Protein AF-A0A8S2ESS8-F1 (afdb_monomer_lite)

Sequence (423 aa):
TGSGFASLLSERLSTEYSKKSKLEFAVFPSPKISTVIVEPYNTVLNTHMGLEYSDCVFIVDNEALWDICTRSLDIKKPSFVSINRLIAQVISNITAGSRFTDGYTADFIEFQTNLVPFPRIHFPLVSYAPIRSAEKTYHEQNDTMALTQELFHPHNQMVKVNPTNGKYMATAVIYRGPVNQPDVNTTIQKLKNDRRITFADWCPTGFKIGYTASPPIFVPGGDLAPVQRSAVGLSNSTALVEAWARIDYKFDLMYAKRSFVHWYVGEGMEEGSPALAHNTLIILASMQTSKIAVFKSKSSSFTEDMIQERTTRREHSIRFRWNPNIRRIILHFFTQALGDRCVCSIPGVSMQQADDLKEAGYNSIQSFLTMFIKYRCDSARFAAHLYRRYNIEYIQALTIGEIFREYFRTIGVIYGYCVRKCI

Secondary structure (DSSP, 8-state):
-TTHHHHHHHHHHHHH-TTS--EEEEEEP-TTT---TTHHHHHHHHHHHHHHH-SEEEEEEHHHHHHHHHHTS--SS--HHHHHHHHHHHHHHHTHHHH--SS----HHHHHHHH-SSTT----EEEEE---BGGGTTS----HHHHHHHHTSTTSBSS---GGGS-EEEEEEEEESS--HHHHHHHHHHHHT-TTSPBPTT----EEEEEE-SPPPPPTT-SBPP-S-EEEEEEEEGGGHHHHHHHHHHHHHHHTTTTTHHHHHHTT--TTHHHHHHHHHHHHHHHHHS-TTSSGGGSS---GGGGSSSSSS----------HHHHHHHHHHHHHHH-S-BGGGSTT--HHHHHHHHHTT--BHHHHHHHHHHTTT-HHHHHHHHHHHH---HHHHHHHHHHHHHHHHHHHHHHHHHHTT--

pLDDT: mean 76.29, std 20.08, range [26.0, 96.31]

Radius of gyration: 25.68 Å; chains: 1; bounding box: 77×48×58 Å

Organism: NCBI:txid1234261

Foldseek 3Di:
DLQPVVLVVLVVCCVVPVPDAAEEEAEQDDPVPDPDLCRLLSVLLSLLSCLPRHLAYEYFYPVLLQLLCCPALVDVGDDPVQSVLVVVLQVCQLCVQVVDPAWFAQDSVNLSVFAPPDSSLRYWWKFKPDFHFQVVQPDDDCFLLNQVVRRQDCSRTSDNFQLQVKAWAGKEKAKEADDDPVSNVVSQVVVLVDPSHHHAPVCNDDHHYHYHHHARDHDVVHGGHDDRMMMMMTTRILRCLVVLVVSLVSLCVCVVVCHPLCVVVVVPDDSCSSVVSSVSSVVSNCCSVVRPPPPPVPPDDDDPPPPPPPPPPDPPDDPPDDDVVVLVVVLVVCCVVPPFDAPVPQPPQDPVNSVLVVVVVCGGPSVLVNQCVVVVLDQQSQLVCCCVPSVPPSVSSSVVSVSVSVVCVVCCVVVVVPVVVPD

Structure (mmCIF, N/CA/C/O backbone):
data_AF-A0A8S2ESS8-F1
#
_entry.id   AF-A0A8S2ESS8-F1
#
loop_
_atom_site.group_PDB
_atom_site.id
_atom_site.type_symbol
_atom_site.label_atom_id
_atom_site.label_alt_id
_atom_site.label_comp_id
_atom_site.label_asym_id
_atom_site.label_entity_id
_atom_site.label_seq_id
_atom_site.pdbx_PDB_ins_code
_atom_site.Cartn_x
_atom_site.Cartn_y
_atom_site.Cartn_z
_atom_site.occupancy
_atom_site.B_iso_or_equiv
_atom_site.auth_seq_id
_atom_site.auth_comp_id
_atom_site.auth_asym_id
_atom_site.auth_atom_id
_atom_site.pdbx_PDB_model_num
ATOM 1 N N . THR A 1 1 ? -4.209 -1.572 -19.996 1.00 92.38 1 THR A N 1
ATOM 2 C CA . THR A 1 1 ? -5.031 -0.392 -19.642 1.00 92.38 1 THR A CA 1
ATOM 3 C C . THR A 1 1 ? -4.692 0.172 -18.278 1.00 92.38 1 THR A C 1
ATOM 5 O O . THR A 1 1 ? -4.186 1.281 -18.247 1.00 92.38 1 THR A O 1
ATOM 8 N N . GLY A 1 2 ? -4.900 -0.568 -17.177 1.00 92.44 2 GLY A N 1
ATOM 9 C CA . GLY A 1 2 ? -4.698 -0.046 -15.813 1.00 92.44 2 GLY A CA 1
ATOM 10 C C . GLY A 1 2 ? -3.292 0.478 -15.492 1.00 92.44 2 GLY A C 1
ATOM 11 O O . GLY A 1 2 ? -3.174 1.343 -14.645 1.00 92.44 2 GLY A O 1
ATOM 12 N N . SER A 1 3 ? -2.252 0.007 -16.189 1.00 92.75 3 SER A N 1
ATOM 13 C CA . SER A 1 3 ? -0.910 0.601 -16.157 1.00 92.75 3 SER A CA 1
ATOM 14 C C . SER A 1 3 ? -0.763 1.718 -17.201 1.00 92.75 3 SER A C 1
ATOM 16 O O . SER A 1 3 ? -0.797 2.895 -16.871 1.00 92.75 3 SER A O 1
ATOM 18 N N . GLY A 1 4 ? -0.661 1.359 -18.486 1.00 94.06 4 GLY A N 1
ATOM 19 C CA . GLY A 1 4 ? -0.273 2.298 -19.548 1.00 94.06 4 GLY A CA 1
ATOM 20 C C . GLY A 1 4 ? -1.220 3.488 -19.747 1.00 94.06 4 GLY A C 1
ATOM 21 O O . GLY A 1 4 ? -0.760 4.621 -19.833 1.00 94.06 4 GLY A O 1
ATOM 22 N N . PHE A 1 5 ? -2.539 3.263 -19.774 1.00 96.12 5 PHE A N 1
ATOM 23 C CA . PHE A 1 5 ? -3.495 4.366 -19.943 1.00 96.12 5 PHE A CA 1
ATOM 24 C C . PHE A 1 5 ? -3.589 5.229 -18.682 1.00 96.12 5 PHE A C 1
ATOM 26 O O . PHE A 1 5 ? -3.696 6.444 -18.794 1.00 96.12 5 PHE A O 1
ATOM 33 N N . ALA A 1 6 ? -3.513 4.623 -17.491 1.00 95.00 6 ALA A N 1
ATOM 34 C CA . ALA A 1 6 ? -3.502 5.376 -16.238 1.00 95.00 6 ALA A CA 1
ATOM 35 C C . ALA A 1 6 ? -2.257 6.268 -16.134 1.00 95.00 6 ALA A C 1
ATOM 37 O O . ALA A 1 6 ? -2.384 7.439 -15.800 1.00 95.00 6 ALA A O 1
ATOM 38 N N . SER A 1 7 ? -1.083 5.751 -16.510 1.00 94.25 7 SER A N 1
ATOM 39 C CA . SER A 1 7 ? 0.157 6.530 -16.582 1.00 94.25 7 SER A CA 1
ATOM 40 C C . SER A 1 7 ? 0.026 7.730 -17.530 1.00 94.25 7 SER A C 1
ATOM 42 O O . SER A 1 7 ? 0.329 8.854 -17.136 1.00 94.25 7 SER A O 1
ATOM 44 N N . LEU A 1 8 ? -0.499 7.515 -18.744 1.00 95.25 8 LEU A N 1
ATOM 45 C CA . LEU A 1 8 ? -0.749 8.589 -19.714 1.00 95.25 8 LEU A CA 1
ATOM 46 C C . LEU A 1 8 ? -1.760 9.619 -19.186 1.00 95.25 8 LEU A C 1
ATOM 48 O O . LEU A 1 8 ? -1.583 10.823 -19.359 1.00 95.25 8 LEU A O 1
ATOM 52 N N . LEU A 1 9 ? -2.830 9.160 -18.537 1.00 95.88 9 LEU A N 1
ATOM 53 C CA . LEU A 1 9 ? -3.830 10.041 -17.943 1.00 95.88 9 LEU A CA 1
ATOM 54 C C . LEU A 1 9 ? -3.217 10.900 -16.830 1.00 95.88 9 LEU A C 1
ATOM 56 O O . LEU A 1 9 ? -3.452 12.105 -16.801 1.00 95.88 9 LEU A O 1
ATOM 60 N N . SER A 1 10 ? -2.410 10.309 -15.948 1.00 93.81 10 SER A N 1
ATOM 61 C CA . SER A 1 10 ? -1.731 11.026 -14.863 1.00 93.81 10 SER A CA 1
ATOM 62 C C . SER A 1 10 ? -0.760 12.089 -15.381 1.00 93.81 10 SER A C 1
ATOM 64 O O . SER A 1 10 ? -0.707 13.185 -14.821 1.00 93.81 10 SER A O 1
ATOM 66 N N . GLU A 1 11 ? -0.048 11.817 -16.476 1.00 94.75 11 GLU A N 1
ATOM 67 C CA . GLU A 1 11 ? 0.812 12.795 -17.155 1.00 94.75 11 GLU A CA 1
ATOM 68 C C . GLU A 1 11 ? -0.005 13.996 -17.672 1.00 94.75 11 GLU A C 1
ATOM 70 O O . GLU A 1 11 ? 0.307 15.159 -17.386 1.00 94.75 11 GLU A O 1
ATOM 75 N N . ARG A 1 12 ? -1.115 13.732 -18.377 1.00 96.31 12 ARG A N 1
ATOM 76 C CA . ARG A 1 12 ? -1.999 14.786 -18.910 1.00 96.31 12 ARG A CA 1
ATOM 77 C C . ARG A 1 12 ? -2.659 15.603 -17.805 1.00 96.31 12 ARG A C 1
ATOM 79 O O . ARG A 1 12 ? -2.641 16.831 -17.862 1.00 96.31 12 ARG A O 1
ATOM 86 N N . LEU A 1 13 ? -3.152 14.943 -16.759 1.00 95.12 13 LEU A N 1
ATOM 87 C CA . LEU A 1 13 ? -3.718 15.613 -15.588 1.00 95.12 13 LEU A CA 1
ATOM 88 C C . LEU A 1 13 ? -2.675 16.453 -14.850 1.00 95.12 13 LEU A C 1
ATOM 90 O O . LEU A 1 13 ? -3.004 17.525 -14.353 1.00 95.12 13 LEU A O 1
ATOM 94 N N . SER A 1 14 ? -1.420 16.010 -14.794 1.00 93.69 14 SER A N 1
ATOM 95 C CA . SER A 1 14 ? -0.339 16.796 -14.188 1.00 93.69 14 SER A CA 1
ATOM 96 C C . SER A 1 14 ? -0.001 18.040 -15.008 1.00 93.69 14 SER A C 1
ATOM 98 O O . SER A 1 14 ? 0.309 19.082 -14.431 1.00 93.69 14 SER A O 1
ATOM 100 N N . THR A 1 15 ? -0.123 17.953 -16.334 1.00 94.38 15 THR A N 1
ATOM 101 C CA . THR A 1 15 ? 0.070 19.091 -17.241 1.00 94.38 15 THR A CA 1
ATOM 102 C C . THR A 1 15 ? -1.041 20.132 -17.081 1.00 94.38 15 THR A C 1
ATOM 104 O O . THR A 1 15 ? -0.759 21.316 -16.907 1.00 94.38 15 THR A O 1
ATOM 107 N N . GLU A 1 16 ? -2.307 19.707 -17.099 1.00 96.19 16 GLU A N 1
ATOM 108 C CA . GLU A 1 16 ? -3.460 20.621 -17.049 1.00 96.19 16 GLU A CA 1
ATOM 109 C C . GLU A 1 16 ? -3.795 21.099 -15.625 1.00 96.19 16 GLU A C 1
ATOM 111 O O . GLU A 1 16 ? -4.168 22.254 -15.415 1.00 96.19 16 GLU A O 1
ATOM 116 N N . TYR A 1 17 ? -3.631 20.230 -14.625 1.00 94.38 17 TYR A N 1
ATOM 117 C CA . TYR A 1 17 ? -4.065 20.440 -13.241 1.00 94.38 17 TYR A CA 1
ATOM 118 C C . TYR A 1 17 ? -2.918 20.260 -12.236 1.00 94.38 17 TYR A C 1
ATOM 120 O O . TYR A 1 17 ? -3.078 19.640 -11.183 1.00 94.38 17 TYR A O 1
ATOM 128 N N . SER A 1 18 ? -1.761 20.862 -12.516 1.00 89.00 18 SER A N 1
ATOM 129 C CA . SER A 1 18 ? -0.527 20.730 -11.717 1.00 89.00 18 SER A CA 1
ATOM 130 C C . SER A 1 18 ? -0.684 21.003 -10.213 1.00 89.00 18 SER A C 1
ATOM 132 O O . SER A 1 18 ? -0.016 20.375 -9.397 1.00 89.00 18 SER A O 1
ATOM 134 N N . LYS A 1 19 ? -1.593 21.907 -9.823 1.00 88.75 19 LYS A N 1
ATOM 135 C CA . LYS A 1 19 ? -1.843 22.281 -8.417 1.00 88.75 19 LYS A CA 1
ATOM 136 C C . LYS A 1 19 ? -2.803 21.348 -7.671 1.00 88.75 19 LYS A C 1
ATOM 138 O O . LYS A 1 19 ? -3.088 21.594 -6.501 1.00 88.75 19 LYS A O 1
ATOM 143 N N . LYS A 1 20 ? -3.383 20.348 -8.338 1.00 89.94 20 LYS A N 1
ATOM 144 C CA . LYS A 1 20 ? -4.343 19.421 -7.726 1.00 89.94 20 LYS A CA 1
ATOM 145 C C . LYS A 1 20 ? -3.630 18.159 -7.248 1.00 89.94 20 LYS A C 1
ATOM 147 O O . LYS A 1 20 ? -2.808 17.595 -7.972 1.00 89.94 20 LYS A O 1
ATOM 152 N N . SER A 1 21 ? -3.977 17.721 -6.040 1.00 88.44 21 SER A N 1
ATOM 153 C CA . SER A 1 21 ? -3.470 16.475 -5.467 1.00 88.44 21 SER A CA 1
ATOM 154 C C . SER A 1 21 ? -4.004 15.267 -6.236 1.00 88.44 21 SER A C 1
ATOM 156 O O . SER A 1 21 ? -5.200 15.187 -6.521 1.00 88.44 21 SER A O 1
ATOM 158 N N . LYS A 1 22 ? -3.116 14.326 -6.548 1.00 91.31 22 LYS A N 1
ATOM 159 C CA . LYS A 1 22 ? -3.394 13.098 -7.297 1.00 91.31 22 LYS A CA 1
ATOM 160 C C . LYS A 1 22 ? -3.130 11.899 -6.393 1.00 91.31 22 LYS A C 1
ATOM 162 O O . LYS A 1 22 ? -1.992 11.638 -6.005 1.00 91.31 22 LYS A O 1
ATOM 167 N N . LEU A 1 23 ? -4.201 11.199 -6.031 1.00 91.44 23 LEU A N 1
ATOM 168 C CA . LEU A 1 23 ? -4.153 10.009 -5.186 1.00 91.44 23 LEU A CA 1
ATOM 169 C C . LEU A 1 23 ? -4.455 8.772 -6.026 1.00 91.44 23 LEU A C 1
ATOM 171 O O . LEU A 1 23 ? -5.432 8.758 -6.774 1.00 91.44 23 LEU A O 1
ATOM 175 N N . GLU A 1 24 ? -3.655 7.727 -5.861 1.00 93.38 24 GLU A N 1
ATOM 176 C CA . GLU A 1 24 ? -3.803 6.472 -6.595 1.00 93.38 24 GLU A CA 1
ATOM 177 C C . GLU A 1 24 ? -4.064 5.315 -5.628 1.00 93.38 24 GLU A C 1
ATOM 179 O O . GLU A 1 24 ? -3.436 5.213 -4.576 1.00 93.38 24 GLU A O 1
ATOM 184 N N . PHE A 1 25 ? -4.979 4.419 -5.995 1.00 94.44 25 PHE A N 1
ATOM 185 C CA . PHE A 1 25 ? -5.168 3.131 -5.327 1.00 94.44 25 PHE A CA 1
ATOM 186 C C . PHE A 1 25 ? -4.675 2.036 -6.271 1.00 94.44 25 PHE A C 1
ATOM 188 O O . PHE A 1 25 ? -5.399 1.601 -7.168 1.00 94.44 25 PHE A O 1
ATOM 195 N N . ALA A 1 26 ? -3.420 1.630 -6.096 1.00 94.56 26 ALA A N 1
ATOM 196 C CA . ALA A 1 26 ? -2.733 0.721 -7.000 1.00 94.56 26 ALA A CA 1
ATOM 197 C C . ALA A 1 26 ? -2.879 -0.730 -6.529 1.00 94.56 26 ALA A C 1
ATOM 199 O O . ALA A 1 26 ? -2.393 -1.106 -5.459 1.00 94.56 26 ALA A O 1
ATOM 200 N N . VAL A 1 27 ? -3.520 -1.566 -7.348 1.00 94.06 27 VAL A N 1
ATOM 201 C CA . VAL A 1 27 ? -3.647 -3.002 -7.074 1.00 94.06 27 VAL A CA 1
ATOM 202 C C . VAL A 1 27 ? -2.402 -3.727 -7.570 1.00 94.06 27 VAL A C 1
ATOM 204 O O . VAL A 1 27 ? -2.099 -3.724 -8.763 1.00 94.06 27 VAL A O 1
ATOM 207 N N . PHE A 1 28 ? -1.675 -4.356 -6.653 1.00 92.12 28 PHE A N 1
ATOM 208 C CA . PHE A 1 28 ? -0.461 -5.094 -6.969 1.00 92.12 28 PHE A CA 1
ATOM 209 C C . PHE A 1 28 ? -0.764 -6.521 -7.421 1.00 92.12 28 PHE A C 1
ATOM 211 O O . PHE A 1 28 ? -1.665 -7.177 -6.879 1.00 92.12 28 PHE A O 1
ATOM 218 N N . PRO A 1 29 ? -0.006 -7.013 -8.415 1.00 90.81 29 PRO A N 1
ATOM 219 C CA . PRO A 1 29 ? -0.235 -8.325 -8.988 1.00 90.81 29 PRO A CA 1
ATOM 220 C C . PRO A 1 29 ? 0.122 -9.439 -8.007 1.00 90.81 29 PRO A C 1
ATOM 222 O O . PRO A 1 29 ? 1.132 -9.380 -7.301 1.00 90.81 29 PRO A O 1
ATOM 225 N N . SER A 1 30 ? -0.669 -10.512 -8.035 1.00 83.75 30 SER A N 1
ATOM 226 C CA . SER A 1 30 ? -0.390 -11.738 -7.292 1.00 83.75 30 SER A CA 1
ATOM 227 C C . SER A 1 30 ? -0.390 -12.936 -8.235 1.00 83.75 30 SER A C 1
ATOM 229 O O . SER A 1 30 ? -1.382 -13.144 -8.937 1.00 83.75 30 SER A O 1
ATOM 231 N N . PRO A 1 31 ? 0.651 -13.790 -8.199 1.00 73.38 31 PRO A N 1
ATOM 232 C CA . PRO A 1 31 ? 0.718 -14.981 -9.043 1.00 73.38 31 PRO A CA 1
ATOM 233 C C . PRO A 1 31 ? -0.343 -16.031 -8.682 1.00 73.38 31 PRO A C 1
ATOM 235 O O . PRO A 1 31 ? -0.580 -16.942 -9.463 1.00 73.38 31 PRO A O 1
ATOM 238 N N . LYS A 1 32 ? -0.971 -15.936 -7.500 1.00 72.19 32 LYS A N 1
ATOM 239 C CA . LYS A 1 32 ? -2.044 -16.856 -7.088 1.00 72.19 32 LYS A CA 1
ATOM 240 C C . LYS A 1 32 ? -3.385 -16.533 -7.744 1.00 72.19 32 LYS A C 1
ATOM 242 O O . LYS A 1 32 ? -4.221 -17.421 -7.868 1.00 72.19 32 LYS A O 1
ATOM 247 N N . ILE A 1 33 ? -3.604 -15.265 -8.094 1.00 77.88 33 ILE A N 1
ATOM 248 C CA . ILE A 1 33 ? -4.896 -14.764 -8.577 1.00 77.88 33 ILE A CA 1
ATOM 249 C C . ILE A 1 33 ? -4.835 -14.409 -10.059 1.00 77.88 33 ILE A C 1
ATOM 251 O O . ILE A 1 33 ? -5.805 -14.639 -10.778 1.00 77.88 33 ILE A O 1
ATOM 255 N N . SER A 1 34 ? -3.722 -13.833 -10.516 1.00 78.69 34 SER A N 1
ATOM 256 C CA . SER A 1 34 ? -3.609 -13.379 -11.894 1.00 78.69 34 SER A CA 1
ATOM 257 C C . SER A 1 34 ? -3.117 -14.470 -12.833 1.00 78.69 34 SER A C 1
ATOM 259 O O . SER A 1 34 ? -2.212 -15.239 -12.515 1.00 78.69 34 SER A O 1
ATOM 261 N N . THR A 1 35 ? -3.705 -14.491 -14.027 1.00 80.12 35 THR A N 1
ATOM 262 C CA . THR A 1 35 ? -3.303 -15.333 -15.156 1.00 80.12 35 THR A CA 1
ATOM 263 C C . THR A 1 35 ? -2.332 -14.623 -16.104 1.00 80.12 35 THR A C 1
ATOM 265 O O . THR A 1 35 ? -1.840 -15.239 -17.049 1.00 80.12 35 THR A O 1
ATOM 268 N N . VAL A 1 36 ? -2.048 -13.333 -15.883 1.00 88.38 36 VAL A N 1
ATOM 269 C CA . VAL A 1 36 ? -1.236 -12.517 -16.794 1.00 88.38 36 VAL A CA 1
ATOM 270 C C . VAL A 1 36 ? 0.242 -12.598 -16.413 1.00 88.38 36 VAL A C 1
ATOM 272 O O . VAL A 1 36 ? 0.654 -12.219 -15.322 1.00 88.38 36 VAL A O 1
ATOM 275 N N . ILE A 1 37 ? 1.071 -13.060 -17.350 1.00 90.25 37 ILE A N 1
ATOM 276 C CA . ILE A 1 37 ? 2.502 -13.315 -17.109 1.00 90.25 37 ILE A CA 1
ATOM 277 C C . ILE A 1 37 ? 3.321 -12.012 -17.111 1.00 90.25 37 ILE A C 1
ATOM 279 O O . ILE A 1 37 ? 4.285 -11.880 -16.362 1.00 90.25 37 ILE A O 1
ATOM 283 N N . VAL A 1 38 ? 2.920 -11.022 -17.916 1.00 93.88 38 VAL A N 1
ATOM 284 C CA . VAL A 1 38 ? 3.653 -9.755 -18.118 1.00 93.88 38 VAL A CA 1
ATOM 285 C C . VAL A 1 38 ? 3.351 -8.678 -17.066 1.00 93.88 38 VAL A C 1
ATOM 287 O O . VAL A 1 38 ? 3.757 -7.526 -17.209 1.00 93.88 38 VAL A O 1
ATOM 290 N N . GLU A 1 39 ? 2.647 -9.019 -15.986 1.00 94.19 39 GLU A N 1
ATOM 291 C CA . GLU A 1 39 ? 2.328 -8.064 -14.917 1.00 94.19 39 GLU A CA 1
ATOM 292 C C . GLU A 1 39 ? 3.548 -7.380 -14.292 1.00 94.19 39 GLU A C 1
ATOM 294 O O . GLU A 1 39 ? 3.471 -6.168 -14.103 1.00 94.19 39 GLU A O 1
ATOM 299 N N . PRO A 1 40 ? 4.685 -8.060 -14.031 1.00 94.06 40 PRO A N 1
ATOM 300 C CA . PRO A 1 40 ? 5.851 -7.382 -13.473 1.00 94.06 40 PRO A CA 1
ATOM 301 C C . PRO A 1 40 ? 6.373 -6.250 -14.371 1.00 94.06 40 PRO A C 1
ATOM 303 O O . PRO A 1 40 ? 6.717 -5.192 -13.851 1.00 94.06 40 PRO A O 1
ATOM 306 N N . TYR A 1 41 ? 6.356 -6.410 -15.704 1.00 94.94 41 TYR A N 1
ATOM 307 C CA . TYR A 1 41 ? 6.691 -5.317 -16.630 1.00 94.94 41 TYR A CA 1
ATOM 308 C C . TYR A 1 41 ? 5.744 -4.134 -16.455 1.00 94.94 41 TYR A C 1
ATOM 310 O O . TYR A 1 41 ? 6.182 -2.999 -16.280 1.00 94.94 41 TYR A O 1
ATOM 318 N N . ASN A 1 42 ? 4.441 -4.411 -16.448 1.00 94.94 42 ASN A N 1
ATOM 319 C CA . ASN A 1 42 ? 3.412 -3.386 -16.316 1.00 94.94 42 ASN A CA 1
ATOM 320 C C . ASN A 1 42 ? 3.498 -2.644 -14.976 1.00 94.94 42 ASN A C 1
ATOM 322 O O . ASN A 1 42 ? 3.304 -1.431 -14.946 1.00 94.94 42 ASN A O 1
ATOM 326 N N . THR A 1 43 ? 3.808 -3.347 -13.883 1.00 94.50 43 THR A N 1
ATOM 327 C CA . THR A 1 43 ? 3.994 -2.749 -12.557 1.00 94.50 43 THR A CA 1
ATOM 328 C C . THR A 1 43 ? 5.232 -1.861 -12.510 1.00 94.50 43 THR A C 1
ATOM 330 O O . THR A 1 43 ? 5.136 -0.743 -12.010 1.00 94.50 43 THR A O 1
ATOM 333 N N . VAL A 1 44 ? 6.371 -2.305 -13.053 1.00 94.44 44 VAL A N 1
ATOM 334 C CA . VAL A 1 44 ? 7.607 -1.500 -13.104 1.00 94.44 44 VAL A CA 1
ATOM 335 C C . VAL A 1 44 ? 7.398 -0.228 -13.929 1.00 94.44 44 VAL A C 1
ATOM 337 O O . VAL A 1 44 ? 7.712 0.863 -13.458 1.00 94.44 44 VAL A O 1
ATOM 340 N N . LEU A 1 45 ? 6.796 -0.350 -15.115 1.00 94.19 45 LEU A N 1
ATOM 341 C CA . LEU A 1 45 ? 6.499 0.786 -15.992 1.00 94.19 45 LEU A CA 1
ATOM 342 C C . LEU A 1 45 ? 5.518 1.776 -15.344 1.00 94.19 45 LEU A C 1
ATOM 344 O O . LEU A 1 45 ? 5.782 2.975 -15.341 1.00 94.19 45 LEU A O 1
ATOM 348 N N . ASN A 1 46 ? 4.427 1.290 -14.737 1.00 94.62 46 ASN A N 1
ATOM 349 C CA . ASN A 1 46 ? 3.469 2.167 -14.052 1.00 94.62 46 ASN A CA 1
ATOM 350 C C . ASN A 1 46 ? 4.096 2.856 -12.836 1.00 94.62 46 ASN A C 1
ATOM 352 O O . ASN A 1 46 ? 3.857 4.034 -12.607 1.00 94.62 46 ASN A O 1
ATOM 356 N N . THR A 1 47 ? 4.923 2.143 -12.065 1.00 93.19 47 THR A N 1
ATOM 357 C CA . THR A 1 47 ? 5.589 2.713 -10.882 1.00 93.19 47 THR A CA 1
ATOM 358 C C . THR A 1 47 ? 6.573 3.812 -11.277 1.00 93.19 47 THR A C 1
ATOM 360 O O . THR A 1 47 ? 6.665 4.821 -10.586 1.00 93.19 47 THR A O 1
ATOM 363 N N . HIS A 1 48 ? 7.283 3.652 -12.399 1.00 93.00 48 HIS A N 1
ATOM 364 C CA . HIS A 1 48 ? 8.173 4.687 -12.924 1.00 93.00 48 HIS A CA 1
ATOM 365 C C . HIS A 1 48 ? 7.427 5.994 -13.222 1.00 93.00 48 HIS A C 1
ATOM 367 O O . HIS A 1 48 ? 7.877 7.050 -12.792 1.00 93.00 48 HIS A O 1
ATOM 373 N N . MET A 1 49 ? 6.261 5.914 -13.870 1.00 91.56 49 MET A N 1
ATOM 374 C CA . MET A 1 49 ? 5.429 7.087 -14.169 1.00 91.56 49 MET A CA 1
ATOM 375 C C . MET A 1 49 ? 4.739 7.645 -12.916 1.00 91.56 49 MET A C 1
ATOM 377 O O . MET A 1 49 ? 4.715 8.856 -12.696 1.00 91.56 49 MET A O 1
ATOM 381 N N . GLY A 1 50 ? 4.223 6.771 -12.048 1.00 88.62 50 GLY A N 1
ATOM 382 C CA . GLY A 1 50 ? 3.584 7.160 -10.788 1.00 88.62 50 GLY A CA 1
ATOM 383 C C . GLY A 1 50 ? 4.528 7.915 -9.851 1.00 88.62 50 GLY A C 1
ATOM 384 O O . GLY A 1 50 ? 4.095 8.816 -9.143 1.00 88.62 50 GLY A O 1
ATOM 385 N N . LEU A 1 51 ? 5.835 7.632 -9.904 1.00 90.00 51 LEU A N 1
ATOM 386 C CA . LEU A 1 51 ? 6.836 8.357 -9.119 1.00 90.00 51 LEU A CA 1
ATOM 387 C C . LEU A 1 51 ? 6.922 9.856 -9.438 1.00 90.00 51 LEU A C 1
ATOM 389 O O . LEU A 1 51 ? 7.330 10.626 -8.567 1.00 90.00 51 LEU A O 1
ATOM 393 N N . GLU A 1 52 ? 6.591 10.250 -10.667 1.00 87.94 52 GLU A N 1
ATOM 394 C CA . GLU A 1 52 ? 6.637 11.642 -11.119 1.00 87.94 52 GLU A CA 1
ATOM 395 C C . GLU A 1 52 ? 5.273 12.328 -11.006 1.00 87.94 52 GLU A C 1
ATOM 397 O O . GLU A 1 52 ? 5.200 13.490 -10.606 1.00 87.94 52 GLU A O 1
ATOM 402 N N . TYR A 1 53 ? 4.194 11.606 -11.325 1.00 91.44 53 TYR A N 1
ATOM 403 C CA . TYR A 1 53 ? 2.868 12.199 -11.507 1.00 91.44 53 TYR A CA 1
ATOM 404 C C . TYR A 1 53 ? 1.867 11.915 -10.381 1.00 91.44 53 TYR A C 1
ATOM 406 O O . TYR A 1 53 ? 0.809 12.542 -10.367 1.00 91.44 53 TYR A O 1
ATOM 414 N N . SER A 1 54 ? 2.153 11.020 -9.433 1.00 91.50 54 SER A N 1
ATOM 415 C CA . SER A 1 54 ? 1.262 10.734 -8.297 1.00 91.50 54 SER A CA 1
ATOM 416 C C . SER A 1 54 ? 1.799 11.363 -7.004 1.00 91.50 54 SER A C 1
ATOM 418 O O . SER A 1 54 ? 2.988 11.288 -6.703 1.00 91.50 54 SER A O 1
ATOM 420 N N . ASP A 1 55 ? 0.919 11.983 -6.210 1.00 90.31 55 ASP A N 1
ATOM 421 C CA . ASP A 1 55 ? 1.298 12.615 -4.935 1.00 90.31 55 ASP A CA 1
ATOM 422 C C . ASP A 1 55 ? 1.315 11.610 -3.775 1.00 90.31 55 ASP A C 1
ATOM 424 O O . ASP A 1 55 ? 2.079 11.761 -2.819 1.00 90.31 55 ASP A O 1
ATOM 428 N N . CYS A 1 56 ? 0.447 10.596 -3.831 1.00 91.38 56 CYS A N 1
ATOM 429 C CA . CYS A 1 56 ? 0.378 9.506 -2.862 1.00 91.38 56 CYS A CA 1
ATOM 430 C C . CYS A 1 56 ? -0.284 8.277 -3.493 1.00 91.38 56 CYS A C 1
ATOM 432 O O . CYS A 1 56 ? -1.350 8.379 -4.105 1.00 91.38 56 CYS A O 1
ATOM 434 N N . VAL A 1 57 ? 0.341 7.112 -3.328 1.00 94.00 57 VAL A N 1
ATOM 435 C CA . VAL A 1 57 ? -0.082 5.855 -3.953 1.00 94.00 57 VAL A CA 1
ATOM 436 C C . VAL A 1 57 ? -0.322 4.811 -2.867 1.00 94.00 57 VAL A C 1
ATOM 438 O O . VAL A 1 57 ? 0.607 4.293 -2.246 1.00 94.00 57 VAL A O 1
ATOM 441 N N . PHE A 1 58 ? -1.586 4.477 -2.641 1.00 94.00 58 PHE A N 1
ATOM 442 C CA . PHE A 1 58 ? -2.006 3.428 -1.724 1.00 94.00 58 PHE A CA 1
ATOM 443 C C . PHE A 1 58 ? -1.915 2.077 -2.426 1.00 94.00 58 PHE A C 1
ATOM 445 O O . PHE A 1 58 ? -2.719 1.762 -3.305 1.00 94.00 58 PHE A O 1
ATOM 452 N N . ILE A 1 59 ? -0.929 1.273 -2.038 1.00 93.38 59 ILE A N 1
ATOM 453 C CA . ILE A 1 59 ? -0.732 -0.057 -2.614 1.00 93.38 59 ILE A CA 1
ATOM 454 C C . ILE A 1 59 ? -1.640 -1.062 -1.910 1.00 93.38 59 ILE A C 1
ATOM 456 O O . ILE A 1 59 ? -1.714 -1.104 -0.680 1.00 93.38 59 ILE A O 1
ATOM 460 N N . VAL A 1 60 ? -2.287 -1.910 -2.705 1.00 94.12 60 VAL A N 1
ATOM 461 C CA . VAL A 1 60 ? -3.121 -3.010 -2.231 1.00 94.12 60 VAL A CA 1
ATOM 462 C C . VAL A 1 60 ? -2.708 -4.288 -2.963 1.00 94.12 60 VAL A C 1
ATOM 464 O O . VAL A 1 60 ? -2.896 -4.414 -4.166 1.00 94.12 60 VAL A O 1
ATOM 467 N N . ASP A 1 61 ? -2.110 -5.240 -2.255 1.00 93.88 61 ASP A N 1
ATOM 468 C CA . ASP A 1 61 ? -1.609 -6.498 -2.811 1.00 93.88 61 ASP A CA 1
ATOM 469 C C . ASP A 1 61 ? -2.720 -7.549 -2.844 1.00 93.88 61 ASP A C 1
ATOM 471 O O . ASP A 1 61 ? -3.269 -7.940 -1.808 1.00 93.88 61 ASP A O 1
ATOM 475 N N . ASN A 1 62 ? -3.014 -8.053 -4.041 1.00 93.19 62 ASN A N 1
ATOM 476 C CA . ASN A 1 62 ? -3.982 -9.122 -4.244 1.00 93.19 62 ASN A CA 1
ATOM 477 C C . ASN A 1 62 ? -3.676 -10.365 -3.392 1.00 93.19 62 ASN A C 1
ATOM 479 O O . ASN A 1 62 ? -4.601 -11.016 -2.909 1.00 93.19 62 ASN A O 1
ATOM 483 N N . GLU A 1 63 ? -2.400 -10.691 -3.155 1.00 92.00 63 GLU A N 1
ATOM 484 C CA . GLU A 1 63 ? -2.047 -11.840 -2.319 1.00 92.00 63 GLU A CA 1
ATOM 485 C C . GLU A 1 63 ? -2.404 -11.605 -0.849 1.00 92.00 63 GLU A C 1
ATOM 487 O O . GLU A 1 63 ? -2.934 -12.497 -0.188 1.00 92.00 63 GLU A O 1
ATOM 492 N N . ALA A 1 64 ? -2.131 -10.403 -0.337 1.00 93.62 64 ALA A N 1
ATOM 493 C CA . ALA A 1 64 ? -2.454 -10.053 1.041 1.00 93.62 64 ALA A CA 1
ATOM 494 C C . ALA A 1 64 ? -3.971 -10.051 1.262 1.00 93.62 64 ALA A C 1
ATOM 496 O O . ALA A 1 64 ? -4.454 -10.621 2.238 1.00 93.62 64 ALA A O 1
ATOM 497 N N . LEU A 1 65 ? -4.724 -9.482 0.319 1.00 94.25 65 LEU A N 1
ATOM 498 C CA . LEU A 1 65 ? -6.185 -9.479 0.339 1.00 94.25 65 LEU A CA 1
ATOM 499 C C . LEU A 1 65 ? -6.769 -10.891 0.303 1.00 94.25 65 LEU A C 1
ATOM 501 O O . LEU A 1 65 ? -7.688 -11.194 1.060 1.00 94.25 65 LEU A O 1
ATOM 505 N N . TRP A 1 66 ? -6.218 -11.771 -0.537 1.00 93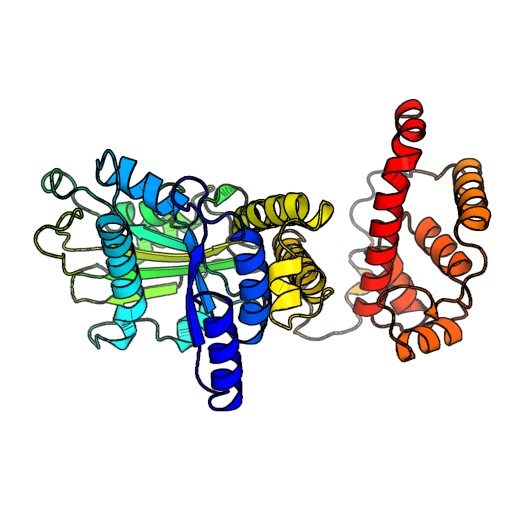.31 66 TRP A N 1
ATOM 506 C CA . TRP A 1 66 ? -6.627 -13.173 -0.589 1.00 93.31 66 TRP A CA 1
ATOM 507 C C . TRP A 1 66 ? -6.434 -13.873 0.755 1.00 93.31 66 TRP A C 1
ATOM 509 O O . TRP A 1 66 ? -7.345 -14.543 1.251 1.00 93.31 66 TRP A O 1
ATOM 519 N N . ASP A 1 67 ? -5.258 -13.701 1.360 1.00 93.25 67 ASP A N 1
ATOM 520 C CA . ASP A 1 67 ? -4.931 -14.295 2.654 1.00 93.25 67 ASP A CA 1
ATOM 521 C C . ASP A 1 67 ? -5.845 -13.740 3.763 1.00 93.25 67 ASP A C 1
ATOM 523 O O . ASP A 1 67 ? -6.298 -14.497 4.623 1.00 93.25 67 ASP A O 1
ATOM 527 N N . ILE A 1 68 ? -6.173 -12.443 3.725 1.00 93.81 68 ILE A N 1
ATOM 528 C CA . ILE A 1 68 ? -7.127 -11.802 4.641 1.00 93.81 68 ILE A CA 1
ATOM 529 C C . ILE A 1 68 ? -8.532 -12.392 4.483 1.00 93.81 68 ILE A C 1
ATOM 531 O O . ILE A 1 68 ? -9.142 -12.785 5.477 1.00 93.81 68 ILE A O 1
ATOM 535 N N . CYS A 1 69 ? -9.055 -12.482 3.259 1.00 93.19 69 CYS A N 1
ATOM 536 C CA . CYS A 1 69 ? -10.381 -13.047 3.008 1.00 93.19 69 CYS A CA 1
ATOM 537 C C . CYS A 1 69 ? -10.457 -14.518 3.439 1.00 93.19 69 CYS A C 1
ATOM 539 O O . CYS A 1 69 ? -11.444 -14.940 4.036 1.00 93.19 69 CYS A O 1
ATOM 541 N N . THR A 1 70 ? -9.398 -15.287 3.194 1.00 92.81 70 THR A N 1
ATOM 542 C CA . THR A 1 70 ? -9.363 -16.707 3.559 1.00 92.81 70 THR A CA 1
ATOM 543 C C . THR A 1 70 ? -9.294 -16.897 5.073 1.00 92.81 70 THR A C 1
ATOM 545 O O . THR A 1 70 ? -10.034 -17.701 5.629 1.00 92.81 70 THR A O 1
ATOM 548 N N . ARG A 1 71 ? -8.428 -16.145 5.763 1.00 91.75 71 ARG A N 1
ATOM 549 C CA . ARG A 1 71 ? -8.186 -16.312 7.203 1.00 91.75 71 ARG A CA 1
ATOM 550 C C . ARG A 1 71 ? -9.220 -15.602 8.074 1.00 91.75 71 ARG A C 1
ATOM 552 O O . ARG A 1 71 ? -9.728 -16.193 9.019 1.00 91.75 71 ARG A O 1
ATOM 559 N N . SER A 1 72 ? -9.477 -14.324 7.807 1.00 90.00 72 SER A N 1
ATOM 560 C CA . SER A 1 72 ? -10.261 -13.457 8.698 1.00 90.00 72 SER A CA 1
ATOM 561 C C . SER A 1 72 ? -11.757 -13.476 8.374 1.00 90.00 72 SER A C 1
ATOM 563 O O . SER A 1 72 ? -12.579 -13.335 9.280 1.00 90.00 72 SER A O 1
ATOM 565 N N . LEU A 1 73 ? -12.120 -13.666 7.098 1.00 89.75 73 LEU A N 1
ATOM 566 C CA . LEU A 1 73 ? -13.521 -13.764 6.659 1.00 89.75 73 LEU A CA 1
ATOM 567 C C . LEU A 1 73 ? -14.016 -15.211 6.517 1.00 89.75 73 LEU A C 1
ATOM 569 O O . LEU A 1 73 ? -15.210 -15.411 6.324 1.00 89.75 73 LEU A O 1
ATOM 573 N N . ASP A 1 74 ? -13.129 -16.201 6.678 1.00 90.38 74 ASP A N 1
ATOM 574 C CA . ASP A 1 74 ? -13.440 -17.639 6.588 1.00 90.38 74 ASP A CA 1
ATOM 575 C C . ASP A 1 74 ? -13.920 -18.088 5.190 1.00 90.38 74 ASP A C 1
ATOM 577 O O . ASP A 1 74 ? -14.662 -19.057 5.019 1.00 90.38 74 ASP A O 1
ATOM 581 N N . ILE A 1 75 ? -13.492 -17.374 4.144 1.00 90.25 75 ILE A N 1
ATOM 582 C CA . ILE A 1 75 ? -13.889 -17.663 2.764 1.00 90.25 75 ILE A CA 1
ATOM 583 C C . ILE A 1 75 ? -12.882 -18.633 2.146 1.00 90.25 75 ILE A C 1
ATOM 585 O O . ILE A 1 75 ? -11.785 -18.236 1.766 1.00 90.25 75 ILE A O 1
ATOM 589 N N . LYS A 1 76 ? -13.261 -19.904 1.966 1.00 88.75 76 LYS A N 1
ATOM 590 C CA . LYS A 1 76 ? -12.365 -20.945 1.407 1.00 88.75 76 LYS A CA 1
ATOM 591 C C . LYS A 1 76 ? -11.761 -20.589 0.043 1.00 88.75 76 LYS A C 1
ATOM 593 O O . LYS A 1 76 ? -10.630 -20.967 -0.247 1.00 88.75 76 LYS A O 1
ATOM 598 N N . LYS A 1 77 ? -12.528 -19.908 -0.813 1.00 90.00 77 LYS A N 1
ATOM 599 C CA . LYS A 1 77 ? -12.092 -19.463 -2.142 1.00 90.00 77 LYS A CA 1
ATOM 600 C C . LYS A 1 77 ? -12.610 -18.046 -2.406 1.00 90.00 77 LYS A C 1
ATOM 602 O O . LYS A 1 77 ? -13.717 -17.904 -2.929 1.00 90.00 77 LYS A O 1
ATOM 607 N N . PRO A 1 78 ? -11.853 -17.007 -2.015 1.00 91.38 78 PRO A N 1
ATOM 608 C CA . PRO A 1 78 ? -12.232 -15.623 -2.256 1.00 91.38 78 PRO A CA 1
ATOM 609 C C . PRO A 1 78 ? -12.492 -15.353 -3.742 1.00 91.38 78 PRO A C 1
ATOM 611 O O . PRO A 1 78 ? -11.762 -15.813 -4.617 1.00 91.38 78 PRO A O 1
ATOM 614 N N . SER A 1 79 ? -13.550 -14.603 -4.035 1.00 91.62 79 SER A N 1
ATOM 615 C CA . SER A 1 79 ? -13.816 -14.085 -5.379 1.00 91.62 79 SER A CA 1
ATOM 616 C C . SER A 1 79 ? -13.328 -12.639 -5.494 1.00 91.62 79 SER A C 1
ATOM 618 O O . SER A 1 79 ? -13.131 -11.963 -4.480 1.00 91.62 79 SER A O 1
ATOM 620 N N . PHE A 1 80 ? -13.210 -12.113 -6.719 1.00 91.25 80 PHE A N 1
ATOM 621 C CA . PHE A 1 80 ? -12.956 -10.680 -6.910 1.00 91.25 80 PHE A CA 1
ATOM 622 C C . PHE A 1 80 ? -14.041 -9.805 -6.274 1.00 91.25 80 PHE A C 1
ATOM 624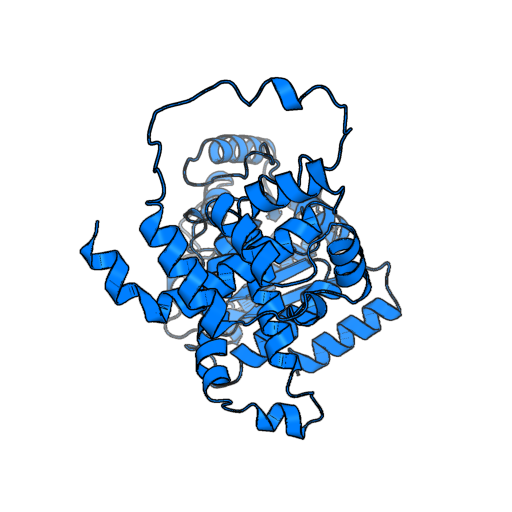 O O . PHE A 1 80 ? -13.740 -8.707 -5.828 1.00 91.25 80 PHE A O 1
ATOM 631 N N . VAL A 1 81 ? -15.283 -10.289 -6.159 1.00 92.81 81 VAL A N 1
ATOM 632 C CA . VAL A 1 81 ? -16.356 -9.557 -5.471 1.00 92.81 81 VAL A CA 1
ATOM 633 C C . VAL A 1 81 ? -16.037 -9.404 -3.983 1.00 92.81 81 VAL A C 1
ATOM 635 O O . VAL A 1 81 ? -16.130 -8.298 -3.456 1.00 92.81 81 VAL A O 1
ATOM 638 N N . SER A 1 82 ? -15.613 -10.480 -3.316 1.00 91.62 82 SER A N 1
ATOM 639 C CA . SER A 1 82 ? -15.232 -10.455 -1.896 1.00 91.62 82 SER A CA 1
ATOM 640 C C . SER A 1 82 ? -14.032 -9.541 -1.645 1.00 91.62 82 SER A C 1
ATOM 642 O O . SER A 1 82 ? -14.061 -8.703 -0.744 1.00 91.62 82 SER A O 1
ATOM 644 N N . ILE A 1 83 ? -13.005 -9.641 -2.494 1.00 93.00 83 ILE A N 1
ATOM 645 C CA . ILE A 1 83 ? -11.810 -8.793 -2.416 1.00 93.00 83 ILE A CA 1
ATOM 646 C C . ILE A 1 83 ? -12.178 -7.321 -2.635 1.00 93.00 83 ILE A C 1
ATOM 648 O O . ILE A 1 83 ? -11.833 -6.466 -1.823 1.00 93.00 83 ILE A O 1
ATOM 652 N N . ASN A 1 84 ? -12.943 -7.016 -3.684 1.00 94.69 84 ASN A N 1
ATOM 653 C CA . ASN A 1 84 ? -13.329 -5.645 -4.007 1.00 94.69 84 ASN A CA 1
ATOM 654 C C . ASN A 1 84 ? -14.241 -5.035 -2.940 1.00 94.69 84 ASN A C 1
ATOM 656 O O . ASN A 1 84 ? -14.148 -3.838 -2.688 1.00 94.69 84 ASN A O 1
ATOM 660 N N . ARG A 1 85 ? -15.085 -5.830 -2.271 1.00 93.75 85 ARG A N 1
ATOM 661 C CA . ARG A 1 85 ? -15.873 -5.364 -1.118 1.00 93.75 85 ARG A CA 1
ATOM 662 C C . ARG A 1 85 ? -14.975 -4.950 0.045 1.00 93.75 85 ARG A C 1
ATOM 664 O O . ARG A 1 85 ? -15.233 -3.913 0.650 1.00 93.75 85 ARG A O 1
ATOM 671 N N . LEU A 1 86 ? -13.912 -5.705 0.328 1.00 93.69 86 LEU A N 1
ATOM 672 C CA . LEU A 1 86 ? -12.926 -5.325 1.341 1.00 93.69 86 LEU A CA 1
ATOM 673 C C . LEU A 1 86 ? -12.189 -4.037 0.942 1.00 93.69 86 LEU A C 1
ATOM 675 O O . LEU A 1 86 ? -12.133 -3.102 1.737 1.00 93.69 86 LEU A O 1
ATOM 679 N N . ILE A 1 87 ? -11.700 -3.947 -0.300 1.00 95.19 87 ILE A N 1
ATOM 680 C CA . ILE A 1 87 ? -11.047 -2.735 -0.823 1.00 95.19 87 ILE A CA 1
ATOM 681 C C . ILE A 1 87 ? -11.991 -1.528 -0.731 1.00 95.19 87 ILE A C 1
ATOM 683 O O . ILE A 1 87 ? -11.591 -0.465 -0.260 1.00 95.19 87 ILE A O 1
ATOM 687 N N . ALA A 1 88 ? -13.258 -1.689 -1.118 1.00 94.94 88 ALA A N 1
ATOM 688 C CA . ALA A 1 88 ? -14.255 -0.625 -1.073 1.00 94.94 88 ALA A CA 1
ATOM 689 C C . ALA A 1 88 ? -14.480 -0.096 0.351 1.00 94.94 88 ALA A C 1
ATOM 691 O O . ALA A 1 88 ? -14.622 1.113 0.530 1.00 94.94 88 ALA A O 1
ATOM 692 N N . GLN A 1 89 ? -14.459 -0.962 1.370 1.00 93.06 89 GLN A N 1
ATOM 693 C CA . GLN A 1 89 ? -14.559 -0.535 2.771 1.00 93.06 89 GLN A CA 1
ATOM 694 C C . GLN A 1 89 ? -13.350 0.296 3.208 1.00 93.06 89 GLN A C 1
ATOM 696 O O . GLN A 1 89 ? -13.504 1.352 3.824 1.00 93.06 89 GLN A O 1
ATOM 701 N N . VAL A 1 90 ? -12.147 -0.125 2.817 1.00 94.06 90 VAL A N 1
ATOM 702 C CA . VAL A 1 90 ? -10.910 0.611 3.097 1.00 94.06 90 VAL A CA 1
ATOM 703 C C . VAL A 1 90 ? -10.917 1.983 2.422 1.00 94.06 90 VAL A C 1
ATOM 705 O O . VAL A 1 90 ? -10.715 2.996 3.090 1.00 94.06 90 VAL A O 1
ATOM 708 N N . ILE A 1 91 ? -11.223 2.039 1.122 1.00 94.38 91 ILE A N 1
ATOM 709 C CA . ILE A 1 91 ? -11.301 3.294 0.359 1.00 94.38 91 ILE A CA 1
ATOM 710 C C . ILE A 1 91 ? -12.404 4.194 0.920 1.00 94.38 91 ILE A C 1
ATOM 712 O O . ILE A 1 91 ? -12.199 5.400 1.073 1.00 94.38 91 ILE A O 1
ATOM 716 N N . SER A 1 92 ? -13.557 3.629 1.293 1.00 92.88 92 SER A N 1
ATOM 717 C CA . SER A 1 92 ? -14.627 4.383 1.944 1.00 92.88 92 SER A CA 1
ATOM 718 C C . SER A 1 92 ? -14.135 5.045 3.229 1.00 92.88 92 SER A C 1
ATOM 720 O O . SER A 1 92 ? -14.555 6.165 3.508 1.00 92.88 92 SER A O 1
ATOM 722 N N . ASN A 1 93 ? -13.300 4.382 4.028 1.00 91.19 93 ASN A N 1
ATOM 723 C CA . ASN A 1 93 ? -12.778 4.963 5.262 1.00 91.19 93 ASN A CA 1
ATOM 724 C C . ASN A 1 93 ? -11.691 6.011 5.006 1.00 91.19 93 ASN A C 1
ATOM 726 O O . ASN A 1 93 ? -11.722 7.060 5.638 1.00 91.19 93 ASN A O 1
ATOM 730 N N . ILE A 1 94 ? -10.786 5.780 4.051 1.00 91.06 94 ILE A N 1
ATOM 731 C CA . ILE A 1 94 ? -9.750 6.761 3.678 1.00 91.06 94 ILE A CA 1
ATOM 732 C C . ILE A 1 94 ? -10.389 8.052 3.148 1.00 91.06 94 ILE A C 1
ATOM 734 O O . ILE A 1 94 ? -9.986 9.147 3.520 1.00 91.06 94 ILE A O 1
ATOM 738 N N . THR A 1 95 ? -11.430 7.928 2.322 1.00 90.81 95 THR A N 1
ATOM 739 C CA . THR A 1 95 ? -12.149 9.065 1.717 1.00 90.81 95 THR A CA 1
ATOM 740 C C . THR A 1 95 ? -13.276 9.614 2.589 1.00 90.81 95 THR A C 1
ATOM 742 O O . THR A 1 95 ? -13.973 10.539 2.175 1.00 90.81 95 THR A O 1
ATOM 745 N N . ALA A 1 96 ? -13.506 9.050 3.781 1.00 89.25 96 ALA A N 1
ATOM 746 C CA . ALA A 1 96 ? -14.578 9.503 4.664 1.00 89.25 96 ALA A CA 1
ATOM 747 C C . ALA A 1 96 ? -14.412 10.983 5.024 1.00 89.25 96 ALA A C 1
ATOM 749 O O . ALA A 1 96 ? -15.404 11.705 5.081 1.00 89.25 96 ALA A O 1
ATOM 750 N N . GLY A 1 97 ? -13.163 11.436 5.167 1.00 85.06 97 GLY A N 1
ATOM 751 C CA . GLY A 1 97 ? -12.850 12.805 5.543 1.00 85.06 97 GLY A CA 1
ATOM 752 C C . GLY A 1 97 ? -13.338 13.883 4.594 1.00 85.06 97 GLY A C 1
ATOM 753 O O . GLY A 1 97 ? -13.749 14.939 5.053 1.00 85.06 97 GLY A O 1
ATOM 754 N N . SER A 1 98 ? -13.368 13.594 3.297 1.00 84.69 98 SER A N 1
ATOM 755 C CA . SER A 1 98 ? -13.850 14.537 2.286 1.00 84.69 98 SER A CA 1
ATOM 756 C C . SER A 1 98 ? -15.356 14.423 2.035 1.00 84.69 98 SER A C 1
ATOM 758 O O . SER A 1 98 ? -15.930 15.276 1.365 1.00 84.69 98 SER A O 1
ATOM 760 N N . ARG A 1 99 ? -16.005 13.354 2.519 1.00 88.75 99 ARG A N 1
ATOM 761 C CA . ARG A 1 99 ? -17.437 13.083 2.288 1.00 88.75 99 ARG A CA 1
ATOM 762 C C . ARG A 1 99 ? -18.315 13.473 3.465 1.00 88.75 99 ARG A C 1
ATOM 764 O O . ARG A 1 99 ? -19.482 13.791 3.255 1.00 88.75 99 ARG A O 1
ATOM 771 N N . PHE A 1 100 ? -17.778 13.411 4.679 1.00 86.12 100 PHE A N 1
ATOM 772 C CA . PHE A 1 100 ? -18.507 13.764 5.882 1.00 86.12 100 PHE A CA 1
ATOM 773 C C . PHE A 1 100 ? -17.839 14.929 6.605 1.00 86.12 100 PHE A C 1
ATOM 775 O O . PHE A 1 100 ? -16.621 14.978 6.742 1.00 86.12 100 PHE A O 1
ATOM 782 N N . THR A 1 101 ? -18.660 15.854 7.093 1.00 77.94 101 THR A N 1
ATOM 783 C CA . THR A 1 101 ? -18.229 17.028 7.863 1.00 77.94 101 THR A CA 1
ATOM 784 C C . THR A 1 101 ? -18.269 16.782 9.376 1.00 77.94 101 THR A C 1
ATOM 786 O O . THR A 1 101 ? -18.048 17.700 10.160 1.00 77.94 101 THR A O 1
ATOM 789 N N . ASP A 1 102 ? -18.605 15.562 9.805 1.00 71.12 102 ASP A N 1
ATOM 790 C CA . ASP A 1 102 ? -18.832 15.170 11.196 1.00 71.12 102 ASP A CA 1
ATOM 791 C C . ASP A 1 102 ? -17.554 14.618 11.853 1.00 71.12 102 ASP A C 1
ATOM 793 O O . ASP A 1 102 ? -17.441 13.445 12.215 1.00 71.12 102 ASP A O 1
ATOM 797 N N . GLY A 1 103 ? -16.559 15.484 12.032 1.00 66.88 103 GLY A N 1
ATOM 798 C CA . GLY A 1 103 ? -15.364 15.138 12.794 1.00 66.88 103 GLY A CA 1
ATOM 799 C C . GLY A 1 103 ? -14.133 15.949 12.423 1.00 66.88 103 GLY A C 1
ATOM 800 O O . GLY A 1 103 ? -14.204 16.939 11.702 1.00 66.88 103 GLY A O 1
ATOM 801 N N . TYR A 1 104 ? -12.993 15.512 12.951 1.00 68.94 104 TYR A N 1
ATOM 802 C CA . TYR A 1 104 ? -11.675 16.025 12.590 1.00 68.94 104 TYR A CA 1
ATOM 803 C C . TYR A 1 104 ? -11.019 14.995 11.677 1.00 68.94 104 TYR A C 1
ATOM 805 O O . TYR A 1 104 ? -10.400 14.036 12.143 1.00 68.94 104 TYR A O 1
ATOM 813 N N . THR A 1 105 ? -11.242 15.132 10.379 1.00 64.94 105 THR A N 1
ATOM 814 C CA . THR A 1 105 ? -10.765 14.196 9.366 1.00 64.94 105 THR A CA 1
ATOM 815 C C . THR A 1 105 ? -9.649 14.813 8.538 1.00 64.94 105 THR A C 1
ATOM 817 O O . THR A 1 105 ? -9.655 16.008 8.261 1.00 64.94 105 THR A O 1
ATOM 820 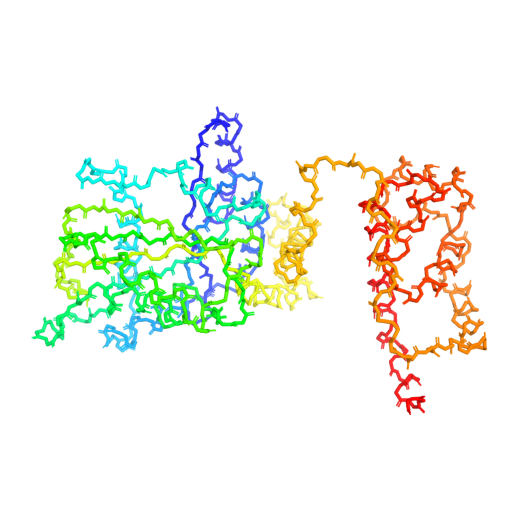N N . ALA A 1 106 ? -8.684 13.982 8.142 1.00 65.69 106 ALA A N 1
ATOM 821 C CA . ALA A 1 106 ? -7.603 14.422 7.276 1.00 65.69 106 ALA A CA 1
ATOM 822 C C . ALA A 1 106 ? -8.130 14.668 5.857 1.00 65.69 106 ALA A C 1
ATOM 824 O O . ALA A 1 106 ? -8.751 13.780 5.266 1.00 65.69 106 ALA A O 1
ATOM 825 N N . ASP A 1 107 ? -7.872 15.860 5.319 1.00 70.00 107 ASP A N 1
ATOM 826 C CA . ASP A 1 107 ? -8.107 16.167 3.908 1.00 70.00 107 ASP A CA 1
ATOM 827 C C . ASP A 1 107 ? -7.053 15.482 3.015 1.00 70.00 107 ASP A C 1
ATOM 829 O O . ASP A 1 107 ? -5.992 15.045 3.471 1.00 70.00 107 ASP A O 1
ATOM 833 N N . PHE A 1 108 ? -7.300 15.403 1.710 1.00 73.94 108 PHE A N 1
ATOM 834 C CA . PHE A 1 108 ? -6.374 14.790 0.758 1.00 73.94 108 PHE A CA 1
ATOM 835 C C . PHE A 1 108 ? -4.990 15.455 0.751 1.00 73.94 108 PHE A C 1
ATOM 837 O O . PHE A 1 108 ? -3.974 14.767 0.641 1.00 73.94 108 PHE A O 1
ATOM 844 N N . ILE A 1 109 ? -4.938 16.774 0.951 1.00 76.69 109 ILE A N 1
ATOM 845 C CA . ILE A 1 109 ? -3.686 17.533 1.101 1.00 76.69 109 ILE A CA 1
ATOM 846 C C . ILE A 1 109 ? -2.964 17.143 2.402 1.00 76.69 109 ILE A C 1
ATOM 848 O O . ILE A 1 109 ? -1.732 17.071 2.460 1.00 76.69 109 ILE A O 1
ATOM 852 N N . GLU A 1 110 ? -3.720 16.841 3.457 1.00 78.44 110 GLU A N 1
ATOM 853 C CA . GLU A 1 110 ? -3.152 16.395 4.723 1.00 78.44 110 GLU A CA 1
ATOM 854 C C . GLU A 1 110 ? -2.526 15.006 4.615 1.00 78.44 110 GLU A C 1
ATOM 856 O O . GLU A 1 110 ? -1.534 14.750 5.291 1.00 78.44 110 GLU A O 1
ATOM 861 N N . PHE A 1 111 ? -3.021 14.113 3.751 1.00 76.06 111 PHE A N 1
ATOM 862 C CA . PHE A 1 111 ? -2.339 12.835 3.521 1.00 76.06 111 PHE A CA 1
ATOM 863 C C . PHE A 1 111 ? -0.938 13.031 2.955 1.00 76.06 111 PHE A C 1
ATOM 865 O O . PHE A 1 111 ? -0.000 12.412 3.454 1.00 76.06 111 PHE A O 1
ATOM 872 N N . GLN A 1 112 ? -0.774 13.919 1.974 1.00 78.88 112 GLN A N 1
ATOM 873 C CA . GLN A 1 112 ? 0.537 14.212 1.400 1.00 78.88 112 GLN A CA 1
ATOM 874 C C . GLN A 1 112 ? 1.480 14.790 2.461 1.00 78.88 112 GLN A C 1
ATOM 876 O O . GLN A 1 112 ? 2.560 14.253 2.693 1.00 78.88 112 GLN A O 1
ATOM 881 N N . THR A 1 113 ? 1.053 15.835 3.171 1.00 81.56 113 THR A N 1
ATOM 882 C CA . THR A 1 113 ? 1.909 16.501 4.168 1.00 81.56 113 THR A CA 1
ATOM 883 C C . THR A 1 113 ? 2.223 15.620 5.380 1.00 81.56 113 THR A C 1
ATOM 885 O O . THR A 1 113 ? 3.313 15.721 5.944 1.00 81.56 113 THR A O 1
ATOM 888 N N . ASN A 1 114 ? 1.305 14.734 5.779 1.00 82.75 114 ASN A N 1
ATOM 889 C CA . ASN A 1 114 ? 1.479 13.900 6.965 1.00 82.75 114 ASN A CA 1
ATOM 890 C C . ASN A 1 114 ? 2.159 12.556 6.692 1.00 82.75 114 ASN A C 1
ATOM 892 O O . ASN A 1 114 ? 2.859 12.063 7.576 1.00 82.75 114 ASN A O 1
ATOM 896 N N . LEU A 1 115 ? 1.925 11.933 5.532 1.00 83.94 115 LEU A N 1
ATOM 897 C CA . LEU A 1 115 ? 2.385 10.569 5.240 1.00 83.94 115 LEU A CA 1
ATOM 898 C C . LEU A 1 115 ? 3.598 10.517 4.315 1.00 83.94 115 LEU A C 1
ATOM 900 O O . LEU A 1 115 ? 4.276 9.490 4.292 1.00 83.94 115 LEU A O 1
ATOM 904 N N . VAL A 1 116 ? 3.889 11.584 3.568 1.00 85.88 116 VAL A N 1
ATOM 905 C CA . VAL A 1 116 ? 4.950 11.606 2.554 1.00 85.88 116 VAL A CA 1
ATOM 906 C C . VAL A 1 116 ? 6.103 12.501 3.028 1.00 85.88 116 VAL A C 1
ATOM 908 O O . VAL A 1 116 ? 6.137 13.691 2.726 1.00 85.88 116 VAL A O 1
ATOM 911 N N . PRO A 1 117 ? 7.084 11.959 3.779 1.00 81.62 117 PRO A N 1
ATOM 912 C CA . PRO A 1 117 ? 8.229 12.740 4.252 1.00 81.62 117 PRO A CA 1
ATOM 913 C C . PRO A 1 117 ? 9.186 13.128 3.116 1.00 81.62 117 PRO A C 1
ATOM 915 O O . PRO A 1 117 ? 9.918 14.107 3.237 1.00 81.62 117 PRO A O 1
ATOM 918 N N . PHE A 1 118 ? 9.199 12.351 2.028 1.00 83.56 118 PHE A N 1
ATOM 919 C CA . PHE A 1 118 ? 10.015 12.587 0.841 1.00 83.56 118 PHE A CA 1
ATOM 920 C C . PHE A 1 118 ? 9.160 12.366 -0.407 1.00 83.56 118 PHE A C 1
ATOM 922 O O . PHE A 1 118 ? 8.521 11.316 -0.480 1.00 83.56 118 PHE A O 1
ATOM 929 N N . PRO A 1 119 ? 9.201 13.261 -1.413 1.00 83.38 119 PRO A N 1
ATOM 930 C CA . PRO A 1 119 ? 8.334 13.168 -2.589 1.00 83.38 119 PRO A CA 1
ATOM 931 C C . PRO A 1 119 ? 8.397 11.829 -3.326 1.00 83.38 119 PRO A C 1
ATOM 933 O O . PRO A 1 119 ? 7.374 11.348 -3.779 1.00 83.38 119 PRO A O 1
ATOM 936 N N . ARG A 1 120 ? 9.568 11.181 -3.401 1.00 85.12 120 ARG A N 1
ATOM 937 C CA . ARG A 1 120 ? 9.725 9.865 -4.055 1.00 85.12 120 ARG A CA 1
ATOM 938 C C . ARG A 1 120 ? 9.253 8.681 -3.204 1.00 85.12 120 ARG A C 1
ATOM 940 O O . ARG A 1 120 ? 9.141 7.578 -3.715 1.00 85.12 120 ARG A O 1
ATOM 947 N N . ILE A 1 121 ? 9.013 8.876 -1.907 1.00 88.19 121 ILE A N 1
ATOM 948 C CA . ILE A 1 121 ? 8.617 7.817 -0.970 1.00 88.19 121 ILE A CA 1
ATOM 949 C C . ILE A 1 121 ? 7.169 8.066 -0.541 1.00 88.19 121 ILE A C 1
ATOM 951 O O . ILE A 1 121 ? 6.886 8.310 0.630 1.00 88.19 121 ILE A O 1
ATOM 955 N N . HIS A 1 122 ? 6.252 8.030 -1.506 1.00 91.50 122 HIS A N 1
ATOM 956 C CA . HIS A 1 122 ? 4.839 8.373 -1.321 1.00 91.50 122 HIS A CA 1
ATOM 957 C C . HIS A 1 122 ? 3.902 7.156 -1.317 1.00 91.50 122 HIS A C 1
ATOM 959 O O . HIS A 1 122 ? 2.741 7.251 -1.705 1.00 91.50 122 HIS A O 1
ATOM 965 N N . PHE A 1 123 ? 4.404 6.006 -0.866 1.00 93.50 123 PHE A N 1
ATOM 966 C CA . PHE A 1 123 ? 3.691 4.729 -0.894 1.00 93.50 123 PHE A CA 1
ATOM 967 C C . PHE A 1 123 ? 3.352 4.251 0.529 1.00 93.50 123 PHE A C 1
ATOM 969 O O . PHE A 1 123 ? 4.065 3.407 1.083 1.00 93.50 123 PHE A O 1
ATOM 976 N N . PRO A 1 124 ? 2.325 4.812 1.190 1.00 93.00 124 PRO A N 1
ATOM 977 C CA . PRO A 1 124 ? 1.916 4.340 2.505 1.00 93.00 124 PRO A CA 1
ATOM 978 C C . PRO A 1 124 ? 1.324 2.926 2.427 1.00 93.00 124 PRO A C 1
ATOM 980 O O . PRO A 1 124 ? 0.496 2.616 1.571 1.00 93.00 124 PRO A O 1
ATOM 983 N N . LEU A 1 125 ? 1.713 2.078 3.378 1.00 93.50 125 LEU A N 1
ATOM 984 C CA . LEU A 1 125 ? 1.042 0.812 3.650 1.00 93.50 125 LEU A CA 1
ATOM 985 C C . LEU A 1 125 ? -0.343 1.089 4.226 1.00 93.50 125 LEU A C 1
ATOM 987 O O . LEU A 1 125 ? -0.499 1.956 5.090 1.00 93.50 125 LEU A O 1
ATOM 991 N N . VAL A 1 126 ? -1.325 0.318 3.777 1.00 95.62 126 VAL A N 1
ATOM 992 C CA . VAL A 1 126 ? -2.702 0.410 4.255 1.00 95.62 126 VAL A CA 1
ATOM 993 C C . VAL A 1 126 ? -3.018 -0.793 5.130 1.00 95.62 126 VAL A C 1
ATOM 995 O O . VAL A 1 126 ? -2.733 -1.931 4.758 1.00 95.62 126 VAL A O 1
ATOM 998 N N . SER A 1 127 ? -3.645 -0.554 6.276 1.00 95.81 127 SER A N 1
ATOM 999 C CA . SER A 1 127 ? -4.218 -1.590 7.130 1.00 95.81 127 SER A CA 1
ATOM 1000 C C . SER A 1 127 ? -5.627 -1.222 7.575 1.00 95.81 127 SER A C 1
ATOM 1002 O O . SER A 1 127 ? -5.998 -0.049 7.615 1.00 95.81 127 SER A O 1
ATOM 1004 N N . TYR A 1 128 ? -6.435 -2.232 7.887 1.00 95.44 128 TYR A N 1
ATOM 1005 C CA . TYR A 1 128 ? -7.831 -2.046 8.278 1.00 95.44 128 TYR A CA 1
ATOM 1006 C C . TYR A 1 128 ? -8.198 -2.956 9.440 1.00 95.44 128 TYR A C 1
ATOM 1008 O O . TYR A 1 128 ? -7.803 -4.121 9.472 1.00 95.44 128 TYR A O 1
ATOM 1016 N N . ALA A 1 129 ? -8.967 -2.419 10.381 1.00 94.25 129 ALA A N 1
ATOM 1017 C CA . ALA A 1 129 ? -9.496 -3.162 11.509 1.00 94.25 129 ALA A CA 1
ATOM 1018 C C . ALA A 1 129 ? -10.890 -2.636 11.896 1.00 94.25 129 ALA A C 1
ATOM 1020 O O . ALA A 1 129 ? -11.146 -1.437 11.793 1.00 94.25 129 ALA A O 1
ATOM 1021 N N . PRO A 1 130 ? -11.797 -3.495 12.371 1.00 92.56 130 PRO A N 1
ATOM 1022 C CA . PRO A 1 130 ? -11.650 -4.941 12.473 1.00 92.56 130 PRO A CA 1
ATOM 1023 C C . PRO A 1 130 ? -12.005 -5.615 11.135 1.00 92.56 130 PRO A C 1
ATOM 1025 O O . PRO A 1 130 ? -12.861 -5.143 10.387 1.00 92.56 130 PRO A O 1
ATOM 1028 N N . ILE A 1 131 ? -11.373 -6.752 10.840 1.00 90.94 131 ILE A N 1
ATOM 1029 C CA . ILE A 1 131 ? -11.777 -7.631 9.732 1.00 90.94 131 ILE A CA 1
ATOM 1030 C C . ILE A 1 131 ? -12.368 -8.885 10.360 1.00 90.94 131 ILE A C 1
ATOM 1032 O O . ILE A 1 131 ? -11.635 -9.708 10.910 1.00 90.94 131 ILE A O 1
ATOM 1036 N N . ARG A 1 132 ? -13.696 -8.997 10.327 1.00 88.75 132 ARG A N 1
ATOM 1037 C CA . ARG A 1 132 ? -14.445 -10.111 10.919 1.00 88.75 132 ARG A CA 1
ATOM 1038 C C . ARG A 1 132 ? -15.486 -10.621 9.930 1.00 88.75 132 ARG A C 1
ATOM 1040 O O . ARG A 1 132 ? -16.124 -9.820 9.247 1.00 88.75 132 ARG A O 1
ATOM 1047 N N . SER A 1 133 ? -15.638 -11.941 9.872 1.00 88.88 133 SER A N 1
ATOM 1048 C CA . SER A 1 133 ? -16.671 -12.610 9.076 1.00 88.88 133 SER A CA 1
ATOM 1049 C C . SER A 1 133 ? -18.070 -12.273 9.590 1.00 88.88 133 SER A C 1
ATOM 1051 O O . SER A 1 133 ? -18.281 -12.244 10.805 1.00 88.88 133 SER A O 1
ATOM 1053 N N . ALA A 1 134 ? -19.029 -12.088 8.681 1.00 84.75 134 ALA A N 1
ATOM 1054 C CA . ALA A 1 134 ? -20.441 -11.866 9.004 1.00 84.75 134 ALA A CA 1
ATOM 1055 C C . ALA A 1 134 ? -21.068 -12.981 9.868 1.00 84.75 134 ALA A C 1
ATOM 1057 O O . ALA A 1 134 ? -22.032 -12.740 10.595 1.00 84.75 134 ALA A O 1
ATOM 1058 N N . GLU A 1 135 ? -20.497 -14.186 9.863 1.00 80.19 135 GLU A N 1
ATOM 1059 C CA . GLU A 1 135 ? -20.963 -15.304 10.694 1.00 80.19 135 GLU A CA 1
ATOM 1060 C C . GLU A 1 135 ? -20.527 -15.182 12.169 1.00 80.19 135 GLU A C 1
ATOM 1062 O O . GLU A 1 135 ? -21.151 -15.766 13.052 1.00 80.19 135 GLU A O 1
ATOM 1067 N N . LYS A 1 136 ? -19.488 -14.386 12.473 1.00 74.88 136 LYS A N 1
ATOM 1068 C CA . LYS A 1 136 ? -18.860 -14.280 13.811 1.00 74.88 136 LYS A CA 1
ATOM 1069 C C . LYS A 1 136 ? -19.294 -13.026 14.593 1.00 74.88 136 LYS A C 1
ATOM 1071 O O . LYS A 1 136 ? -18.587 -12.566 15.484 1.00 74.88 136 LYS A O 1
ATOM 1076 N N . THR A 1 137 ? -20.464 -12.473 14.273 1.00 59.84 137 THR A N 1
ATOM 1077 C CA . THR A 1 137 ? -20.904 -11.107 14.634 1.00 59.84 137 THR A CA 1
ATOM 1078 C C . THR A 1 137 ? -21.101 -10.826 16.144 1.00 59.84 137 THR A C 1
ATOM 1080 O O . THR A 1 137 ? -21.211 -9.664 16.522 1.00 59.84 137 THR A O 1
ATOM 1083 N N . TYR A 1 138 ? -21.100 -11.824 17.041 1.00 55.50 138 TYR A N 1
ATOM 1084 C CA . TYR A 1 138 ? -21.673 -11.663 18.395 1.00 55.50 138 TYR A CA 1
ATOM 1085 C C . TYR A 1 138 ? -20.726 -11.697 19.610 1.00 55.50 138 TYR A C 1
ATOM 1087 O O . TYR A 1 138 ? -21.222 -11.571 20.729 1.00 55.50 138 TYR A O 1
ATOM 1095 N N . HIS A 1 139 ? -19.402 -11.837 19.462 1.00 55.97 139 HIS A N 1
ATOM 1096 C CA . HIS A 1 139 ? -18.562 -12.167 20.635 1.00 55.97 139 HIS A CA 1
ATOM 1097 C C . HIS A 1 139 ? -17.428 -11.206 21.010 1.00 55.97 139 HIS A C 1
ATOM 1099 O O . HIS A 1 139 ? -16.878 -11.362 22.096 1.00 55.97 139 HIS A O 1
ATOM 1105 N N . GLU A 1 140 ? -17.104 -10.182 20.217 1.00 58.19 140 GLU A N 1
ATOM 1106 C CA . GLU A 1 140 ? -15.971 -9.298 20.536 1.00 58.19 140 GLU A CA 1
ATOM 1107 C C . GLU A 1 140 ? -16.395 -7.828 20.608 1.00 58.19 140 GLU A C 1
ATOM 1109 O O . GLU A 1 140 ? -16.784 -7.213 19.613 1.00 58.19 140 GLU A O 1
ATOM 1114 N N . GLN A 1 141 ? -16.302 -7.244 21.807 1.00 60.53 141 GLN A N 1
ATOM 1115 C CA . GLN A 1 141 ? -16.311 -5.793 21.953 1.00 60.53 141 GLN A CA 1
ATOM 1116 C C . GLN A 1 141 ? -15.018 -5.252 21.333 1.00 60.53 141 GLN A C 1
ATOM 1118 O O . GLN A 1 141 ? -13.915 -5.541 21.792 1.00 60.53 141 GLN A O 1
ATOM 1123 N N . ASN A 1 142 ? -15.161 -4.486 20.252 1.00 72.25 142 ASN A N 1
ATOM 1124 C CA . ASN A 1 142 ? -14.039 -3.865 19.558 1.00 72.25 142 ASN A CA 1
ATOM 1125 C C . ASN A 1 142 ? -13.605 -2.597 20.299 1.00 72.25 142 ASN A C 1
ATOM 1127 O O . ASN A 1 142 ? -13.976 -1.477 19.928 1.00 72.25 142 ASN A O 1
ATOM 1131 N N . ASP A 1 143 ? -12.835 -2.784 21.367 1.00 86.81 143 ASP A N 1
ATOM 1132 C CA . ASP A 1 143 ? -12.228 -1.684 22.104 1.00 86.81 143 ASP A CA 1
ATOM 1133 C C . ASP A 1 143 ? -11.248 -0.908 21.224 1.00 86.81 143 ASP A C 1
ATOM 1135 O O . ASP A 1 143 ? -10.537 -1.470 20.387 1.00 86.81 143 ASP A O 1
ATOM 1139 N N . THR A 1 144 ? -11.151 0.401 21.464 1.00 90.25 144 THR A N 1
ATOM 1140 C CA . THR A 1 144 ? -10.227 1.297 20.755 1.00 90.25 144 THR A CA 1
ATOM 1141 C C . THR A 1 144 ? -8.794 0.758 20.775 1.00 90.25 144 THR A C 1
ATOM 1143 O O . THR A 1 144 ? -8.099 0.791 19.759 1.00 90.25 144 THR A O 1
ATOM 1146 N N . MET A 1 145 ? -8.358 0.199 21.908 1.00 91.19 145 MET A N 1
ATOM 1147 C CA . MET A 1 145 ? -7.023 -0.381 22.039 1.00 91.19 145 MET A CA 1
ATOM 1148 C C . MET A 1 145 ? -6.830 -1.618 21.157 1.00 91.19 145 MET A C 1
ATOM 1150 O O . MET A 1 145 ? -5.828 -1.691 20.444 1.00 91.19 145 MET A O 1
ATOM 1154 N N . ALA A 1 146 ? -7.790 -2.546 21.163 1.00 90.31 146 ALA A N 1
ATOM 1155 C CA . ALA A 1 146 ? -7.742 -3.758 20.349 1.00 90.31 146 ALA A CA 1
ATOM 1156 C C . ALA A 1 146 ? -7.745 -3.420 18.849 1.00 90.31 146 ALA A C 1
ATOM 1158 O O . ALA A 1 146 ? -6.865 -3.871 18.115 1.00 90.31 146 ALA A O 1
ATOM 1159 N N . LEU A 1 147 ? -8.646 -2.525 18.420 1.00 92.06 147 LEU A N 1
ATOM 1160 C CA . LEU A 1 147 ? -8.717 -2.036 17.039 1.00 92.06 147 LEU A CA 1
ATOM 1161 C C . LEU A 1 147 ? -7.382 -1.466 16.565 1.00 92.06 147 LEU A C 1
ATOM 1163 O O . LEU A 1 147 ? -6.906 -1.791 15.480 1.00 92.06 147 LEU A O 1
ATOM 1167 N N . THR A 1 148 ? -6.755 -0.629 17.389 1.00 92.88 148 THR A N 1
ATOM 1168 C CA . THR A 1 148 ? -5.509 0.037 16.999 1.00 92.88 148 THR A CA 1
ATOM 1169 C C . THR A 1 148 ? -4.335 -0.934 16.969 1.00 92.88 148 THR A C 1
ATOM 1171 O O . THR A 1 148 ? -3.491 -0.837 16.085 1.00 92.88 148 THR A O 1
ATOM 1174 N N . GLN A 1 149 ? -4.272 -1.895 17.893 1.00 91.38 149 GLN A N 1
ATOM 1175 C CA . GLN A 1 149 ? -3.247 -2.943 17.872 1.00 91.38 149 GLN A CA 1
ATOM 1176 C C . GLN A 1 149 ? -3.373 -3.841 16.638 1.00 91.38 149 GLN A C 1
ATOM 1178 O O . GLN A 1 149 ? -2.360 -4.196 16.030 1.00 91.38 149 GLN A O 1
ATOM 1183 N N . GLU A 1 150 ? -4.601 -4.156 16.224 1.00 92.25 150 GLU A N 1
ATOM 1184 C CA . GLU A 1 150 ? -4.874 -4.925 15.011 1.00 92.25 150 GLU A CA 1
ATOM 1185 C C . GLU A 1 150 ? -4.354 -4.245 13.739 1.00 92.25 150 GLU A C 1
ATOM 1187 O O . GLU A 1 150 ? -3.904 -4.943 12.830 1.00 92.25 150 GLU A O 1
ATOM 1192 N N . LEU A 1 151 ? -4.335 -2.909 13.675 1.00 93.31 151 LEU A N 1
ATOM 1193 C CA . LEU A 1 151 ? -3.794 -2.175 12.523 1.00 93.31 151 LEU A CA 1
ATOM 1194 C C . LEU A 1 151 ? -2.297 -2.396 12.301 1.00 93.31 151 LEU A C 1
ATOM 1196 O O . LEU A 1 151 ? -1.840 -2.308 11.162 1.00 93.31 151 LEU A O 1
ATOM 1200 N N . PHE A 1 152 ? -1.531 -2.669 13.359 1.00 91.06 152 PHE A N 1
ATOM 1201 C CA . PHE A 1 152 ? -0.086 -2.926 13.275 1.00 91.06 152 PHE A CA 1
ATOM 1202 C C . PHE A 1 152 ? 0.239 -4.417 13.172 1.00 91.06 152 PHE A C 1
ATOM 1204 O O . PHE A 1 152 ? 1.407 -4.784 13.029 1.00 91.06 152 PHE A O 1
ATOM 1211 N N . HIS A 1 153 ? -0.772 -5.289 13.201 1.00 90.25 153 HIS A N 1
ATOM 1212 C CA . HIS A 1 153 ? -0.561 -6.708 12.971 1.00 90.25 153 HIS A CA 1
ATOM 1213 C C . HIS A 1 153 ? -0.237 -6.952 11.486 1.00 90.25 153 HIS A C 1
ATOM 1215 O O . HIS A 1 153 ? -1.003 -6.513 10.623 1.00 90.25 153 HIS A O 1
ATOM 1221 N N . PRO A 1 154 ? 0.810 -7.732 11.144 1.00 90.00 154 PRO A N 1
ATOM 1222 C CA . PRO A 1 154 ? 1.140 -8.070 9.750 1.00 90.00 154 PRO A CA 1
ATOM 1223 C C . PRO A 1 154 ? -0.001 -8.755 8.978 1.00 90.00 154 PRO A C 1
ATOM 1225 O O . PRO A 1 154 ? 0.023 -8.851 7.760 1.00 90.00 154 PRO A O 1
ATOM 1228 N N . HIS A 1 155 ? -1.002 -9.270 9.692 1.00 90.81 155 HIS A N 1
ATOM 1229 C CA . HIS A 1 155 ? -2.136 -10.004 9.129 1.00 90.81 155 HIS A CA 1
ATOM 1230 C C . HIS A 1 155 ? -3.245 -9.108 8.591 1.00 90.81 155 HIS A C 1
ATOM 1232 O O . HIS A 1 155 ? -4.026 -9.580 7.772 1.00 90.81 155 HIS A O 1
ATOM 1238 N N . ASN A 1 156 ? -3.291 -7.853 9.032 1.00 92.81 156 ASN A N 1
ATOM 1239 C CA . ASN A 1 156 ? -4.281 -6.871 8.601 1.00 92.81 156 ASN A CA 1
ATOM 1240 C C . ASN A 1 156 ? -3.670 -5.827 7.655 1.00 92.81 156 ASN A C 1
ATOM 1242 O O . ASN A 1 156 ? -4.323 -4.842 7.312 1.00 92.81 156 ASN A O 1
ATOM 1246 N N . GLN A 1 157 ? -2.413 -6.030 7.247 1.00 94.19 157 GLN A N 1
ATOM 1247 C CA . GLN A 1 157 ? -1.755 -5.235 6.218 1.00 94.19 157 GLN A CA 1
ATOM 1248 C C . GLN A 1 157 ? -2.284 -5.647 4.848 1.00 94.19 157 GLN A C 1
ATOM 1250 O O . GLN A 1 157 ? -2.303 -6.827 4.506 1.00 94.19 157 GLN A O 1
ATOM 1255 N N . MET A 1 158 ? -2.664 -4.659 4.046 1.00 94.88 158 MET A N 1
ATOM 1256 C CA . MET A 1 158 ? -3.162 -4.857 2.686 1.00 94.88 158 MET A CA 1
ATOM 1257 C C . MET A 1 158 ? -2.039 -5.093 1.675 1.00 94.88 158 MET A C 1
ATOM 1259 O O . MET A 1 158 ? -2.310 -5.321 0.504 1.00 94.88 158 MET A O 1
ATOM 1263 N N . VAL A 1 159 ? -0.779 -5.048 2.111 1.00 94.50 159 VAL A N 1
ATOM 1264 C CA . VAL A 1 159 ? 0.395 -5.394 1.307 1.00 94.50 159 VAL A CA 1
ATOM 1265 C C . VAL A 1 159 ? 1.155 -6.498 2.018 1.00 94.50 159 VAL A C 1
ATOM 1267 O O . VAL A 1 159 ? 1.352 -6.433 3.233 1.00 94.50 159 VAL A O 1
ATOM 1270 N N . LYS A 1 160 ? 1.610 -7.511 1.274 1.00 91.69 160 LYS A N 1
ATOM 1271 C CA . LYS A 1 160 ? 2.339 -8.630 1.867 1.00 91.69 160 LYS A CA 1
ATOM 1272 C C . LYS A 1 160 ? 3.774 -8.225 2.179 1.00 91.69 160 LYS A C 1
ATOM 1274 O O . LYS A 1 160 ? 4.673 -8.385 1.359 1.00 91.69 160 LYS A O 1
ATOM 1279 N N . VAL A 1 161 ? 3.979 -7.664 3.356 1.00 90.56 161 VAL A N 1
ATOM 1280 C CA . VAL A 1 161 ? 5.289 -7.273 3.885 1.00 90.56 161 VAL A CA 1
ATOM 1281 C C . VAL A 1 161 ? 5.328 -7.594 5.365 1.00 90.56 161 VAL A C 1
ATOM 1283 O O . VAL A 1 161 ? 4.277 -7.653 6.006 1.00 90.56 161 VAL A O 1
ATOM 1286 N N . ASN A 1 162 ? 6.519 -7.788 5.921 1.00 88.31 162 ASN A N 1
ATOM 1287 C CA . ASN A 1 162 ? 6.675 -7.828 7.366 1.00 88.31 162 ASN A CA 1
ATOM 1288 C C . ASN A 1 162 ? 7.044 -6.433 7.904 1.00 88.31 162 ASN A C 1
ATOM 1290 O O . ASN A 1 162 ? 8.200 -6.020 7.782 1.00 88.31 162 ASN A O 1
ATOM 1294 N N . PRO A 1 163 ? 6.120 -5.703 8.560 1.00 85.88 163 PRO A N 1
ATOM 1295 C CA . PRO A 1 163 ? 6.407 -4.357 9.042 1.00 85.88 163 PRO A CA 1
ATOM 1296 C C . PRO A 1 163 ? 7.525 -4.300 10.091 1.00 85.88 163 PRO A C 1
ATOM 1298 O O . PRO A 1 163 ? 8.153 -3.254 10.230 1.00 85.88 163 PRO A O 1
ATOM 1301 N N . THR A 1 164 ? 7.823 -5.405 10.792 1.00 85.94 164 THR A N 1
ATOM 1302 C CA . THR A 1 164 ? 8.907 -5.454 11.793 1.00 85.94 164 THR A CA 1
ATOM 1303 C C . THR A 1 164 ? 10.302 -5.407 11.173 1.00 85.94 164 THR A C 1
ATOM 1305 O O . THR A 1 164 ? 11.266 -5.097 11.868 1.00 85.94 164 THR A O 1
ATOM 1308 N N . ASN A 1 165 ? 10.426 -5.728 9.881 1.00 86.62 165 ASN A N 1
ATOM 1309 C CA . ASN A 1 165 ? 11.692 -5.658 9.149 1.00 86.62 165 ASN A CA 1
ATOM 1310 C C . ASN A 1 165 ? 12.008 -4.232 8.668 1.00 86.62 165 ASN A C 1
ATOM 1312 O O . ASN A 1 165 ? 13.101 -3.973 8.164 1.00 86.62 165 ASN A O 1
ATOM 1316 N N . GLY A 1 166 ? 11.060 -3.303 8.816 1.00 86.38 166 GLY A N 1
ATOM 1317 C CA . GLY A 1 166 ? 11.213 -1.905 8.444 1.00 86.38 166 GLY A CA 1
ATOM 1318 C C . GLY A 1 166 ? 11.179 -0.957 9.637 1.00 86.38 166 GLY A C 1
ATOM 1319 O O . GLY A 1 166 ? 11.091 -1.360 10.794 1.00 86.38 166 GLY A O 1
ATOM 1320 N N . LYS A 1 167 ? 11.246 0.337 9.326 1.00 88.31 167 LYS A N 1
ATOM 1321 C CA . LYS A 1 167 ? 10.955 1.426 10.256 1.00 88.31 167 LYS A CA 1
ATOM 1322 C C . LYS A 1 167 ? 9.809 2.267 9.709 1.00 88.31 167 LYS A C 1
ATOM 1324 O O . LYS A 1 167 ? 9.780 2.587 8.519 1.00 88.31 167 LYS A O 1
ATOM 1329 N N . TYR A 1 168 ? 8.908 2.674 10.592 1.00 89.31 168 TYR A N 1
ATOM 1330 C CA . TYR A 1 168 ? 7.834 3.610 10.289 1.00 89.31 168 TYR A CA 1
ATOM 1331 C C . TYR A 1 168 ? 8.378 5.039 10.221 1.00 89.31 168 TYR A C 1
ATOM 1333 O O . TYR A 1 168 ? 9.023 5.529 11.148 1.00 89.31 168 TYR A O 1
ATOM 1341 N N . MET A 1 169 ? 8.123 5.717 9.110 1.00 88.19 169 MET A N 1
ATOM 1342 C CA . MET A 1 169 ? 8.486 7.118 8.901 1.00 88.19 169 MET A CA 1
ATOM 1343 C C . MET A 1 169 ? 7.341 8.059 9.259 1.00 88.19 169 MET A C 1
ATOM 1345 O O . MET A 1 169 ? 7.574 9.133 9.805 1.00 88.19 169 MET A O 1
ATOM 1349 N N . ALA A 1 170 ? 6.115 7.652 8.949 1.00 88.88 170 ALA A N 1
ATOM 1350 C CA . ALA A 1 170 ? 4.900 8.395 9.228 1.00 88.88 170 ALA A CA 1
ATOM 1351 C C . ALA A 1 170 ? 3.735 7.418 9.376 1.00 88.88 170 ALA A C 1
ATOM 1353 O O . ALA A 1 170 ? 3.666 6.428 8.648 1.00 88.88 170 ALA A O 1
ATOM 1354 N N . THR A 1 171 ? 2.820 7.706 10.297 1.00 90.94 171 THR A N 1
ATOM 1355 C CA . THR A 1 171 ? 1.656 6.861 10.561 1.00 90.94 171 THR A CA 1
ATOM 1356 C C . THR A 1 171 ? 0.450 7.734 10.872 1.00 90.94 171 THR A C 1
ATOM 1358 O O . THR A 1 171 ? 0.503 8.571 11.772 1.00 90.94 171 THR A O 1
ATOM 1361 N N . ALA A 1 172 ? -0.648 7.506 10.161 1.00 91.25 172 ALA A N 1
ATOM 1362 C CA . ALA A 1 172 ? -1.961 8.042 10.467 1.00 91.25 172 ALA A CA 1
ATOM 1363 C C . ALA A 1 172 ? -2.923 6.903 10.818 1.00 91.25 172 ALA A C 1
ATOM 1365 O O . ALA A 1 172 ? -2.880 5.834 10.211 1.00 91.25 172 ALA A O 1
ATOM 1366 N N . VAL A 1 173 ? -3.791 7.138 11.795 1.00 92.19 173 VAL A N 1
ATOM 1367 C CA . VAL A 1 173 ? -4.898 6.255 12.153 1.00 92.19 173 VAL A CA 1
ATOM 1368 C C . VAL A 1 173 ? -6.186 7.049 12.024 1.00 92.19 173 VAL A C 1
ATOM 1370 O O . VAL A 1 173 ? -6.353 8.077 12.675 1.00 92.19 173 VAL A O 1
ATOM 1373 N N . ILE A 1 174 ? -7.090 6.580 11.175 1.00 92.06 174 ILE A N 1
ATOM 1374 C CA . ILE A 1 174 ? -8.385 7.212 10.934 1.00 92.06 174 ILE A CA 1
ATOM 1375 C C . ILE A 1 174 ? -9.444 6.319 11.562 1.00 92.06 174 ILE A C 1
ATOM 1377 O O . ILE A 1 174 ? -9.684 5.217 11.071 1.00 92.06 174 ILE A O 1
ATOM 1381 N N . TYR A 1 175 ? -10.055 6.780 12.648 1.00 93.00 175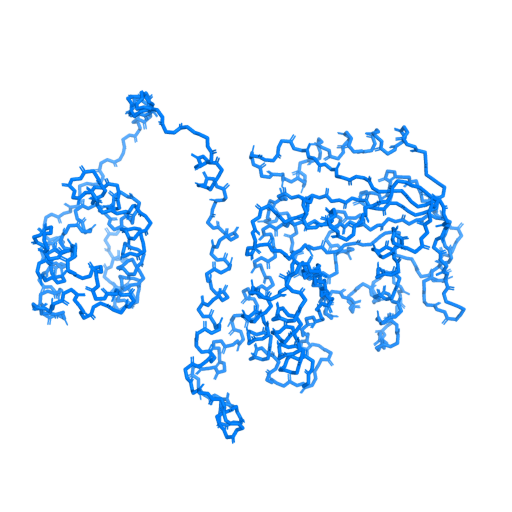 TYR A N 1
ATOM 1382 C CA . TYR A 1 175 ? -11.159 6.094 13.308 1.00 93.00 175 TYR A CA 1
ATOM 1383 C C . TYR A 1 175 ? -12.492 6.512 12.700 1.00 93.00 175 TYR A C 1
ATOM 1385 O O . TYR A 1 175 ? -12.699 7.676 12.357 1.00 93.00 175 TYR A O 1
ATOM 1393 N N . ARG A 1 176 ? -13.417 5.559 12.623 1.00 91.56 176 ARG A N 1
ATOM 1394 C CA . ARG A 1 176 ? -14.771 5.767 12.126 1.00 91.56 176 ARG A CA 1
ATOM 1395 C C . ARG A 1 176 ? -15.790 5.124 13.061 1.00 91.56 176 ARG A C 1
ATOM 1397 O O . ARG A 1 176 ? -15.632 3.954 13.409 1.00 91.56 176 ARG A O 1
ATOM 1404 N N . GLY A 1 177 ? -16.835 5.864 13.418 1.00 90.81 177 GLY A N 1
ATOM 1405 C CA . GLY A 1 177 ? -17.820 5.491 14.431 1.00 90.81 177 GLY A CA 1
ATOM 1406 C C . GLY A 1 177 ? -17.563 6.161 15.789 1.00 90.81 177 GLY A C 1
ATOM 1407 O O . GLY A 1 177 ? -16.634 6.958 15.931 1.00 90.81 177 GLY A O 1
ATOM 1408 N N . PRO A 1 178 ? -18.364 5.839 16.821 1.00 88.81 178 PRO A N 1
ATOM 1409 C CA . PRO A 1 178 ? -18.262 6.481 18.127 1.00 88.81 178 PRO A CA 1
ATOM 1410 C C . PRO A 1 178 ? -16.972 6.060 18.837 1.00 88.81 178 PRO A C 1
ATOM 1412 O O . PRO A 1 178 ? -16.887 4.943 19.329 1.00 88.81 178 PRO A O 1
ATOM 1415 N N . VAL A 1 179 ? -15.966 6.931 18.916 1.00 88.75 179 VAL A N 1
ATOM 1416 C CA . VAL A 1 179 ? -14.687 6.645 19.588 1.00 88.75 179 VAL A CA 1
ATOM 1417 C C . VAL A 1 179 ? -14.349 7.767 20.566 1.00 88.75 179 VAL A C 1
ATOM 1419 O O . VAL A 1 179 ? -14.387 8.943 20.215 1.00 88.75 179 VAL A O 1
ATOM 1422 N N . ASN A 1 180 ? -13.984 7.402 21.795 1.00 89.69 180 ASN A N 1
ATOM 1423 C CA . ASN A 1 180 ? -13.588 8.360 22.822 1.00 89.69 180 ASN A CA 1
ATOM 1424 C C . ASN A 1 180 ? -12.127 8.788 22.624 1.00 89.69 180 ASN A C 1
ATOM 1426 O O . ASN A 1 180 ? -11.211 7.963 22.652 1.00 89.69 180 ASN A O 1
ATOM 1430 N N . GLN A 1 181 ? -11.889 10.092 22.499 1.00 88.88 181 GLN A N 1
ATOM 1431 C CA . GLN A 1 181 ? -10.546 10.655 22.331 1.00 88.88 181 GLN A CA 1
ATOM 1432 C C . GLN A 1 181 ? -9.563 10.323 23.482 1.00 88.88 181 GLN A C 1
ATOM 1434 O O . GLN A 1 181 ? -8.402 10.021 23.188 1.00 88.88 181 GLN A O 1
ATOM 1439 N N . PRO A 1 182 ? -9.965 10.307 24.774 1.00 92.38 182 PRO A N 1
ATOM 1440 C CA . PRO A 1 182 ? -9.070 9.893 25.862 1.00 92.38 182 PRO A CA 1
ATOM 1441 C C . PRO A 1 182 ? -8.558 8.451 25.722 1.00 92.38 182 PRO A C 1
ATOM 1443 O O . PRO A 1 182 ? -7.379 8.179 25.981 1.00 92.38 182 PRO A O 1
ATOM 1446 N N . ASP A 1 183 ? -9.411 7.542 25.243 1.00 91.75 183 ASP A N 1
ATOM 1447 C CA . ASP A 1 183 ? -9.060 6.132 25.041 1.00 91.75 183 ASP A CA 1
ATOM 1448 C C . ASP A 1 183 ? -8.062 5.982 23.890 1.00 91.75 183 ASP A C 1
ATOM 1450 O O . ASP A 1 183 ? -7.102 5.210 23.983 1.00 91.75 183 ASP A O 1
ATOM 1454 N N . VAL A 1 184 ? -8.234 6.771 22.824 1.00 91.94 184 VAL A N 1
ATOM 1455 C CA . VAL A 1 184 ? -7.278 6.833 21.711 1.00 91.94 184 VAL A CA 1
ATOM 1456 C C . VAL A 1 184 ? -5.928 7.346 22.194 1.00 91.94 184 VAL A C 1
ATOM 1458 O O . VAL A 1 184 ? -4.913 6.703 21.942 1.00 91.94 184 VAL A O 1
ATOM 1461 N N . ASN A 1 185 ? -5.892 8.455 22.934 1.00 91.00 185 ASN A N 1
ATOM 1462 C CA . ASN A 1 185 ? -4.639 9.012 23.446 1.00 91.00 185 ASN A CA 1
ATOM 1463 C C . ASN A 1 185 ? -3.894 7.999 24.327 1.00 91.00 185 ASN A C 1
ATOM 1465 O O . ASN A 1 185 ? -2.696 7.780 24.142 1.00 91.00 185 ASN A O 1
ATOM 1469 N N . THR A 1 186 ? -4.612 7.316 25.221 1.00 92.81 186 THR A N 1
ATOM 1470 C CA . THR A 1 186 ? -4.059 6.238 26.056 1.00 92.81 186 THR A CA 1
ATOM 1471 C C . THR A 1 186 ? -3.509 5.090 25.208 1.00 92.81 186 THR A C 1
ATOM 1473 O O . THR A 1 186 ? -2.412 4.589 25.459 1.00 92.81 186 THR A O 1
ATOM 1476 N N . THR A 1 187 ? -4.242 4.692 24.169 1.00 92.06 187 THR A N 1
ATOM 1477 C CA . THR A 1 187 ? -3.844 3.625 23.243 1.00 92.06 187 THR A CA 1
ATOM 1478 C C . THR A 1 187 ? -2.580 3.989 22.467 1.00 92.06 187 THR A C 1
ATOM 1480 O O . THR A 1 187 ? -1.644 3.192 22.408 1.00 92.06 187 THR A O 1
ATOM 1483 N N . ILE A 1 188 ? -2.504 5.205 21.925 1.00 90.62 188 ILE A N 1
ATOM 1484 C CA . ILE A 1 188 ? -1.332 5.685 21.190 1.00 90.62 188 ILE A CA 1
ATOM 1485 C C . ILE A 1 188 ? -0.103 5.740 22.102 1.00 90.62 188 ILE A C 1
ATOM 1487 O O . ILE A 1 188 ? 0.969 5.308 21.688 1.00 90.62 188 ILE A O 1
ATOM 1491 N N . GLN A 1 189 ? -0.238 6.192 23.354 1.00 88.88 189 GLN A N 1
ATOM 1492 C CA . GLN A 1 189 ? 0.883 6.179 24.303 1.00 88.88 189 GLN A CA 1
ATOM 1493 C C . GLN A 1 189 ? 1.383 4.759 24.597 1.00 88.88 189 GLN A C 1
ATOM 1495 O O . GLN A 1 189 ? 2.590 4.532 24.664 1.00 88.88 189 GLN A O 1
ATOM 1500 N N . LYS A 1 190 ? 0.479 3.777 24.707 1.00 90.19 190 LYS A N 1
ATOM 1501 C CA . LYS A 1 190 ? 0.868 2.365 24.841 1.00 90.19 190 LYS A CA 1
ATOM 1502 C C . LYS A 1 190 ? 1.587 1.851 23.590 1.00 90.19 190 LYS A C 1
ATOM 1504 O O . LYS A 1 190 ? 2.604 1.179 23.723 1.00 90.19 190 LYS A O 1
ATOM 1509 N N . LEU A 1 191 ? 1.110 2.201 22.394 1.00 88.31 191 LEU A N 1
ATOM 1510 C CA . LEU A 1 191 ? 1.728 1.791 21.126 1.00 88.31 191 LEU A CA 1
ATOM 1511 C C . LEU A 1 191 ? 3.111 2.405 20.909 1.00 88.31 191 LEU A C 1
ATOM 1513 O O . LEU A 1 191 ? 3.987 1.733 20.376 1.00 88.31 191 LEU A O 1
ATOM 1517 N N . LYS A 1 192 ? 3.346 3.638 21.372 1.00 84.75 192 LYS A N 1
ATOM 1518 C CA . LYS A 1 192 ? 4.682 4.257 21.344 1.00 84.75 192 LYS A CA 1
ATOM 1519 C C . LYS A 1 192 ? 5.723 3.464 22.139 1.00 84.75 192 LYS A C 1
ATOM 1521 O O . LYS A 1 192 ? 6.902 3.519 21.808 1.00 84.75 192 LYS A O 1
ATOM 1526 N N . ASN A 1 193 ? 5.288 2.730 23.162 1.00 85.00 193 ASN A N 1
ATOM 1527 C CA . ASN A 1 193 ? 6.152 1.893 23.992 1.00 85.00 193 ASN A CA 1
ATOM 1528 C C . ASN A 1 193 ? 6.253 0.440 23.485 1.00 85.00 193 ASN A C 1
ATOM 1530 O O . ASN A 1 193 ? 7.014 -0.350 24.050 1.00 85.00 193 ASN A O 1
ATOM 1534 N N . ASP A 1 194 ? 5.506 0.062 22.439 1.00 86.44 194 ASP A N 1
ATOM 1535 C CA . ASP A 1 194 ? 5.552 -1.285 21.870 1.00 86.44 194 ASP A CA 1
ATOM 1536 C C . ASP A 1 194 ? 6.814 -1.461 21.015 1.00 86.44 194 ASP A C 1
ATOM 1538 O O . ASP A 1 194 ? 6.984 -0.837 19.968 1.00 86.44 194 ASP A O 1
ATOM 1542 N N . ARG A 1 195 ? 7.699 -2.370 21.439 1.00 83.69 195 ARG A N 1
ATOM 1543 C CA . ARG A 1 195 ? 8.972 -2.656 20.755 1.00 83.69 195 ARG A CA 1
ATOM 1544 C C . ARG A 1 195 ? 8.798 -3.226 19.345 1.00 83.69 195 ARG A C 1
ATOM 1546 O O . ARG A 1 195 ? 9.760 -3.228 18.583 1.00 83.69 195 ARG A O 1
ATOM 1553 N N . ARG A 1 196 ? 7.605 -3.720 18.997 1.00 83.31 196 ARG A N 1
ATOM 1554 C CA . ARG A 1 196 ? 7.289 -4.219 17.649 1.00 83.31 196 ARG A CA 1
ATOM 1555 C C . ARG A 1 196 ? 7.110 -3.089 16.634 1.00 83.31 196 ARG A C 1
ATOM 1557 O O . ARG A 1 196 ? 7.194 -3.347 15.436 1.00 83.31 196 ARG A O 1
ATOM 1564 N N . ILE A 1 197 ? 6.866 -1.860 17.095 1.00 87.00 197 ILE A N 1
ATOM 1565 C CA . ILE A 1 197 ? 6.650 -0.686 16.249 1.00 87.00 197 ILE A CA 1
ATOM 1566 C C . ILE A 1 197 ? 7.872 0.224 16.365 1.00 87.00 197 ILE A C 1
ATOM 1568 O O . ILE A 1 197 ? 8.020 1.011 17.296 1.00 87.00 197 ILE A O 1
ATOM 1572 N N . THR A 1 198 ? 8.774 0.113 15.399 1.00 86.31 198 THR A N 1
ATOM 1573 C CA . THR A 1 198 ? 10.014 0.890 15.355 1.00 86.31 198 THR A CA 1
ATOM 1574 C C . THR A 1 198 ? 9.852 2.090 14.428 1.00 86.31 198 THR A C 1
ATOM 1576 O O . THR A 1 198 ? 9.663 1.949 13.221 1.00 86.31 198 THR A O 1
ATOM 1579 N N . PHE A 1 199 ? 9.941 3.299 14.976 1.00 86.56 199 PHE A N 1
ATOM 1580 C CA . PHE A 1 199 ? 9.938 4.527 14.179 1.00 86.56 199 PHE A CA 1
ATOM 1581 C C . PHE A 1 199 ? 11.350 4.910 13.721 1.00 86.56 199 PHE A C 1
ATOM 1583 O O . PHE A 1 199 ? 12.358 4.480 14.287 1.00 86.56 199 PHE A O 1
ATOM 1590 N N . ALA A 1 200 ? 11.428 5.718 12.666 1.00 84.25 200 ALA A N 1
ATOM 1591 C CA . ALA A 1 200 ? 12.670 6.341 12.235 1.00 84.25 200 ALA A CA 1
ATOM 1592 C C . ALA A 1 200 ? 13.158 7.370 13.269 1.00 84.25 200 ALA A C 1
ATOM 1594 O O . ALA A 1 200 ? 12.371 8.151 13.792 1.00 84.25 200 ALA A O 1
ATOM 1595 N N . ASP A 1 201 ? 14.468 7.418 13.518 1.00 80.06 201 ASP A N 1
ATOM 1596 C CA . ASP A 1 201 ? 15.065 8.184 14.627 1.00 80.06 201 ASP A CA 1
ATOM 1597 C C . ASP A 1 201 ? 14.793 9.707 14.542 1.00 80.06 201 ASP A C 1
ATOM 1599 O O . ASP A 1 201 ? 14.750 10.405 15.550 1.00 80.06 201 ASP A O 1
ATOM 1603 N N . TRP A 1 202 ? 14.580 10.231 13.332 1.00 77.75 202 TRP A N 1
ATOM 1604 C CA . TRP A 1 202 ? 14.253 11.638 13.049 1.00 77.75 202 TRP A CA 1
ATOM 1605 C C . TRP A 1 202 ? 12.745 11.935 13.033 1.00 77.75 202 TRP A C 1
ATOM 1607 O O . TRP A 1 202 ? 12.344 13.089 12.829 1.00 77.75 202 TRP A O 1
ATOM 1617 N N . CYS A 1 203 ? 11.915 10.904 13.206 1.00 73.69 203 CYS A N 1
ATOM 1618 C CA . CYS A 1 203 ? 10.479 10.999 13.410 1.00 73.69 203 CYS A CA 1
ATOM 1619 C C . CYS A 1 203 ? 10.179 10.595 14.863 1.00 73.69 203 CYS A C 1
ATOM 1621 O O . CYS A 1 203 ? 9.892 9.428 15.133 1.00 73.69 203 CYS A O 1
ATOM 1623 N N . PRO A 1 204 ? 10.251 11.538 15.822 1.00 54.16 204 PRO A N 1
ATOM 1624 C CA . PRO A 1 204 ? 10.161 11.253 17.256 1.00 54.16 204 PRO A CA 1
ATOM 1625 C C . PRO A 1 204 ? 8.746 10.869 17.737 1.00 54.16 204 PRO A C 1
ATOM 1627 O O . PRO A 1 204 ? 8.424 11.080 18.897 1.00 54.16 204 PRO A O 1
ATOM 1630 N N . THR A 1 205 ? 7.917 10.250 16.888 1.00 63.81 205 THR A N 1
ATOM 1631 C CA . THR A 1 205 ? 6.502 9.859 17.055 1.00 63.81 205 THR A CA 1
ATOM 1632 C C . THR A 1 205 ? 5.479 10.965 16.782 1.00 63.81 205 THR A C 1
ATOM 1634 O O . THR A 1 205 ? 5.182 11.810 17.623 1.00 63.81 205 THR A O 1
ATOM 1637 N N . GLY A 1 206 ? 4.850 10.893 15.609 1.00 64.50 206 GLY A N 1
ATOM 1638 C CA . GLY A 1 206 ? 3.687 11.700 15.252 1.00 64.50 206 GLY A CA 1
ATOM 1639 C C . GLY A 1 206 ? 2.603 10.823 14.649 1.00 64.50 206 GLY A C 1
ATOM 1640 O O . GLY A 1 206 ? 2.378 10.891 13.447 1.00 64.50 206 GLY A O 1
ATOM 1641 N N . PHE A 1 207 ? 1.960 9.986 15.470 1.00 84.06 207 PHE A N 1
ATOM 1642 C CA . PHE A 1 207 ? 0.698 9.370 15.064 1.00 84.06 207 PHE A CA 1
ATOM 1643 C C . PHE A 1 207 ? -0.283 10.494 14.752 1.00 84.06 207 PHE A C 1
ATOM 1645 O O . PHE A 1 207 ? -0.611 11.297 15.627 1.00 84.06 207 PHE A O 1
ATOM 1652 N N . LYS A 1 208 ? -0.715 10.567 13.500 1.00 87.81 208 LYS A N 1
ATOM 1653 C CA . LYS A 1 208 ? -1.787 11.465 13.090 1.00 87.81 208 LYS A CA 1
ATOM 1654 C C . LYS A 1 208 ? -3.104 10.754 13.293 1.00 87.81 208 LYS A C 1
ATOM 1656 O O . LYS A 1 208 ? -3.207 9.565 13.011 1.00 87.81 208 LYS A O 1
ATOM 1661 N N . ILE A 1 209 ? -4.080 11.457 13.841 1.00 89.38 209 ILE A N 1
ATOM 1662 C CA . ILE A 1 209 ? -5.338 10.841 14.234 1.00 89.38 209 ILE A CA 1
ATOM 1663 C C . ILE A 1 209 ? -6.467 11.574 13.531 1.00 89.38 209 ILE A C 1
ATOM 1665 O O . ILE A 1 209 ? -6.590 12.786 13.683 1.00 89.38 209 ILE A O 1
ATOM 1669 N N . GLY A 1 210 ? -7.261 10.824 12.773 1.00 88.94 210 GLY A N 1
ATOM 1670 C CA . GLY A 1 210 ? -8.505 11.287 12.172 1.00 88.94 210 GLY A CA 1
ATOM 1671 C C . GLY A 1 210 ? -9.711 10.644 12.850 1.00 88.94 210 GLY A C 1
ATOM 1672 O O . GLY A 1 210 ? -9.628 9.504 13.314 1.00 88.94 210 GLY A O 1
ATOM 1673 N N . TYR A 1 211 ? -10.829 11.362 12.884 1.00 89.38 211 TYR A N 1
ATOM 1674 C CA . TYR A 1 211 ? -12.088 10.924 13.480 1.00 89.38 211 TYR A CA 1
ATOM 1675 C C . TYR A 1 211 ? -13.251 11.220 12.544 1.00 89.38 211 TYR A C 1
ATOM 1677 O O . TYR A 1 211 ? -13.440 12.366 12.151 1.00 89.38 211 TYR A O 1
ATOM 1685 N N . THR A 1 212 ? -14.073 10.214 12.270 1.00 90.19 212 THR A N 1
ATOM 1686 C CA . THR A 1 212 ? -15.372 10.363 11.604 1.00 90.19 212 THR A CA 1
ATOM 1687 C C . THR A 1 212 ? -16.449 9.782 12.510 1.00 90.19 212 THR A C 1
ATOM 1689 O O . THR A 1 212 ? -16.385 8.597 12.840 1.00 90.19 212 THR A O 1
ATOM 1692 N N . ALA A 1 213 ? -17.435 10.581 12.919 1.00 88.06 213 ALA A N 1
ATOM 1693 C CA . ALA A 1 213 ? -18.479 10.122 13.838 1.00 88.06 213 ALA A CA 1
ATOM 1694 C C . ALA A 1 213 ? -19.406 9.080 13.188 1.00 88.06 213 ALA A C 1
ATOM 1696 O O . ALA A 1 213 ? -19.793 8.103 13.834 1.00 88.06 213 ALA A O 1
ATOM 1697 N N . SER A 1 214 ? -19.709 9.249 11.899 1.00 89.38 214 SER A N 1
ATOM 1698 C CA . SER A 1 214 ? -20.528 8.323 11.118 1.00 89.38 214 SER A CA 1
ATOM 1699 C C . SER A 1 214 ? -19.932 6.907 11.073 1.00 89.38 214 SER A C 1
ATOM 1701 O O . SER A 1 214 ? -18.824 6.736 10.554 1.00 89.38 214 SER A O 1
ATOM 1703 N N . PRO A 1 215 ? -20.651 5.864 11.533 1.00 90.38 215 PRO A N 1
ATOM 1704 C CA . PRO A 1 215 ? -20.150 4.491 11.532 1.00 90.38 215 PRO A CA 1
ATOM 1705 C C . PRO A 1 215 ? -19.912 3.954 10.106 1.00 90.38 215 PRO A C 1
ATOM 1707 O O . PRO A 1 215 ? -20.440 4.491 9.120 1.00 90.38 215 PRO A O 1
ATOM 1710 N N . PRO A 1 216 ? -19.084 2.904 9.951 1.00 90.56 216 PRO A N 1
ATOM 1711 C CA . PRO A 1 216 ? -18.936 2.216 8.674 1.00 90.56 216 PRO A CA 1
ATOM 1712 C C . PRO A 1 216 ? -20.251 1.533 8.275 1.00 90.56 216 PRO A C 1
ATOM 1714 O O . PRO A 1 216 ? -20.932 0.923 9.096 1.00 90.56 216 PRO A O 1
ATOM 1717 N N . ILE A 1 217 ? -20.608 1.638 6.994 1.00 90.38 217 ILE A N 1
ATOM 1718 C CA . ILE A 1 217 ? -21.801 0.993 6.438 1.00 90.38 217 ILE A CA 1
ATOM 1719 C C . ILE A 1 217 ? -21.382 -0.319 5.790 1.00 90.38 217 ILE A C 1
ATOM 1721 O O . ILE A 1 217 ? -20.452 -0.349 4.984 1.00 90.38 217 ILE A O 1
ATOM 1725 N N . PHE A 1 218 ? -22.081 -1.400 6.121 1.00 83.94 218 PHE A N 1
ATOM 1726 C CA . PHE A 1 218 ? -21.861 -2.704 5.509 1.00 83.94 218 PHE A CA 1
ATOM 1727 C C . PHE A 1 218 ? -22.690 -2.851 4.228 1.00 83.94 218 PHE A C 1
ATOM 1729 O O . PHE A 1 218 ? -23.742 -2.236 4.063 1.00 83.94 218 PHE A O 1
ATOM 1736 N N . VAL A 1 219 ? -22.208 -3.688 3.313 1.00 88.62 219 VAL A N 1
ATOM 1737 C CA . VAL A 1 219 ? -22.959 -4.053 2.108 1.00 88.62 219 VAL A CA 1
ATOM 1738 C C . VAL A 1 219 ? -23.864 -5.237 2.461 1.00 88.62 219 VAL A C 1
ATOM 1740 O O . VAL A 1 219 ? -23.340 -6.243 2.944 1.00 88.62 219 VAL A O 1
ATOM 1743 N N . PRO A 1 220 ? -25.190 -5.167 2.235 1.00 87.44 220 PRO A N 1
ATOM 1744 C CA . PRO A 1 220 ? -26.079 -6.308 2.446 1.00 87.44 220 PRO A CA 1
ATOM 1745 C C . PRO A 1 220 ? -25.623 -7.534 1.641 1.00 87.44 220 PRO A C 1
ATOM 1747 O O . PRO A 1 220 ? -25.285 -7.418 0.462 1.00 87.44 220 PRO A O 1
ATOM 1750 N N . GLY A 1 221 ? -25.571 -8.706 2.282 1.00 84.75 221 GLY A N 1
ATOM 1751 C CA . GLY A 1 221 ? -25.004 -9.921 1.674 1.00 84.75 221 GLY A CA 1
ATOM 1752 C C . GLY A 1 221 ? -23.488 -9.850 1.433 1.00 84.75 221 GLY A C 1
ATOM 1753 O O . GLY A 1 221 ? -22.960 -10.552 0.566 1.00 84.75 221 GLY A O 1
ATOM 1754 N N . GLY A 1 222 ? -22.798 -8.942 2.128 1.00 86.50 222 GLY A N 1
ATOM 1755 C CA . GLY A 1 222 ? -21.345 -8.837 2.180 1.00 86.50 222 GLY A CA 1
ATOM 1756 C C . GLY A 1 222 ? -20.723 -9.798 3.191 1.00 86.50 222 GLY A C 1
ATOM 1757 O O . GLY A 1 222 ? -21.385 -10.275 4.105 1.00 86.50 222 GLY A O 1
ATOM 1758 N N . ASP A 1 223 ? -19.423 -10.035 3.034 1.00 88.00 223 ASP A N 1
ATOM 1759 C CA . ASP A 1 223 ? -18.682 -11.007 3.847 1.00 88.00 223 ASP A CA 1
ATOM 1760 C C . ASP A 1 223 ? -18.224 -10.434 5.207 1.00 88.00 223 ASP A C 1
ATOM 1762 O O . ASP A 1 223 ? -17.830 -11.173 6.109 1.00 88.00 223 ASP A O 1
ATOM 1766 N N . LEU A 1 224 ? -18.255 -9.104 5.353 1.00 88.50 224 LEU A N 1
ATOM 1767 C CA . LEU A 1 224 ? -17.834 -8.383 6.555 1.00 88.50 224 LEU A CA 1
ATOM 1768 C C . LEU A 1 224 ? -18.986 -8.242 7.552 1.00 88.50 224 LEU A C 1
ATOM 1770 O O . LEU A 1 224 ? -20.087 -7.832 7.181 1.00 88.50 224 LEU A O 1
ATOM 1774 N N . ALA A 1 225 ? -18.697 -8.503 8.826 1.00 88.19 225 ALA A N 1
ATOM 1775 C CA . ALA A 1 225 ? -19.639 -8.273 9.912 1.00 88.19 225 ALA A CA 1
ATOM 1776 C C . ALA A 1 225 ? -20.005 -6.783 10.048 1.00 88.19 225 ALA A C 1
ATOM 1778 O O . ALA A 1 225 ? -19.142 -5.913 9.871 1.00 88.19 225 ALA A O 1
ATOM 1779 N N . PRO A 1 226 ? -21.260 -6.467 10.411 1.00 87.75 226 PRO A N 1
ATOM 1780 C CA . PRO A 1 226 ? -21.639 -5.108 10.761 1.00 87.75 226 PRO A CA 1
ATOM 1781 C C . PRO A 1 226 ? -20.905 -4.689 12.038 1.00 87.75 226 PRO A C 1
ATOM 1783 O O . PRO A 1 226 ? -20.997 -5.349 13.072 1.00 87.75 226 PRO A O 1
ATOM 1786 N N . VAL A 1 227 ? -20.184 -3.571 11.975 1.00 88.69 227 VAL A N 1
ATOM 1787 C CA . VAL A 1 227 ? -19.442 -3.029 13.117 1.00 88.69 227 VAL A CA 1
ATOM 1788 C C . VAL A 1 227 ? -19.801 -1.572 13.346 1.00 88.69 227 VAL A C 1
ATOM 1790 O O . VAL A 1 227 ? -19.967 -0.801 12.408 1.00 88.69 227 VAL A O 1
ATOM 1793 N N . GLN A 1 228 ? -19.906 -1.181 14.614 1.00 88.81 228 GLN A N 1
ATOM 1794 C CA . GLN A 1 228 ? -20.183 0.210 14.985 1.00 88.81 228 GLN A CA 1
ATOM 1795 C C . GLN A 1 228 ? -18.942 1.097 14.851 1.00 88.81 228 GLN A C 1
ATOM 1797 O O . GLN A 1 228 ? -19.058 2.304 14.669 1.00 88.81 228 GLN A O 1
ATOM 1802 N N . ARG A 1 229 ? -17.748 0.505 14.962 1.00 90.81 229 ARG A N 1
ATOM 1803 C CA . ARG A 1 229 ? -16.462 1.203 14.983 1.00 90.81 229 ARG A CA 1
ATOM 1804 C C . ARG A 1 229 ? -15.474 0.487 14.072 1.00 90.81 229 ARG A C 1
ATOM 1806 O O . ARG A 1 229 ? -15.442 -0.741 14.044 1.00 90.81 229 ARG A O 1
ATOM 1813 N N . SER A 1 230 ? -14.663 1.251 13.355 1.00 93.12 230 SER A N 1
ATOM 1814 C CA . SER A 1 230 ? -13.553 0.747 12.542 1.00 93.12 230 SER A CA 1
ATOM 1815 C C . SER A 1 230 ? -12.400 1.741 12.552 1.00 93.12 230 SER A C 1
ATOM 1817 O O . SER A 1 230 ? -12.563 2.894 12.953 1.00 93.12 230 SER A O 1
ATOM 1819 N N . ALA A 1 231 ? -11.236 1.298 12.107 1.00 94.00 231 ALA A N 1
ATOM 1820 C CA . ALA A 1 231 ? -10.072 2.132 11.926 1.00 94.00 231 ALA A CA 1
ATOM 1821 C C . ALA A 1 231 ? -9.313 1.730 10.654 1.00 94.00 231 ALA A C 1
ATOM 1823 O O . ALA A 1 231 ? -9.273 0.558 10.276 1.00 94.00 231 ALA A O 1
ATOM 1824 N N . VAL A 1 232 ? -8.705 2.715 9.996 1.00 94.75 232 VAL A N 1
ATOM 1825 C CA . VAL A 1 232 ? -7.713 2.514 8.933 1.00 94.75 232 VAL A CA 1
ATOM 1826 C C . VAL A 1 232 ? -6.369 3.025 9.423 1.00 94.75 232 VAL A C 1
ATOM 1828 O O . VAL A 1 232 ? -6.274 4.147 9.918 1.00 94.75 232 VAL A O 1
ATOM 1831 N N . GLY A 1 233 ? -5.330 2.214 9.254 1.00 93.81 233 GLY A N 1
ATOM 1832 C CA . GLY A 1 233 ? -3.945 2.618 9.429 1.00 93.81 233 GLY A CA 1
ATOM 1833 C C . GLY A 1 233 ? -3.326 2.955 8.079 1.00 93.81 233 GLY A C 1
ATOM 1834 O O . GLY A 1 233 ? -3.364 2.145 7.158 1.00 93.81 233 GLY A O 1
ATOM 1835 N N . LEU A 1 234 ? -2.733 4.139 7.965 1.00 93.62 234 LEU A N 1
ATOM 1836 C CA . LEU A 1 234 ? -1.917 4.548 6.826 1.00 93.62 234 LEU A CA 1
ATOM 1837 C C . LEU A 1 234 ? -0.499 4.760 7.329 1.00 93.62 234 LEU A C 1
ATOM 1839 O O . LEU A 1 234 ? -0.255 5.650 8.138 1.00 93.62 234 LEU A O 1
ATOM 1843 N N . SER A 1 235 ? 0.434 3.918 6.907 1.00 92.19 235 SER A N 1
ATOM 1844 C CA . SER A 1 235 ? 1.779 3.883 7.473 1.00 92.19 235 SER A CA 1
ATOM 1845 C C . SER A 1 235 ? 2.838 3.856 6.391 1.00 92.19 235 SER A C 1
ATOM 1847 O O . SER A 1 235 ? 3.022 2.854 5.709 1.00 92.19 235 SER A O 1
ATOM 1849 N N . ASN A 1 236 ? 3.599 4.935 6.266 1.00 91.56 236 ASN A N 1
ATOM 1850 C CA . ASN A 1 236 ? 4.767 4.941 5.407 1.00 91.56 236 ASN A CA 1
ATOM 1851 C C . ASN A 1 236 ? 5.916 4.221 6.120 1.00 91.56 236 ASN A C 1
ATOM 1853 O O . ASN A 1 236 ? 6.448 4.716 7.116 1.00 91.56 236 ASN A O 1
ATOM 1857 N N . SER A 1 237 ? 6.261 3.028 5.642 1.00 91.00 237 SER A N 1
ATOM 1858 C CA . SER A 1 237 ? 7.257 2.148 6.252 1.00 91.00 237 SER A CA 1
ATOM 1859 C C . SER A 1 237 ? 8.271 1.686 5.220 1.00 91.00 237 SER A C 1
ATOM 1861 O O . SER A 1 237 ? 7.923 1.354 4.088 1.00 91.00 237 SER A O 1
ATOM 1863 N N . THR A 1 238 ? 9.532 1.582 5.636 1.00 90.25 238 THR A N 1
ATOM 1864 C CA . THR A 1 238 ? 10.594 1.027 4.784 1.00 90.25 238 THR A CA 1
ATOM 1865 C C . THR A 1 238 ? 10.413 -0.462 4.494 1.00 90.25 238 THR A C 1
ATOM 1867 O O . THR A 1 238 ? 11.064 -0.977 3.592 1.00 90.25 238 THR A O 1
ATOM 1870 N N . ALA A 1 239 ? 9.523 -1.156 5.216 1.00 91.00 239 ALA A N 1
ATOM 1871 C CA . ALA A 1 239 ? 9.197 -2.560 4.962 1.00 91.00 239 ALA A CA 1
ATOM 1872 C C . ALA A 1 239 ? 8.605 -2.792 3.560 1.00 91.00 239 ALA A C 1
ATOM 1874 O O . ALA A 1 239 ? 8.673 -3.906 3.044 1.00 91.00 239 ALA A O 1
ATOM 1875 N N . LEU A 1 240 ? 8.075 -1.743 2.914 1.00 91.56 240 LEU A N 1
ATOM 1876 C CA . LEU A 1 240 ? 7.572 -1.822 1.543 1.00 91.56 240 LEU A CA 1
ATOM 1877 C C . LEU A 1 240 ? 8.639 -2.291 0.538 1.00 91.56 240 LEU A C 1
ATOM 1879 O O . LEU A 1 240 ? 8.287 -2.867 -0.490 1.00 91.56 240 LEU A O 1
ATOM 1883 N N . VAL A 1 241 ? 9.932 -2.148 0.854 1.00 90.19 241 VAL A N 1
ATOM 1884 C CA . VAL A 1 241 ? 11.016 -2.646 -0.002 1.00 90.19 241 VAL A CA 1
ATOM 1885 C C . VAL A 1 241 ? 10.915 -4.140 -0.310 1.00 90.19 241 VAL A C 1
ATOM 1887 O O . VAL A 1 241 ? 11.308 -4.569 -1.391 1.00 90.19 241 VAL A O 1
ATOM 1890 N N . GLU A 1 242 ? 10.324 -4.934 0.586 1.00 90.00 242 GLU A N 1
ATOM 1891 C CA . GLU A 1 242 ? 10.072 -6.355 0.337 1.00 90.00 242 GLU A CA 1
ATOM 1892 C C . GLU A 1 242 ? 9.092 -6.573 -0.825 1.00 90.00 242 GLU A C 1
ATOM 1894 O O . GLU A 1 242 ? 9.226 -7.547 -1.565 1.00 90.00 242 GLU A O 1
ATOM 1899 N N . ALA A 1 243 ? 8.108 -5.684 -1.000 1.00 91.44 243 ALA A N 1
ATOM 1900 C CA . ALA A 1 243 ? 7.178 -5.742 -2.124 1.00 91.44 243 ALA A CA 1
ATOM 1901 C C . ALA A 1 243 ? 7.882 -5.379 -3.437 1.00 91.44 243 ALA A C 1
ATOM 1903 O O . ALA A 1 243 ? 7.720 -6.093 -4.428 1.00 91.44 243 ALA A O 1
ATOM 1904 N N . TRP A 1 244 ? 8.724 -4.340 -3.422 1.00 91.19 244 TRP A N 1
ATOM 1905 C CA . TRP A 1 244 ? 9.532 -3.951 -4.581 1.00 91.19 244 TRP A CA 1
ATOM 1906 C C . TRP A 1 244 ? 10.467 -5.071 -5.022 1.00 91.19 244 TRP A C 1
ATOM 1908 O O . TRP A 1 244 ? 10.430 -5.460 -6.184 1.00 91.19 244 TRP A O 1
ATOM 1918 N N . ALA A 1 245 ? 11.204 -5.673 -4.085 1.00 90.12 245 ALA A N 1
ATOM 1919 C CA . ALA A 1 245 ? 12.135 -6.763 -4.368 1.00 90.12 245 ALA A CA 1
ATOM 1920 C C . ALA A 1 245 ? 11.463 -7.982 -5.031 1.00 90.12 245 ALA A C 1
ATOM 1922 O O . ALA A 1 245 ? 12.068 -8.648 -5.868 1.00 90.12 245 ALA A O 1
ATOM 1923 N N . ARG A 1 246 ? 10.196 -8.282 -4.698 1.00 90.12 246 ARG A N 1
ATOM 1924 C CA . ARG A 1 246 ? 9.448 -9.371 -5.356 1.00 90.12 246 ARG A CA 1
ATOM 1925 C C . ARG A 1 246 ? 9.119 -9.067 -6.815 1.00 90.12 246 ARG A C 1
ATOM 1927 O O . ARG A 1 246 ? 9.097 -9.993 -7.625 1.00 90.12 246 ARG A O 1
ATOM 1934 N N . ILE A 1 247 ? 8.797 -7.814 -7.132 1.00 91.62 247 ILE A N 1
ATOM 1935 C CA . ILE A 1 247 ? 8.504 -7.384 -8.504 1.00 91.62 247 ILE A CA 1
ATOM 1936 C C . ILE A 1 247 ? 9.797 -7.316 -9.317 1.00 91.62 247 ILE A C 1
ATOM 1938 O O . ILE A 1 247 ? 9.839 -7.875 -10.410 1.00 91.62 247 ILE A O 1
ATOM 1942 N N . ASP A 1 248 ? 10.839 -6.724 -8.738 1.00 91.25 248 ASP A N 1
ATOM 1943 C CA . ASP A 1 248 ? 12.198 -6.600 -9.279 1.00 91.25 248 ASP A CA 1
ATOM 1944 C C . ASP A 1 248 ? 12.750 -7.965 -9.717 1.00 91.25 248 ASP A C 1
ATOM 1946 O O . ASP A 1 248 ? 13.015 -8.196 -10.893 1.00 91.25 248 ASP A O 1
ATOM 1950 N N . TYR A 1 249 ? 12.734 -8.948 -8.810 1.00 90.88 249 TYR A N 1
ATOM 1951 C CA . TYR A 1 249 ? 13.180 -10.310 -9.105 1.00 90.88 249 TYR A CA 1
ATOM 1952 C C . TYR A 1 249 ? 12.448 -10.948 -10.298 1.00 90.88 249 TYR A C 1
ATOM 1954 O O . TYR A 1 249 ? 13.058 -11.606 -11.142 1.00 90.88 249 TYR A O 1
ATOM 1962 N N . LYS A 1 250 ? 11.124 -10.769 -10.388 1.00 91.06 250 LYS A N 1
ATOM 1963 C CA . LYS A 1 250 ? 10.334 -11.322 -11.500 1.00 91.06 250 LYS A CA 1
ATOM 1964 C C . LYS A 1 250 ? 10.612 -10.592 -12.809 1.00 91.06 250 LYS A C 1
ATOM 1966 O O . LYS A 1 250 ? 10.659 -11.236 -13.855 1.00 91.06 250 LYS A O 1
ATOM 1971 N N . PHE A 1 251 ? 10.771 -9.272 -12.753 1.00 93.38 251 PHE A N 1
ATOM 1972 C CA . PHE A 1 251 ? 11.144 -8.465 -13.907 1.00 93.38 251 PHE A CA 1
ATOM 1973 C C . PHE A 1 251 ? 12.494 -8.926 -14.461 1.00 93.38 251 PHE A C 1
ATOM 1975 O O . PHE A 1 251 ? 12.578 -9.243 -15.648 1.00 93.38 251 PHE A O 1
ATOM 1982 N N . ASP A 1 252 ? 13.508 -9.055 -13.604 1.00 92.50 252 ASP A N 1
ATOM 1983 C CA . ASP A 1 252 ? 14.857 -9.478 -13.984 1.00 92.50 252 ASP A CA 1
ATOM 1984 C C . ASP A 1 252 ? 14.865 -10.843 -14.672 1.00 92.50 252 ASP A C 1
ATOM 1986 O O . ASP A 1 252 ? 15.470 -11.004 -15.735 1.00 92.50 252 ASP A O 1
ATOM 1990 N N . LEU A 1 253 ? 14.140 -11.821 -14.117 1.00 92.25 253 LEU A N 1
ATOM 1991 C CA . LEU A 1 253 ? 14.034 -13.157 -14.707 1.00 92.25 253 LEU A CA 1
ATOM 1992 C C . LEU A 1 253 ? 13.501 -13.123 -16.146 1.00 92.25 253 LEU A C 1
ATOM 1994 O O . LEU A 1 253 ? 14.025 -13.823 -17.016 1.00 92.25 253 LEU A O 1
ATOM 1998 N N . MET A 1 254 ? 12.474 -12.314 -16.411 1.00 93.44 254 MET A N 1
ATOM 1999 C CA . MET A 1 254 ? 11.889 -12.193 -17.749 1.00 93.44 254 MET A CA 1
ATOM 2000 C C . MET A 1 254 ? 12.778 -11.362 -18.683 1.00 93.44 254 MET A C 1
ATOM 2002 O O . MET A 1 254 ? 13.011 -11.740 -19.837 1.00 93.44 254 MET A O 1
ATOM 2006 N N . TYR A 1 255 ? 13.309 -10.243 -18.184 1.00 92.88 255 TYR A N 1
ATOM 2007 C CA . TYR A 1 255 ? 14.037 -9.262 -18.986 1.00 92.88 255 TYR A CA 1
ATOM 2008 C C . TYR A 1 255 ? 15.435 -9.735 -19.370 1.00 92.88 255 TYR A C 1
ATOM 2010 O O . TYR A 1 255 ? 15.869 -9.464 -20.491 1.00 92.88 255 TYR A O 1
ATOM 2018 N N . ALA A 1 256 ? 16.082 -10.548 -18.530 1.00 93.00 256 ALA A N 1
ATOM 2019 C CA . ALA A 1 256 ? 17.334 -11.226 -18.861 1.00 93.00 256 ALA A CA 1
ATOM 2020 C C . ALA A 1 256 ? 17.218 -12.122 -20.108 1.00 93.00 256 ALA A C 1
ATOM 2022 O O . ALA A 1 256 ? 18.204 -12.353 -20.805 1.00 93.00 256 ALA A O 1
ATOM 2023 N N . LYS A 1 257 ? 16.014 -12.628 -20.406 1.00 94.50 257 LYS A N 1
ATOM 2024 C CA . LYS A 1 257 ? 15.719 -13.425 -21.607 1.00 94.50 257 LYS A CA 1
ATOM 2025 C C . LYS A 1 257 ? 14.995 -12.636 -22.694 1.00 94.50 257 LYS A C 1
ATOM 2027 O O . LYS A 1 257 ? 14.560 -13.241 -23.668 1.00 94.50 257 LYS A O 1
ATOM 2032 N N . ARG A 1 258 ? 14.822 -11.319 -22.521 1.00 91.88 258 ARG A N 1
ATOM 2033 C CA . ARG A 1 258 ? 13.997 -10.463 -23.395 1.00 91.88 258 ARG A CA 1
ATOM 2034 C C . ARG A 1 258 ? 12.591 -11.036 -23.641 1.00 91.88 258 ARG A C 1
ATOM 2036 O O . ARG A 1 258 ? 11.985 -10.802 -24.685 1.00 91.88 258 ARG A O 1
ATOM 2043 N N . SER A 1 259 ? 12.064 -11.807 -22.687 1.00 93.81 259 SER A N 1
ATOM 2044 C CA . SER A 1 259 ? 10.772 -12.476 -22.845 1.00 93.81 259 SER A CA 1
ATOM 2045 C C . SER A 1 259 ? 9.656 -11.439 -22.901 1.00 93.81 259 SER A C 1
ATOM 2047 O O . SER A 1 259 ? 9.603 -10.545 -22.068 1.00 93.81 259 SER A O 1
ATOM 2049 N N . PHE A 1 260 ? 8.776 -11.552 -23.897 1.00 94.69 260 PHE A N 1
ATOM 2050 C CA . PHE A 1 260 ? 7.640 -10.649 -24.135 1.00 94.69 260 PHE A CA 1
ATOM 2051 C C . PHE A 1 260 ? 7.974 -9.174 -24.444 1.00 94.69 260 PHE A C 1
ATOM 2053 O O . PHE A 1 260 ? 7.055 -8.410 -24.715 1.00 94.69 260 PHE A O 1
ATOM 2060 N N . VAL A 1 261 ? 9.251 -8.769 -24.500 1.00 93.75 261 VAL A N 1
ATOM 2061 C CA . VAL A 1 261 ? 9.656 -7.373 -24.787 1.00 93.75 261 VAL A CA 1
ATOM 2062 C C . VAL A 1 261 ? 9.186 -6.905 -26.170 1.00 93.75 261 VAL A C 1
ATOM 2064 O O . VAL A 1 261 ? 8.768 -5.762 -26.324 1.00 93.75 261 VAL A O 1
ATOM 2067 N N . HIS A 1 262 ? 9.175 -7.800 -27.161 1.00 93.62 262 HIS A N 1
ATOM 2068 C CA . HIS A 1 262 ? 8.729 -7.492 -28.525 1.00 93.62 262 HIS A CA 1
ATOM 2069 C C . HIS A 1 262 ? 7.276 -6.999 -28.604 1.00 93.62 262 HIS A C 1
ATOM 2071 O O . HIS A 1 262 ? 6.968 -6.226 -29.502 1.00 93.62 262 HIS A O 1
ATOM 2077 N N . TRP A 1 263 ? 6.401 -7.390 -27.669 1.00 95.12 263 TRP A N 1
ATOM 2078 C CA . TRP A 1 263 ? 5.032 -6.865 -27.607 1.00 95.12 263 TRP A CA 1
ATOM 2079 C C . TRP A 1 263 ? 5.000 -5.384 -27.230 1.00 95.12 263 TRP A C 1
ATOM 2081 O O . TRP A 1 263 ? 4.170 -4.648 -27.738 1.00 95.12 263 TRP A O 1
ATOM 2091 N N . TYR A 1 264 ? 5.913 -4.932 -26.369 1.00 95.00 264 TYR A N 1
ATOM 2092 C CA . TYR A 1 264 ? 6.001 -3.521 -25.989 1.00 95.00 264 TYR A CA 1
ATOM 2093 C C . TYR A 1 264 ? 6.614 -2.691 -27.119 1.00 95.00 264 TYR A C 1
ATOM 2095 O O . TYR A 1 264 ? 6.090 -1.639 -27.472 1.00 95.00 264 TYR A O 1
ATOM 2103 N N . VAL A 1 265 ? 7.695 -3.195 -27.723 1.00 94.00 265 VAL A N 1
ATOM 2104 C CA . VAL A 1 265 ? 8.382 -2.503 -28.824 1.00 94.00 265 VAL A CA 1
ATOM 2105 C C . VAL A 1 265 ? 7.515 -2.443 -30.084 1.00 94.00 265 VAL A C 1
ATOM 2107 O O . VAL A 1 265 ? 7.469 -1.411 -30.748 1.00 94.00 265 VAL A O 1
ATOM 2110 N N . GLY A 1 266 ? 6.776 -3.514 -30.388 1.00 94.25 266 GLY A N 1
ATOM 2111 C CA . GLY A 1 266 ? 5.847 -3.561 -31.519 1.00 94.25 266 GLY A CA 1
ATOM 2112 C C . GLY A 1 266 ? 4.698 -2.553 -31.418 1.00 94.25 266 GLY A C 1
ATOM 2113 O O . GLY A 1 266 ? 4.203 -2.100 -32.444 1.00 94.25 266 GLY A O 1
ATOM 2114 N N . GLU A 1 267 ? 4.335 -2.147 -30.200 1.00 94.81 267 GLU A N 1
ATOM 2115 C CA . GLU A 1 267 ? 3.309 -1.133 -29.916 1.00 94.81 267 GLU A CA 1
ATOM 2116 C C . GLU A 1 267 ? 3.903 0.283 -29.747 1.00 94.81 267 GLU A C 1
ATOM 2118 O O . GLU A 1 267 ? 3.245 1.190 -29.238 1.00 94.81 267 GLU A O 1
ATOM 2123 N N . GLY A 1 268 ? 5.157 0.495 -30.169 1.00 92.12 268 GLY A N 1
ATOM 2124 C CA . GLY A 1 268 ? 5.787 1.817 -30.242 1.00 92.12 268 GLY A CA 1
ATOM 2125 C C . GLY A 1 268 ? 6.561 2.263 -28.998 1.00 92.12 268 GLY A C 1
ATOM 2126 O O . GLY A 1 268 ? 6.961 3.423 -28.929 1.00 92.12 268 GLY A O 1
ATOM 2127 N N . MET A 1 269 ? 6.800 1.381 -28.020 1.00 94.00 269 MET A N 1
ATOM 2128 C CA . MET A 1 269 ? 7.684 1.680 -26.884 1.00 94.00 269 MET A CA 1
ATOM 2129 C C . MET A 1 269 ? 9.160 1.501 -27.267 1.00 94.00 269 MET A C 1
ATOM 2131 O O . MET A 1 269 ? 9.526 0.537 -27.936 1.00 94.00 269 MET A O 1
ATOM 2135 N N . GLU A 1 270 ? 10.043 2.382 -26.796 1.00 90.81 270 GLU A N 1
ATOM 2136 C CA . GLU A 1 270 ? 11.483 2.194 -26.992 1.00 90.81 270 GLU A CA 1
ATOM 2137 C C . GLU A 1 270 ? 12.005 0.997 -26.179 1.00 90.81 270 GLU A C 1
ATOM 2139 O O . GLU A 1 270 ? 11.649 0.800 -25.016 1.00 90.81 270 GLU A O 1
ATOM 2144 N N . GLU A 1 271 ? 12.921 0.210 -26.754 1.00 81.75 271 GLU A N 1
ATOM 2145 C CA . GLU A 1 271 ? 13.470 -0.987 -26.092 1.00 81.75 271 GLU A CA 1
ATOM 2146 C C . GLU A 1 271 ? 14.202 -0.656 -24.774 1.00 81.75 271 GLU A C 1
ATOM 2148 O O . GLU A 1 271 ? 14.277 -1.483 -23.864 1.00 81.75 271 GLU A O 1
ATOM 2153 N N . GLY A 1 272 ? 14.716 0.572 -24.636 1.00 84.31 272 GLY A N 1
ATOM 2154 C CA . GLY A 1 272 ? 15.376 1.051 -23.421 1.00 84.31 272 GLY A CA 1
ATOM 2155 C C . GLY A 1 272 ? 14.426 1.408 -22.272 1.00 84.31 272 GLY A C 1
ATOM 2156 O O . GLY A 1 272 ? 14.858 1.407 -21.115 1.00 84.31 272 GLY A O 1
ATOM 2157 N N . SER A 1 273 ? 13.143 1.678 -22.543 1.00 83.94 273 SER A N 1
ATOM 2158 C CA . SER A 1 273 ? 12.199 2.181 -21.532 1.00 83.94 273 SER A CA 1
ATOM 2159 C C . SER A 1 273 ? 11.995 1.220 -20.351 1.00 83.94 273 SER A C 1
ATOM 2161 O O . SER A 1 273 ? 12.046 1.681 -19.207 1.00 83.94 273 SER A O 1
ATOM 2163 N N . PRO A 1 274 ? 11.850 -0.110 -20.545 1.00 86.06 274 PRO A N 1
ATOM 2164 C CA . PRO A 1 274 ? 11.739 -1.042 -19.423 1.00 86.06 274 PRO A CA 1
ATOM 2165 C C . PRO A 1 274 ? 12.977 -1.046 -18.518 1.00 86.06 274 PRO A C 1
ATOM 2167 O O . PRO A 1 274 ? 12.839 -1.101 -17.298 1.00 86.06 274 PRO A O 1
ATOM 2170 N N . ALA A 1 275 ? 14.185 -0.947 -19.085 1.00 84.06 275 ALA A N 1
ATOM 2171 C CA . ALA A 1 275 ? 15.417 -0.882 -18.295 1.00 84.06 275 ALA A CA 1
ATOM 2172 C C . ALA A 1 275 ? 15.511 0.416 -17.478 1.00 84.06 275 ALA A C 1
ATOM 2174 O O . ALA A 1 275 ? 15.934 0.393 -16.322 1.00 84.06 275 ALA A O 1
ATOM 2175 N N . LEU A 1 276 ? 15.090 1.545 -18.053 1.00 82.69 276 LEU A N 1
ATOM 2176 C CA . LEU A 1 276 ? 15.039 2.828 -17.351 1.00 82.69 276 LEU A CA 1
ATOM 2177 C C . LEU A 1 276 ? 14.055 2.792 -16.172 1.00 82.69 276 LEU A C 1
ATOM 2179 O O . LEU A 1 276 ? 14.388 3.208 -15.055 1.00 82.69 276 LEU A O 1
ATOM 2183 N N . ALA A 1 277 ? 12.858 2.254 -16.408 1.00 87.00 277 ALA A N 1
ATOM 2184 C CA . ALA A 1 277 ? 11.843 2.094 -15.377 1.00 87.00 277 ALA A CA 1
ATOM 2185 C C . ALA A 1 277 ? 12.333 1.176 -14.244 1.00 87.00 277 ALA A C 1
ATOM 2187 O O . ALA A 1 277 ? 12.175 1.499 -13.066 1.00 87.00 277 ALA A O 1
ATOM 2188 N N . HIS A 1 278 ? 13.021 0.086 -14.591 1.00 87.38 278 HIS A N 1
ATOM 2189 C CA . HIS A 1 278 ? 13.635 -0.824 -13.627 1.00 87.38 278 HIS A CA 1
ATOM 2190 C C . HIS A 1 278 ? 14.702 -0.143 -12.762 1.00 87.38 278 HIS A C 1
ATOM 2192 O O . HIS A 1 278 ? 14.646 -0.210 -11.536 1.00 87.38 278 HIS A O 1
ATOM 2198 N N . ASN A 1 279 ? 15.621 0.611 -13.372 1.00 81.69 279 ASN A N 1
ATOM 2199 C CA . ASN A 1 279 ? 16.633 1.371 -12.632 1.00 81.69 279 ASN A CA 1
ATOM 2200 C C . ASN A 1 279 ? 16.000 2.357 -11.641 1.00 81.69 279 ASN A C 1
ATOM 2202 O O . ASN A 1 279 ? 16.499 2.547 -10.532 1.00 81.69 279 ASN A O 1
ATOM 2206 N N . THR A 1 280 ? 14.872 2.960 -12.017 1.00 79.81 280 THR A N 1
ATOM 2207 C CA . THR A 1 280 ? 14.119 3.854 -11.132 1.00 79.81 280 THR A CA 1
ATOM 2208 C C . THR A 1 280 ? 13.564 3.106 -9.918 1.00 79.81 280 THR A C 1
ATOM 2210 O O . THR A 1 280 ? 13.652 3.613 -8.797 1.00 79.81 280 THR A O 1
ATOM 2213 N N . LEU A 1 281 ? 13.041 1.892 -10.116 1.00 84.25 281 LEU A N 1
ATOM 2214 C CA . LEU A 1 281 ? 12.558 1.044 -9.028 1.00 84.25 281 LEU A CA 1
ATOM 2215 C C . LEU A 1 281 ? 13.693 0.629 -8.078 1.00 84.25 281 LEU A C 1
ATOM 2217 O O . LEU A 1 281 ? 13.528 0.714 -6.860 1.00 84.25 281 LEU A O 1
ATOM 2221 N N . ILE A 1 282 ? 14.862 0.266 -8.614 1.00 81.12 282 ILE A N 1
ATOM 2222 C CA . ILE A 1 282 ? 16.055 -0.045 -7.810 1.00 81.12 282 ILE A CA 1
ATOM 2223 C C . ILE A 1 282 ? 16.456 1.166 -6.962 1.00 81.12 282 ILE A C 1
ATOM 2225 O O . ILE A 1 282 ? 16.710 1.030 -5.763 1.00 81.12 282 ILE A O 1
ATOM 2229 N N . ILE A 1 283 ? 16.474 2.368 -7.549 1.00 77.81 283 ILE A N 1
ATOM 2230 C CA . ILE A 1 283 ? 16.772 3.603 -6.812 1.00 77.81 283 ILE A CA 1
ATOM 2231 C C . ILE A 1 283 ? 15.749 3.808 -5.691 1.00 77.81 283 ILE A C 1
ATOM 2233 O O . ILE A 1 283 ? 16.149 4.053 -4.552 1.00 77.81 283 ILE A O 1
ATOM 2237 N N . LEU A 1 284 ? 14.452 3.647 -5.964 1.00 79.94 284 LEU A N 1
ATOM 2238 C CA . LEU A 1 284 ? 13.401 3.755 -4.949 1.00 79.94 284 LEU A CA 1
ATOM 2239 C C . LEU A 1 284 ? 13.617 2.766 -3.790 1.00 79.94 284 LEU A C 1
ATOM 2241 O O . LEU A 1 284 ? 13.614 3.166 -2.622 1.00 79.94 284 LEU A O 1
ATOM 2245 N N . ALA A 1 285 ? 13.866 1.493 -4.099 1.00 81.00 285 ALA A N 1
ATOM 2246 C CA . ALA A 1 285 ? 14.158 0.458 -3.110 1.00 81.00 285 ALA A CA 1
ATOM 2247 C C . ALA A 1 285 ? 15.430 0.780 -2.300 1.00 81.00 285 ALA A C 1
ATOM 2249 O O . ALA A 1 285 ? 15.482 0.597 -1.076 1.00 81.00 285 ALA A O 1
ATOM 2250 N N . SER A 1 286 ? 16.449 1.333 -2.962 1.00 73.44 286 SER A N 1
ATOM 2251 C CA . SER A 1 286 ? 17.695 1.763 -2.325 1.00 73.44 286 SER A CA 1
ATOM 2252 C C . SER A 1 286 ? 17.478 2.924 -1.351 1.00 73.44 286 SER A C 1
ATOM 2254 O O . SER A 1 286 ? 18.087 2.934 -0.285 1.00 73.44 286 SER A O 1
ATOM 2256 N N . MET A 1 287 ? 16.575 3.866 -1.650 1.00 70.50 287 MET A N 1
ATOM 2257 C CA . MET A 1 287 ? 16.242 4.988 -0.761 1.00 70.50 287 MET A CA 1
ATOM 2258 C C . MET A 1 287 ? 15.532 4.526 0.517 1.00 70.50 287 MET A C 1
ATOM 2260 O O . MET A 1 287 ? 15.659 5.167 1.559 1.00 70.50 287 MET A O 1
ATOM 2264 N N . GLN A 1 288 ? 14.800 3.410 0.454 1.00 70.75 288 GLN A N 1
ATOM 2265 C CA . GLN A 1 288 ? 14.109 2.827 1.608 1.00 70.75 288 GLN A CA 1
ATOM 2266 C C . GLN A 1 288 ? 15.034 1.957 2.481 1.00 70.75 288 GLN A C 1
ATOM 2268 O O . GLN A 1 288 ? 14.821 1.857 3.688 1.00 70.75 288 GLN A O 1
ATOM 2273 N N . THR A 1 289 ? 16.076 1.352 1.900 1.00 68.12 289 THR A N 1
ATOM 2274 C CA . THR A 1 289 ? 17.042 0.476 2.605 1.00 68.12 289 THR A CA 1
ATOM 2275 C C . THR A 1 289 ? 18.284 1.211 3.096 1.00 68.12 289 THR A C 1
ATOM 2277 O O . THR A 1 289 ? 18.787 0.942 4.192 1.00 68.12 289 THR A O 1
ATOM 2280 N N . SER A 1 290 ? 18.780 2.166 2.312 1.00 51.56 290 SER A N 1
ATOM 2281 C CA . SER A 1 290 ? 19.869 3.053 2.700 1.00 51.56 290 SER A CA 1
ATOM 2282 C C . SER A 1 290 ? 19.337 3.969 3.784 1.00 51.56 290 SER A C 1
ATOM 2284 O O . SER A 1 290 ? 18.587 4.893 3.492 1.00 51.56 290 SER A O 1
ATOM 2286 N N . LYS A 1 291 ? 19.684 3.659 5.042 1.00 46.09 291 LYS A N 1
ATOM 2287 C CA . LYS A 1 291 ? 19.397 4.441 6.254 1.00 46.09 291 LYS A CA 1
ATOM 2288 C C . LYS A 1 291 ? 18.954 5.864 5.913 1.00 46.09 291 LYS A C 1
ATOM 2290 O O . LYS A 1 291 ? 19.782 6.674 5.490 1.00 46.09 291 LYS A O 1
ATOM 2295 N N . ILE A 1 292 ? 17.687 6.177 6.177 1.00 43.56 292 ILE A N 1
ATOM 2296 C CA . ILE A 1 292 ? 17.085 7.518 6.116 1.00 43.56 292 ILE A CA 1
ATOM 2297 C C . ILE A 1 292 ? 17.707 8.436 7.203 1.00 43.56 292 ILE A C 1
ATOM 2299 O O . ILE A 1 292 ? 17.035 9.150 7.927 1.00 43.56 292 ILE A O 1
ATOM 2303 N N . ALA A 1 293 ? 19.027 8.389 7.376 1.00 36.38 293 ALA A N 1
ATOM 2304 C CA . ALA A 1 293 ? 19.847 9.167 8.290 1.00 36.38 293 ALA A CA 1
ATOM 2305 C C . ALA A 1 293 ? 20.636 10.270 7.557 1.00 36.38 293 ALA A C 1
ATOM 2307 O O . ALA A 1 293 ? 21.350 11.022 8.207 1.00 36.38 293 ALA A O 1
ATOM 2308 N N . VAL A 1 294 ? 20.526 10.391 6.225 1.00 36.19 294 VAL A N 1
ATOM 2309 C CA . VAL A 1 294 ? 21.332 11.358 5.449 1.00 36.19 294 VAL A CA 1
ATOM 2310 C C . VAL A 1 294 ? 20.538 12.584 4.979 1.00 36.19 294 VAL A C 1
ATOM 2312 O O . VAL A 1 294 ? 21.132 13.630 4.735 1.00 36.19 294 VAL A O 1
ATOM 2315 N N . PHE A 1 295 ? 19.206 12.518 4.891 1.00 34.03 295 PHE A N 1
ATOM 2316 C CA . PHE A 1 295 ? 18.446 13.584 4.220 1.00 34.03 295 PHE A CA 1
ATOM 2317 C C . PHE A 1 295 ? 17.884 14.691 5.126 1.00 34.03 295 PHE A C 1
ATOM 2319 O O . PHE A 1 295 ? 17.704 15.803 4.642 1.00 34.03 295 PHE A O 1
ATOM 2326 N N . LYS A 1 296 ? 17.677 14.468 6.436 1.00 34.69 296 LYS A N 1
ATOM 2327 C CA . LYS A 1 296 ? 17.164 15.530 7.333 1.00 34.69 296 LYS A CA 1
ATOM 2328 C C . LYS A 1 296 ? 18.253 16.421 7.948 1.00 34.69 296 LYS A C 1
ATOM 2330 O O . LYS A 1 296 ? 17.942 17.494 8.442 1.00 34.69 296 LYS A O 1
ATOM 2335 N N . SER A 1 297 ? 19.533 16.043 7.866 1.00 29.23 297 SER A N 1
ATOM 2336 C CA . SER A 1 297 ? 20.642 16.913 8.302 1.00 29.23 297 SER A CA 1
ATOM 2337 C C . SER A 1 297 ? 21.016 17.988 7.270 1.00 29.23 297 SER A C 1
ATOM 2339 O O . SER A 1 297 ? 22.086 18.576 7.377 1.00 29.23 297 SER A O 1
ATOM 2341 N N . LYS A 1 298 ? 20.197 18.197 6.230 1.00 34.38 298 LYS A N 1
ATOM 2342 C CA . LYS A 1 298 ? 20.526 19.055 5.081 1.00 34.38 298 LYS A CA 1
ATOM 2343 C C . LYS A 1 298 ? 19.575 20.234 4.854 1.00 34.38 298 LYS A C 1
ATOM 2345 O O . LYS A 1 298 ? 19.747 20.930 3.863 1.00 34.38 298 LYS A O 1
ATOM 2350 N N . SER A 1 299 ? 18.616 20.502 5.746 1.00 28.39 299 SER A N 1
ATOM 2351 C CA . SER A 1 299 ? 17.657 21.610 5.563 1.00 28.39 299 SER A CA 1
ATOM 2352 C C . SER A 1 299 ? 17.745 22.743 6.593 1.00 28.39 299 SER A C 1
ATOM 2354 O O . SER A 1 299 ? 16.902 23.632 6.571 1.00 28.39 299 SER A O 1
ATOM 2356 N N . SER A 1 300 ? 18.740 22.768 7.482 1.00 27.02 300 SER A N 1
ATOM 2357 C CA . SER A 1 300 ? 18.943 23.905 8.391 1.00 27.02 300 SER A CA 1
ATOM 2358 C C . SER A 1 300 ? 20.430 24.162 8.617 1.00 27.02 300 SER A C 1
ATOM 2360 O O . SER A 1 300 ? 21.111 23.324 9.202 1.00 27.02 300 SER A O 1
ATOM 2362 N N . SER A 1 301 ? 20.888 25.319 8.129 1.00 27.28 301 SER A N 1
ATOM 2363 C CA . SER A 1 301 ? 22.141 26.012 8.467 1.00 27.28 301 SER A CA 1
ATOM 2364 C C . SER A 1 301 ? 23.422 25.170 8.439 1.00 27.28 301 SER A C 1
ATOM 2366 O O . SER A 1 301 ? 23.819 24.548 9.421 1.00 27.28 301 SER A O 1
ATOM 2368 N N . PHE A 1 302 ? 24.114 25.238 7.305 1.00 29.22 302 PHE A N 1
ATOM 2369 C CA . PHE A 1 302 ? 25.545 24.973 7.215 1.00 29.22 302 PHE A CA 1
ATOM 2370 C C . PHE A 1 302 ? 26.271 26.109 7.961 1.00 29.22 302 PHE A C 1
ATOM 2372 O O . PHE A 1 302 ? 26.399 27.208 7.431 1.00 29.22 302 PHE A O 1
ATOM 2379 N N . THR A 1 303 ? 26.687 25.883 9.205 1.00 26.00 303 THR A N 1
ATOM 2380 C CA . THR A 1 303 ? 27.708 26.705 9.871 1.00 26.00 303 THR A CA 1
ATOM 2381 C C . THR A 1 303 ? 28.900 25.824 10.228 1.00 26.00 303 THR A C 1
ATOM 2383 O O . THR A 1 303 ? 28.759 24.662 10.616 1.00 26.00 303 THR A O 1
ATOM 2386 N N . GLU A 1 304 ? 30.086 26.373 9.983 1.00 30.22 304 GLU A N 1
ATOM 2387 C CA . GLU A 1 304 ? 31.357 25.689 9.718 1.00 30.22 304 GLU A CA 1
ATOM 2388 C C . GLU A 1 304 ? 32.001 24.966 10.921 1.00 30.22 304 GLU A C 1
ATOM 2390 O O . GLU A 1 304 ? 32.994 24.262 10.746 1.00 30.22 304 GLU A O 1
ATOM 2395 N N . ASP A 1 305 ? 31.412 25.011 12.118 1.00 26.53 305 ASP A N 1
ATOM 2396 C CA . ASP A 1 305 ? 32.106 24.598 13.350 1.00 26.53 305 ASP A CA 1
ATOM 2397 C C . ASP A 1 305 ? 31.937 23.119 13.757 1.00 26.53 305 ASP A C 1
ATOM 2399 O O . ASP A 1 305 ? 32.653 22.618 14.625 1.00 26.53 305 ASP A O 1
ATOM 2403 N N . MET A 1 306 ? 31.049 22.342 13.122 1.00 31.97 306 MET A N 1
ATOM 2404 C CA . MET A 1 306 ? 30.787 20.951 13.554 1.00 31.97 306 MET A CA 1
ATOM 2405 C C . MET A 1 306 ? 31.684 19.875 12.910 1.00 31.97 306 MET A C 1
ATOM 2407 O O . MET A 1 306 ? 31.537 18.685 13.212 1.00 31.97 306 MET A O 1
ATOM 2411 N N . ILE A 1 307 ? 32.640 20.248 12.050 1.00 34.19 307 ILE A N 1
ATOM 2412 C CA . ILE A 1 307 ? 33.587 19.291 11.440 1.00 34.19 307 ILE A CA 1
ATOM 2413 C C . ILE A 1 307 ? 34.652 18.812 12.447 1.00 34.19 307 ILE A C 1
ATOM 2415 O O . ILE A 1 307 ? 35.230 17.742 12.252 1.00 34.19 307 ILE A O 1
ATOM 2419 N N . GLN A 1 308 ? 34.871 19.521 13.558 1.00 31.89 308 GLN A N 1
ATOM 2420 C CA . GLN A 1 308 ? 35.959 19.201 14.489 1.00 31.89 308 GLN A CA 1
ATOM 2421 C C . GLN A 1 308 ? 35.603 18.170 15.578 1.00 31.89 308 GLN A C 1
ATOM 2423 O O . GLN A 1 308 ? 36.489 17.452 16.045 1.00 31.89 308 GLN A O 1
ATOM 2428 N N . GLU A 1 309 ? 34.329 18.006 15.951 1.00 30.20 309 GLU A N 1
ATOM 2429 C CA . GLU A 1 309 ? 33.986 17.318 17.212 1.00 30.20 309 GLU A CA 1
ATOM 2430 C C . GLU A 1 309 ? 33.612 15.824 17.092 1.00 30.20 309 GLU A C 1
ATOM 2432 O O . GLU A 1 309 ? 33.566 15.107 18.091 1.00 30.20 309 GLU A O 1
ATOM 2437 N N . ARG A 1 310 ? 33.392 15.289 15.880 1.00 29.05 310 ARG A N 1
ATOM 2438 C CA . ARG A 1 310 ? 33.047 13.856 15.682 1.00 29.05 310 ARG A CA 1
ATOM 2439 C C . ARG A 1 310 ? 34.185 12.969 15.180 1.00 29.05 310 ARG A C 1
ATOM 2441 O O . ARG A 1 310 ? 33.997 11.764 15.026 1.00 29.05 310 ARG A O 1
ATOM 2448 N N . THR A 1 311 ? 35.379 13.521 14.999 1.00 31.28 311 THR A N 1
ATOM 2449 C CA . THR A 1 311 ? 36.595 12.768 14.650 1.00 31.28 311 THR A CA 1
ATOM 2450 C C . THR A 1 311 ? 37.287 12.085 15.838 1.00 31.28 311 THR A C 1
ATOM 2452 O O . THR A 1 311 ? 38.245 11.352 15.616 1.00 31.28 311 THR A O 1
ATOM 2455 N N . THR A 1 312 ? 36.817 12.251 17.082 1.00 30.03 312 THR A N 1
ATOM 2456 C CA . THR A 1 312 ? 37.574 11.840 18.286 1.00 30.03 312 THR A CA 1
ATOM 2457 C C . THR A 1 312 ? 36.947 10.765 19.177 1.00 30.03 312 THR A C 1
ATOM 2459 O O . THR A 1 312 ? 37.555 10.415 20.185 1.00 30.03 312 THR A O 1
ATOM 2462 N N . ARG A 1 313 ? 35.796 10.151 18.855 1.00 29.73 313 ARG A N 1
ATOM 2463 C CA . ARG A 1 313 ? 35.257 9.066 19.707 1.00 29.73 313 ARG A CA 1
ATOM 2464 C C . ARG A 1 313 ? 35.010 7.750 18.972 1.00 29.73 313 ARG A C 1
ATOM 2466 O O . ARG A 1 313 ? 34.019 7.586 18.271 1.00 29.73 313 ARG A O 1
ATOM 2473 N N . ARG A 1 314 ? 35.894 6.798 19.312 1.00 29.28 314 ARG A N 1
ATOM 2474 C CA . ARG A 1 314 ? 35.927 5.346 19.046 1.00 29.28 314 ARG A CA 1
ATOM 2475 C C . ARG A 1 314 ? 36.813 4.902 17.883 1.00 29.28 314 ARG A C 1
ATOM 2477 O O . ARG A 1 314 ? 36.369 4.293 16.916 1.00 29.28 314 ARG A O 1
ATOM 2484 N N . GLU A 1 315 ? 38.116 5.073 18.088 1.00 30.02 315 GLU A N 1
ATOM 2485 C CA . GLU A 1 315 ? 39.061 4.007 17.766 1.00 30.02 315 GLU A CA 1
ATOM 2486 C C . GLU A 1 315 ? 38.757 2.799 18.667 1.00 30.02 315 GLU A C 1
ATOM 2488 O O . GLU A 1 315 ? 38.959 2.852 19.876 1.00 30.02 315 GLU A O 1
ATOM 2493 N N . HIS A 1 316 ? 38.246 1.714 18.088 1.00 26.72 316 HIS A N 1
ATOM 2494 C CA . HIS A 1 316 ? 38.688 0.369 18.452 1.00 26.72 316 HIS A CA 1
ATOM 2495 C C . HIS A 1 316 ? 39.274 -0.249 17.183 1.00 26.72 316 HIS A C 1
ATOM 2497 O O . HIS A 1 316 ? 38.697 -0.211 16.095 1.00 26.72 316 HIS A O 1
ATOM 2503 N N . SER A 1 317 ? 40.512 -0.684 17.326 1.00 32.25 317 SER A N 1
ATOM 2504 C CA . SER A 1 317 ? 41.482 -0.979 16.289 1.00 32.25 317 SER A CA 1
ATOM 2505 C C . SER A 1 317 ? 41.144 -2.226 15.473 1.00 32.25 317 SER A C 1
ATOM 2507 O O . SER A 1 317 ? 41.303 -3.335 15.966 1.00 32.25 317 SER A O 1
ATOM 2509 N N . ILE A 1 318 ? 40.851 -2.053 14.182 1.00 27.59 318 ILE A N 1
ATOM 2510 C CA . ILE A 1 318 ? 41.346 -2.968 13.140 1.00 27.59 318 ILE A CA 1
ATOM 2511 C C . ILE A 1 318 ? 41.858 -2.116 11.972 1.00 27.59 318 ILE A C 1
ATOM 2513 O O . ILE A 1 318 ? 41.125 -1.719 11.061 1.00 27.59 318 ILE A O 1
ATOM 2517 N N . ARG A 1 319 ? 43.157 -1.796 11.991 1.00 26.92 319 ARG A N 1
ATOM 2518 C CA . ARG A 1 319 ? 43.855 -1.275 10.809 1.00 26.92 319 ARG A CA 1
ATOM 2519 C C . ARG A 1 319 ? 44.042 -2.432 9.824 1.00 26.92 319 ARG A C 1
ATOM 2521 O O . ARG A 1 319 ? 45.101 -3.044 9.795 1.00 26.92 319 ARG A O 1
ATOM 2528 N N . PHE A 1 320 ? 43.051 -2.696 8.971 1.00 33.19 320 PHE A N 1
ATOM 2529 C CA . PHE A 1 320 ? 43.303 -3.440 7.732 1.00 33.19 320 PHE A CA 1
ATOM 2530 C C . PHE A 1 320 ? 44.271 -2.610 6.870 1.00 33.19 320 PHE A C 1
ATOM 2532 O O . PHE A 1 320 ? 43.877 -1.637 6.214 1.00 33.19 320 PHE A O 1
ATOM 2539 N N . ARG A 1 321 ? 45.566 -2.945 6.929 1.00 34.53 321 ARG A N 1
ATOM 2540 C CA . ARG A 1 321 ? 46.537 -2.558 5.901 1.00 34.53 321 ARG A CA 1
ATOM 2541 C C . ARG A 1 321 ? 46.213 -3.396 4.674 1.00 34.53 321 ARG A C 1
ATOM 2543 O O . ARG A 1 321 ? 46.392 -4.607 4.692 1.00 34.53 321 ARG A O 1
ATOM 2550 N N . TRP A 1 322 ? 45.738 -2.748 3.616 1.00 42.16 322 TRP A N 1
ATOM 2551 C CA . TRP A 1 322 ? 45.713 -3.372 2.299 1.00 42.16 322 TRP A CA 1
ATOM 2552 C C . TRP A 1 322 ? 47.132 -3.820 1.950 1.00 42.16 322 TRP A C 1
ATOM 2554 O O . TRP A 1 322 ? 48.059 -3.008 1.997 1.00 42.16 322 TRP A O 1
ATOM 2564 N N . ASN A 1 323 ? 47.302 -5.102 1.627 1.00 44.47 323 ASN A N 1
ATOM 2565 C CA . ASN A 1 323 ? 48.585 -5.628 1.184 1.00 44.47 323 ASN A CA 1
ATOM 2566 C C . ASN A 1 323 ? 49.000 -4.876 -0.106 1.00 44.47 323 ASN A C 1
ATOM 2568 O O . ASN A 1 323 ? 48.239 -4.893 -1.081 1.00 44.47 323 ASN A O 1
ATOM 2572 N N . PRO A 1 324 ? 50.169 -4.206 -0.138 1.00 47.50 324 PRO A N 1
ATOM 2573 C CA . PRO A 1 324 ? 50.633 -3.445 -1.300 1.00 47.50 324 PRO A CA 1
ATOM 2574 C C . PRO A 1 324 ? 50.692 -4.277 -2.587 1.00 47.50 324 PRO A C 1
ATOM 2576 O O . PRO A 1 324 ? 50.454 -3.744 -3.671 1.00 47.50 324 PRO A O 1
ATOM 2579 N N . ASN A 1 325 ? 50.939 -5.585 -2.465 1.00 44.03 325 ASN A N 1
ATOM 2580 C CA . ASN A 1 325 ? 50.976 -6.509 -3.595 1.00 44.03 325 ASN A CA 1
ATOM 2581 C C . ASN A 1 325 ? 49.575 -6.767 -4.159 1.00 44.03 325 ASN A C 1
ATOM 2583 O O . ASN A 1 325 ? 49.405 -6.745 -5.370 1.00 44.03 325 ASN A O 1
ATOM 2587 N N . ILE A 1 326 ? 48.552 -6.894 -3.307 1.00 48.00 326 ILE A N 1
ATOM 2588 C CA . ILE A 1 326 ? 47.152 -7.036 -3.746 1.00 48.00 326 ILE A CA 1
ATOM 2589 C C . ILE A 1 326 ? 46.684 -5.756 -4.441 1.00 48.00 326 ILE A C 1
ATOM 2591 O O . ILE A 1 326 ? 46.069 -5.815 -5.501 1.00 48.00 326 ILE A O 1
ATOM 2595 N N . ARG A 1 327 ? 47.036 -4.585 -3.892 1.00 49.59 327 ARG A N 1
ATOM 2596 C CA . ARG A 1 327 ? 46.756 -3.297 -4.540 1.00 49.59 327 ARG A CA 1
ATOM 2597 C C . ARG A 1 327 ? 47.412 -3.213 -5.921 1.00 49.59 327 ARG A C 1
ATOM 2599 O O . ARG A 1 327 ? 46.753 -2.784 -6.859 1.00 49.59 327 ARG A O 1
ATOM 2606 N N . ARG A 1 328 ? 48.674 -3.637 -6.062 1.00 52.22 328 ARG A N 1
ATOM 2607 C CA . ARG A 1 328 ? 49.372 -3.694 -7.359 1.00 52.22 328 ARG A CA 1
ATOM 2608 C C . ARG A 1 328 ? 48.728 -4.675 -8.334 1.00 52.22 328 ARG A C 1
ATOM 2610 O O . ARG A 1 328 ? 48.571 -4.311 -9.489 1.00 52.22 328 ARG A O 1
ATOM 2617 N N . ILE A 1 329 ? 48.336 -5.865 -7.880 1.00 50.50 329 ILE A N 1
ATOM 2618 C CA . ILE A 1 329 ? 47.675 -6.881 -8.714 1.00 50.50 329 ILE A CA 1
ATOM 2619 C C . ILE A 1 329 ? 46.338 -6.353 -9.233 1.00 50.50 329 ILE A C 1
ATOM 2621 O O . ILE A 1 329 ? 46.078 -6.432 -10.426 1.00 50.50 329 ILE A O 1
ATOM 2625 N N . ILE A 1 330 ? 45.528 -5.749 -8.359 1.00 52.09 330 ILE A N 1
ATOM 2626 C CA . ILE A 1 330 ? 44.253 -5.134 -8.741 1.00 52.09 330 ILE A CA 1
ATOM 2627 C C . ILE A 1 330 ? 44.500 -4.010 -9.744 1.00 52.09 330 ILE A C 1
ATOM 2629 O O . ILE A 1 330 ? 43.914 -4.029 -10.819 1.00 52.09 330 ILE A O 1
ATOM 2633 N N . LEU A 1 331 ? 45.405 -3.072 -9.443 1.00 54.31 331 LEU A N 1
ATOM 2634 C CA . LEU A 1 331 ? 45.733 -2.000 -10.382 1.00 54.31 331 LEU A CA 1
ATOM 2635 C C . LEU A 1 331 ? 46.198 -2.551 -11.736 1.00 54.31 331 LEU A C 1
ATOM 2637 O O . LEU A 1 331 ? 45.684 -2.099 -12.745 1.00 54.31 331 LEU A O 1
ATOM 2641 N N . HIS A 1 332 ? 47.091 -3.544 -11.761 1.00 54.16 332 HIS A N 1
ATOM 2642 C CA . HIS A 1 332 ? 47.610 -4.154 -12.988 1.00 54.16 332 HIS A CA 1
ATOM 2643 C C . HIS A 1 332 ? 46.509 -4.827 -13.819 1.00 54.16 332 HIS A C 1
ATOM 2645 O O . HIS A 1 332 ? 46.447 -4.639 -15.032 1.00 54.16 332 HIS A O 1
ATOM 2651 N N . PHE A 1 333 ? 45.600 -5.553 -13.164 1.00 51.12 333 PHE A N 1
ATOM 2652 C CA . PHE A 1 333 ? 44.467 -6.199 -13.826 1.00 51.12 333 PHE A CA 1
ATOM 2653 C C . PHE A 1 333 ? 43.506 -5.168 -14.431 1.00 51.12 333 PHE A C 1
ATOM 2655 O O . PHE A 1 333 ? 43.032 -5.324 -15.554 1.00 51.12 333 PHE A O 1
ATOM 2662 N N . PHE A 1 334 ? 43.270 -4.062 -13.722 1.00 55.56 334 PHE A N 1
ATOM 2663 C CA . PHE A 1 334 ? 42.461 -2.955 -14.228 1.00 55.56 334 PHE A CA 1
ATOM 2664 C C . PHE A 1 334 ? 43.163 -2.150 -15.330 1.00 55.56 334 PHE A C 1
ATOM 2666 O O . PHE A 1 334 ? 42.484 -1.709 -16.255 1.00 55.56 334 PHE A O 1
ATOM 2673 N N . THR A 1 335 ? 44.495 -2.012 -15.292 1.00 54.19 335 THR A N 1
ATOM 2674 C CA . THR A 1 335 ? 45.278 -1.422 -16.392 1.00 54.19 335 THR A CA 1
ATOM 2675 C C . THR A 1 335 ? 45.081 -2.219 -17.686 1.00 54.19 335 THR A C 1
ATOM 2677 O O . THR A 1 335 ? 44.968 -1.617 -18.748 1.00 54.19 335 THR A O 1
ATOM 2680 N N . GLN A 1 336 ? 44.957 -3.550 -17.605 1.00 52.19 336 GLN A N 1
ATOM 2681 C CA . GLN A 1 336 ? 44.656 -4.394 -18.769 1.00 52.19 336 GLN A CA 1
ATOM 2682 C C . GLN A 1 336 ? 43.176 -4.363 -19.186 1.00 52.19 336 GLN A C 1
ATOM 2684 O O . GLN A 1 336 ? 42.887 -4.348 -20.379 1.00 52.19 336 GLN A O 1
ATOM 2689 N N . ALA A 1 337 ? 42.235 -4.348 -18.233 1.00 51.69 337 ALA A N 1
ATOM 2690 C CA . ALA A 1 337 ? 40.803 -4.465 -18.529 1.00 51.69 337 ALA A CA 1
ATOM 2691 C C . ALA A 1 337 ? 40.150 -3.159 -19.016 1.00 51.69 337 ALA A C 1
ATOM 2693 O O . ALA A 1 337 ? 39.288 -3.184 -19.895 1.00 51.69 337 ALA A O 1
ATOM 2694 N N . LEU A 1 338 ? 40.518 -2.019 -18.426 1.00 54.44 338 LEU A N 1
ATOM 2695 C CA . LEU A 1 338 ? 39.899 -0.728 -18.740 1.00 54.44 338 LEU A CA 1
ATOM 2696 C C . LEU A 1 338 ? 40.720 0.093 -19.738 1.00 54.44 338 LEU A C 1
ATOM 2698 O O . LEU A 1 338 ? 40.121 0.828 -20.522 1.00 54.44 338 LEU A O 1
ATOM 2702 N N . GLY A 1 339 ? 42.049 -0.050 -19.756 1.00 56.38 339 GLY A N 1
ATOM 2703 C CA . GLY A 1 339 ? 42.941 0.841 -20.503 1.00 56.38 339 GLY A CA 1
ATOM 2704 C C . GLY A 1 339 ? 42.834 2.305 -20.048 1.00 56.38 339 GLY A C 1
ATOM 2705 O O . GLY A 1 339 ? 42.105 2.635 -19.109 1.00 56.38 339 GLY A O 1
ATOM 2706 N N . ASP A 1 340 ? 43.535 3.210 -20.731 1.00 61.16 340 ASP A N 1
ATOM 2707 C CA . ASP A 1 340 ? 43.529 4.648 -20.418 1.00 61.16 340 ASP A CA 1
ATOM 2708 C C . ASP A 1 340 ? 42.303 5.348 -21.047 1.00 61.16 340 ASP A C 1
ATOM 2710 O O . ASP A 1 340 ? 42.398 6.247 -21.880 1.00 61.16 340 ASP A O 1
ATOM 2714 N N . ARG A 1 341 ? 41.101 4.865 -20.705 1.00 64.00 341 ARG A N 1
ATOM 2715 C CA . ARG A 1 341 ? 39.834 5.429 -21.195 1.00 64.00 341 ARG A CA 1
ATOM 2716 C C . ARG A 1 341 ? 39.528 6.768 -20.530 1.00 64.00 341 ARG A C 1
ATOM 2718 O O . ARG A 1 341 ? 39.826 6.976 -19.351 1.00 64.00 341 ARG A O 1
ATOM 2725 N N . CYS A 1 342 ? 38.878 7.651 -21.284 1.00 66.69 342 CYS A N 1
ATOM 2726 C CA . CYS A 1 342 ? 38.509 8.985 -20.826 1.00 66.69 342 CYS A CA 1
ATOM 2727 C C . CYS A 1 342 ? 37.323 8.938 -19.845 1.00 66.69 342 CYS A C 1
ATOM 2729 O O . CYS A 1 342 ? 36.475 8.052 -19.912 1.00 66.69 342 CYS A O 1
ATOM 2731 N N . VAL A 1 343 ? 37.234 9.915 -18.941 1.00 62.53 343 VAL A N 1
ATOM 2732 C CA . VAL A 1 343 ? 36.146 10.016 -17.946 1.00 62.53 343 VAL A CA 1
ATOM 2733 C C . VAL A 1 343 ? 34.767 10.177 -18.598 1.00 62.53 343 VAL A C 1
ATOM 2735 O O . VAL A 1 343 ? 33.782 9.662 -18.080 1.00 62.53 343 VAL A O 1
ATOM 2738 N N . CYS A 1 344 ? 34.702 10.778 -19.790 1.00 62.06 344 CYS A N 1
ATOM 2739 C CA . CYS A 1 344 ? 33.479 10.871 -20.599 1.00 62.06 344 CYS A CA 1
ATOM 2740 C C . CYS A 1 344 ? 32.908 9.500 -20.997 1.00 62.06 344 CYS A C 1
ATOM 2742 O O . CYS A 1 344 ? 31.768 9.405 -21.433 1.00 62.06 344 CYS A O 1
ATOM 2744 N N . SER A 1 345 ? 33.710 8.437 -20.899 1.00 59.62 345 SER A N 1
ATOM 2745 C CA . SER A 1 345 ? 33.306 7.069 -21.222 1.00 59.62 345 SER A CA 1
ATOM 2746 C C . SER A 1 345 ? 32.580 6.368 -20.067 1.00 59.62 345 SER A C 1
ATOM 2748 O O . SER A 1 345 ? 32.178 5.217 -20.229 1.00 59.62 345 SER A O 1
ATOM 2750 N N . ILE A 1 346 ? 32.450 7.011 -18.898 1.00 60.31 346 ILE A N 1
ATOM 2751 C CA . ILE A 1 346 ? 31.739 6.456 -17.743 1.00 60.31 346 ILE A CA 1
ATOM 2752 C C . ILE A 1 346 ? 30.224 6.613 -17.972 1.00 60.31 346 ILE A C 1
ATOM 2754 O O . ILE A 1 346 ? 29.744 7.741 -18.103 1.00 60.31 346 ILE A O 1
ATOM 2758 N N . PRO A 1 347 ? 29.448 5.514 -17.992 1.00 47.75 347 PRO A N 1
ATOM 2759 C CA . PRO A 1 347 ? 27.998 5.584 -18.151 1.00 47.75 347 PRO A CA 1
ATOM 2760 C C . PRO A 1 347 ? 27.354 6.421 -17.037 1.00 47.75 347 PRO A C 1
ATOM 2762 O O . PRO A 1 347 ? 27.609 6.180 -15.859 1.00 47.75 347 PRO A O 1
ATOM 2765 N N . GLY A 1 348 ? 26.507 7.386 -17.406 1.00 50.31 348 GLY A N 1
ATOM 2766 C CA . GLY A 1 348 ? 25.786 8.239 -16.451 1.00 50.31 348 GLY A CA 1
ATOM 2767 C C . GLY A 1 348 ? 26.525 9.505 -16.000 1.00 50.31 348 GLY A C 1
ATOM 2768 O O . GLY A 1 348 ? 25.992 10.229 -15.163 1.00 50.31 348 GLY A O 1
ATOM 2769 N N . VAL A 1 349 ? 27.711 9.795 -16.551 1.00 55.19 349 VAL A N 1
ATOM 2770 C CA . VAL A 1 349 ? 28.416 11.074 -16.356 1.00 55.19 349 VAL A CA 1
ATOM 2771 C C . VAL A 1 349 ? 28.036 12.031 -17.488 1.00 55.19 349 VAL A C 1
ATOM 2773 O O . VAL A 1 349 ? 28.231 11.717 -18.661 1.00 55.19 349 VAL A O 1
ATOM 2776 N N . SER A 1 350 ? 27.469 13.193 -17.153 1.00 57.50 350 SER A N 1
ATOM 2777 C CA . SER A 1 350 ? 27.139 14.232 -18.134 1.00 57.50 350 SER A CA 1
ATOM 2778 C C . SER A 1 350 ? 28.403 14.904 -18.682 1.00 57.50 350 SER A C 1
ATOM 2780 O O . SER A 1 350 ? 29.471 14.855 -18.074 1.00 57.50 350 SER A O 1
ATOM 2782 N N . MET A 1 351 ? 28.293 15.561 -19.838 1.00 61.62 351 MET A N 1
ATOM 2783 C CA . MET A 1 351 ? 29.437 16.209 -20.491 1.00 61.62 351 MET A CA 1
ATOM 2784 C C . MET A 1 351 ? 30.063 17.299 -19.605 1.00 61.62 351 MET A C 1
ATOM 2786 O O . MET A 1 351 ? 31.278 17.350 -19.466 1.00 61.62 351 MET A O 1
ATOM 2790 N N . GLN A 1 352 ? 29.224 18.060 -18.899 1.00 59.59 352 GLN A N 1
ATOM 2791 C CA . GLN A 1 352 ? 29.654 19.078 -17.940 1.00 59.59 352 GLN A CA 1
ATOM 2792 C C . GLN A 1 352 ? 30.356 18.472 -16.715 1.00 59.59 352 GLN A C 1
ATOM 2794 O O . GLN A 1 352 ? 31.420 18.934 -16.323 1.00 59.59 352 GLN A O 1
ATOM 2799 N N . GLN A 1 353 ? 29.839 17.358 -16.183 1.00 58.62 353 GLN A N 1
ATOM 2800 C CA . GLN A 1 353 ? 30.492 16.626 -15.090 1.00 58.62 353 GLN A CA 1
ATOM 2801 C C . GLN A 1 353 ? 31.850 16.057 -15.511 1.00 58.62 353 GLN A C 1
ATOM 2803 O O . GLN A 1 353 ? 32.782 16.010 -14.714 1.00 58.62 353 GLN A O 1
ATOM 2808 N N . ALA A 1 354 ? 31.978 15.600 -16.758 1.00 61.88 354 ALA A N 1
ATOM 2809 C CA . ALA A 1 354 ? 33.245 15.102 -17.269 1.00 61.88 354 ALA A CA 1
ATOM 2810 C C . ALA A 1 354 ? 34.295 16.217 -17.392 1.00 61.88 354 ALA A C 1
ATOM 2812 O O . ALA A 1 354 ? 35.477 15.937 -17.209 1.00 61.88 354 ALA A O 1
ATOM 2813 N N . ASP A 1 355 ? 33.882 17.450 -17.679 1.00 64.88 355 ASP A N 1
ATOM 2814 C CA . ASP A 1 355 ? 34.789 18.590 -17.805 1.00 64.88 355 ASP A CA 1
ATOM 2815 C C . ASP A 1 355 ? 35.253 19.105 -16.433 1.00 64.88 355 ASP A C 1
ATOM 2817 O O . ASP A 1 355 ? 36.460 19.244 -16.235 1.00 64.88 355 ASP A O 1
ATOM 2821 N N . ASP A 1 356 ? 34.362 19.189 -15.437 1.00 61.19 356 ASP A N 1
ATOM 2822 C CA . ASP A 1 356 ? 34.728 19.498 -14.040 1.00 61.19 356 ASP A CA 1
ATOM 2823 C C . ASP A 1 356 ? 35.750 18.482 -13.476 1.00 61.19 356 ASP A C 1
ATOM 2825 O O . ASP A 1 356 ? 36.688 18.812 -12.742 1.00 61.19 356 ASP A O 1
ATOM 2829 N N . LEU A 1 357 ? 35.600 17.205 -13.845 1.00 62.22 357 LEU A N 1
ATOM 2830 C CA . LEU A 1 357 ? 36.496 16.121 -13.426 1.00 62.22 357 LEU A CA 1
ATOM 2831 C C . LEU A 1 357 ? 37.856 16.151 -14.141 1.00 62.22 357 LEU A C 1
ATOM 2833 O O . LEU A 1 357 ? 38.871 15.782 -13.537 1.00 62.22 357 LEU A O 1
ATOM 2837 N N . LYS A 1 358 ? 37.894 16.594 -15.404 1.00 65.69 358 LYS A N 1
ATOM 2838 C CA . LYS A 1 358 ? 39.146 16.826 -16.141 1.00 65.69 358 LYS A CA 1
ATOM 2839 C C . LYS A 1 358 ? 39.899 18.026 -15.572 1.00 65.69 358 LYS A C 1
ATOM 2841 O O . LYS A 1 358 ? 41.108 17.927 -15.374 1.00 65.69 358 LYS A O 1
ATOM 2846 N N . GLU A 1 359 ? 39.204 19.113 -15.232 1.00 65.19 359 GLU A N 1
ATOM 2847 C CA . GLU A 1 359 ? 39.805 20.277 -14.563 1.00 65.19 359 GLU A CA 1
ATOM 2848 C C . GLU A 1 359 ? 40.401 19.912 -13.192 1.00 65.19 359 GLU A C 1
ATOM 2850 O O . GLU A 1 359 ? 41.464 20.406 -12.815 1.00 65.19 359 GLU A O 1
ATOM 2855 N N . ALA A 1 360 ? 39.797 18.950 -12.486 1.00 59.34 360 ALA A N 1
ATOM 2856 C CA . ALA A 1 360 ? 40.325 18.387 -11.241 1.00 59.34 360 ALA A CA 1
ATOM 2857 C C . ALA A 1 360 ? 41.558 17.462 -11.417 1.00 59.34 360 ALA A C 1
ATOM 2859 O O . ALA A 1 360 ? 42.081 16.933 -10.428 1.00 59.34 360 ALA A O 1
ATOM 2860 N N . GLY A 1 361 ? 42.043 17.261 -12.649 1.00 61.06 361 GLY A N 1
ATOM 2861 C CA . GLY A 1 361 ? 43.249 16.489 -12.968 1.00 61.06 361 GLY A CA 1
ATOM 2862 C C . GLY A 1 361 ? 43.023 14.989 -13.177 1.00 61.06 361 GLY A C 1
ATOM 2863 O O . GLY A 1 361 ? 43.990 14.225 -13.233 1.00 61.06 361 GLY A O 1
ATOM 2864 N N . TYR A 1 362 ? 41.770 14.540 -13.302 1.00 68.44 362 TYR A N 1
ATOM 2865 C CA . TYR A 1 362 ? 41.432 13.140 -13.572 1.00 68.44 362 TYR A CA 1
ATOM 2866 C C . TYR A 1 362 ? 41.072 12.956 -15.039 1.00 68.44 362 TYR A C 1
ATOM 2868 O O . TYR A 1 362 ? 39.910 12.875 -15.414 1.00 68.44 362 TYR A O 1
ATOM 2876 N N . ASN A 1 363 ? 42.096 12.848 -15.881 1.00 65.25 363 ASN A N 1
ATOM 2877 C CA . ASN A 1 363 ? 41.900 12.724 -17.328 1.00 65.25 363 ASN A CA 1
ATOM 2878 C C . ASN A 1 363 ? 41.504 11.303 -17.765 1.00 65.25 363 ASN A C 1
ATOM 2880 O O . ASN A 1 363 ? 40.956 11.120 -18.854 1.00 65.25 363 ASN A O 1
ATOM 2884 N N . SER A 1 364 ? 41.744 10.301 -16.909 1.00 71.38 364 SER A N 1
ATOM 2885 C CA . SER A 1 364 ? 41.434 8.900 -17.195 1.00 71.38 364 SER A CA 1
ATOM 2886 C C . SER A 1 364 ? 40.728 8.179 -16.051 1.00 71.38 364 SER A C 1
ATOM 2888 O O . SER A 1 364 ? 40.927 8.469 -14.865 1.00 71.38 364 SER A O 1
ATOM 2890 N N . ILE A 1 365 ? 39.932 7.172 -16.420 1.00 66.88 365 ILE A N 1
ATOM 2891 C CA . ILE A 1 365 ? 39.222 6.281 -15.489 1.00 66.88 365 ILE A CA 1
ATOM 2892 C C . ILE A 1 365 ? 40.214 5.604 -14.522 1.00 66.88 365 ILE A C 1
ATOM 2894 O O . ILE A 1 365 ? 39.904 5.402 -13.346 1.00 66.88 365 ILE A O 1
ATOM 2898 N N . GLN A 1 366 ? 41.439 5.314 -14.975 1.00 67.81 366 GLN A N 1
ATOM 2899 C CA . GLN A 1 366 ? 42.484 4.666 -14.178 1.00 67.81 366 GLN A CA 1
ATOM 2900 C C . GLN A 1 366 ? 42.952 5.520 -12.988 1.00 67.81 366 GLN A C 1
ATOM 2902 O O . GLN A 1 366 ? 43.139 5.002 -11.878 1.00 67.81 366 GLN A O 1
ATOM 2907 N N . SER A 1 367 ? 43.101 6.831 -13.187 1.00 70.75 367 SER A N 1
ATOM 2908 C CA . SER A 1 367 ? 43.478 7.770 -12.120 1.00 70.75 367 SER A CA 1
ATOM 2909 C C . SER A 1 367 ? 42.420 7.805 -11.012 1.00 70.75 367 SER A C 1
ATOM 2911 O O . SER A 1 367 ? 42.733 7.784 -9.818 1.00 70.75 367 SER A O 1
ATOM 2913 N N . PHE A 1 368 ? 41.154 7.752 -11.414 1.00 70.44 368 PHE A N 1
ATOM 2914 C CA . PHE A 1 368 ? 40.004 7.805 -10.523 1.00 70.44 368 PHE A CA 1
ATOM 2915 C C . PHE A 1 368 ? 39.812 6.501 -9.734 1.00 70.44 368 PHE A C 1
ATOM 2917 O O . PHE A 1 368 ? 39.652 6.512 -8.510 1.00 70.44 368 PHE A O 1
ATOM 2924 N N . LEU A 1 369 ? 39.954 5.356 -10.407 1.00 66.38 369 LEU A N 1
ATOM 2925 C CA . LEU A 1 369 ? 39.893 4.030 -9.792 1.00 66.38 369 LEU A CA 1
ATOM 2926 C C . LEU A 1 369 ? 41.003 3.840 -8.743 1.00 66.38 369 LEU A C 1
ATOM 2928 O O . LEU A 1 369 ? 40.771 3.318 -7.652 1.00 66.38 369 LEU A O 1
ATOM 2932 N N . THR A 1 370 ? 42.210 4.333 -9.037 1.00 68.75 370 THR A N 1
ATOM 2933 C CA . THR A 1 370 ? 43.356 4.297 -8.113 1.00 68.75 370 THR A CA 1
ATOM 2934 C C . THR A 1 370 ? 43.063 5.055 -6.819 1.00 68.75 370 THR A C 1
ATOM 2936 O O . THR A 1 370 ? 43.466 4.627 -5.729 1.00 68.75 370 THR A O 1
ATOM 2939 N N . MET A 1 371 ? 42.343 6.172 -6.927 1.00 69.31 371 MET A N 1
ATOM 2940 C CA . MET A 1 371 ? 41.910 6.954 -5.782 1.00 69.31 371 MET A CA 1
ATOM 2941 C C . MET A 1 371 ? 40.761 6.279 -5.028 1.00 69.31 371 MET A C 1
ATOM 2943 O O . MET A 1 371 ? 40.824 6.181 -3.805 1.00 69.31 371 MET A O 1
ATOM 2947 N N . PHE A 1 372 ? 39.767 5.730 -5.720 1.00 67.94 372 PHE A N 1
ATOM 2948 C CA . PHE A 1 372 ? 38.672 4.986 -5.093 1.00 67.94 372 PHE A CA 1
ATOM 2949 C C . PHE A 1 372 ? 39.175 3.787 -4.263 1.00 67.94 372 PHE A C 1
ATOM 2951 O O . PHE A 1 372 ? 38.774 3.597 -3.110 1.00 67.94 372 PHE A O 1
ATOM 2958 N N . ILE A 1 373 ? 40.164 3.048 -4.783 1.00 64.88 373 ILE A N 1
ATOM 2959 C CA . ILE A 1 373 ? 40.851 1.963 -4.060 1.00 64.88 373 ILE A CA 1
ATOM 2960 C C . ILE A 1 373 ? 41.591 2.500 -2.821 1.00 64.88 373 ILE A C 1
ATOM 2962 O O . ILE A 1 373 ? 41.562 1.872 -1.759 1.00 64.88 373 ILE A O 1
ATOM 2966 N N . LYS A 1 374 ? 42.220 3.685 -2.901 1.00 66.06 374 LYS A N 1
ATOM 2967 C CA . LYS A 1 374 ? 42.874 4.342 -1.747 1.00 66.06 374 LYS A CA 1
ATOM 2968 C C . LYS A 1 374 ? 41.879 4.622 -0.611 1.00 66.06 374 LYS A C 1
ATOM 2970 O O . LYS A 1 374 ? 42.259 4.544 0.557 1.00 66.06 374 LYS A O 1
ATOM 2975 N N . TYR A 1 375 ? 40.613 4.868 -0.944 1.00 64.38 375 TYR A N 1
ATOM 2976 C CA . TYR A 1 375 ? 39.511 5.050 0.005 1.00 64.38 375 TYR A CA 1
ATOM 2977 C C . TYR A 1 375 ? 38.745 3.758 0.329 1.00 64.38 375 TYR A C 1
ATOM 2979 O O . TYR A 1 375 ? 37.656 3.820 0.891 1.00 64.38 375 TYR A O 1
ATOM 2987 N N . ARG A 1 376 ? 39.340 2.582 0.074 1.00 62.34 376 ARG A N 1
ATOM 2988 C CA . ARG A 1 376 ? 38.789 1.253 0.406 1.00 62.34 376 ARG A CA 1
ATOM 2989 C C . ARG A 1 376 ? 37.449 0.939 -0.273 1.00 62.34 376 ARG A C 1
ATOM 2991 O O . ARG A 1 376 ? 36.634 0.233 0.314 1.00 62.34 376 ARG A O 1
ATOM 2998 N N . CYS A 1 377 ? 37.219 1.462 -1.477 1.00 64.06 377 CYS A N 1
ATOM 2999 C CA . CYS A 1 377 ? 35.956 1.286 -2.206 1.00 64.06 377 CYS A CA 1
ATOM 3000 C C . CYS A 1 377 ? 34.722 1.787 -1.419 1.00 64.06 377 CYS A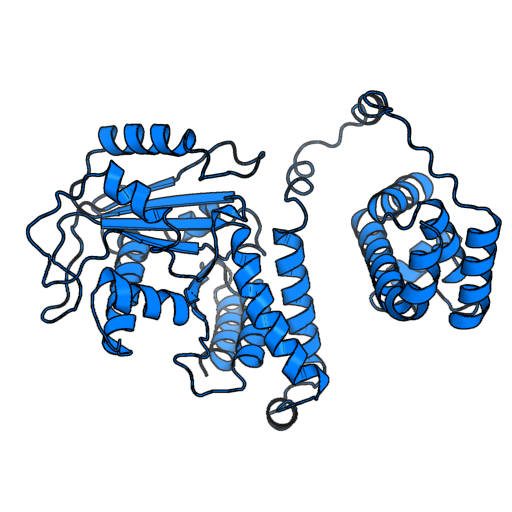 C 1
ATOM 3002 O O . CYS A 1 377 ? 33.598 1.295 -1.573 1.00 64.06 377 CYS A O 1
ATOM 3004 N N . ASP A 1 378 ? 34.944 2.764 -0.535 1.00 66.50 378 ASP A N 1
ATOM 3005 C CA . ASP A 1 378 ? 33.906 3.446 0.225 1.00 66.50 378 ASP A CA 1
ATOM 3006 C C . ASP A 1 378 ? 33.507 4.741 -0.496 1.00 66.50 378 ASP A C 1
ATOM 3008 O O . ASP A 1 378 ? 34.212 5.755 -0.421 1.00 66.50 378 ASP A O 1
ATOM 3012 N N . SER A 1 379 ? 32.363 4.699 -1.185 1.00 61.69 379 SER A N 1
ATOM 3013 C CA . SER A 1 379 ? 31.781 5.811 -1.943 1.00 61.69 379 SER A CA 1
ATOM 3014 C C . SER A 1 379 ? 31.635 7.084 -1.116 1.00 61.69 379 SER A C 1
ATOM 3016 O O . SER A 1 379 ? 31.885 8.169 -1.630 1.00 61.69 379 SER A O 1
ATOM 3018 N N . ALA A 1 380 ? 31.326 6.982 0.181 1.00 59.78 380 ALA A N 1
ATOM 3019 C CA . ALA A 1 380 ? 31.109 8.150 1.030 1.00 59.78 380 ALA A CA 1
ATOM 3020 C C . ALA A 1 380 ? 32.423 8.853 1.408 1.00 59.78 380 ALA A C 1
ATOM 3022 O O . ALA A 1 380 ? 32.483 10.086 1.454 1.00 59.78 380 ALA A O 1
ATOM 3023 N N . ARG A 1 381 ? 33.492 8.083 1.660 1.00 63.91 381 ARG A N 1
ATOM 3024 C CA . ARG A 1 381 ? 34.836 8.628 1.941 1.00 63.91 381 ARG A CA 1
ATOM 3025 C C . ARG A 1 381 ? 35.475 9.221 0.699 1.00 63.91 381 ARG A C 1
ATOM 3027 O O . ARG A 1 381 ? 36.132 10.256 0.779 1.00 63.91 381 ARG A O 1
ATOM 3034 N N . PHE A 1 382 ? 35.268 8.557 -0.429 1.00 67.19 382 PHE A N 1
ATOM 3035 C CA . PHE A 1 382 ? 35.715 9.023 -1.725 1.00 67.19 382 PHE A CA 1
ATOM 3036 C C . PHE A 1 382 ? 35.027 10.341 -2.112 1.00 67.19 382 PHE A C 1
ATOM 3038 O O . PHE A 1 382 ? 35.709 11.326 -2.397 1.00 67.19 382 PHE A O 1
ATOM 3045 N N . ALA A 1 383 ? 33.700 10.410 -1.972 1.00 61.91 383 ALA A N 1
ATOM 3046 C CA . ALA A 1 383 ? 32.927 11.624 -2.212 1.00 61.91 383 ALA A CA 1
ATOM 3047 C C . ALA A 1 383 ? 33.341 12.787 -1.297 1.00 61.91 383 ALA A C 1
ATOM 3049 O O . ALA A 1 383 ? 33.483 13.921 -1.747 1.00 61.91 383 ALA A O 1
ATOM 3050 N N . ALA A 1 384 ? 33.622 12.505 -0.019 1.00 64.06 384 ALA A N 1
ATOM 3051 C CA . ALA A 1 384 ? 34.091 13.517 0.928 1.00 64.06 384 ALA A CA 1
ATOM 3052 C C . ALA A 1 384 ? 35.461 14.097 0.548 1.00 64.06 384 ALA A C 1
ATOM 3054 O O . ALA A 1 384 ? 35.729 15.268 0.812 1.00 64.06 384 ALA A O 1
ATOM 3055 N N . HIS A 1 385 ? 36.339 13.290 -0.052 1.00 67.94 385 HIS A N 1
ATOM 3056 C CA . HIS A 1 385 ? 37.638 13.764 -0.513 1.00 67.94 385 HIS A CA 1
ATOM 3057 C C . HIS A 1 385 ? 37.518 14.648 -1.754 1.00 67.94 385 HIS A C 1
ATOM 3059 O O . HIS A 1 385 ? 38.131 15.715 -1.788 1.00 67.94 385 HIS A O 1
ATOM 3065 N N . LEU A 1 386 ? 36.709 14.226 -2.729 1.00 62.31 386 LEU A N 1
ATOM 3066 C CA . LEU A 1 386 ? 36.462 14.992 -3.949 1.00 62.31 386 LEU A CA 1
ATOM 3067 C C . LEU A 1 386 ? 35.825 16.350 -3.645 1.00 62.31 386 LEU A C 1
ATOM 3069 O O . LEU A 1 386 ? 36.316 17.370 -4.118 1.00 62.31 386 LEU A O 1
ATOM 3073 N N . TYR A 1 387 ? 34.837 16.370 -2.751 1.00 57.78 387 TYR A N 1
ATOM 3074 C CA . TYR A 1 387 ? 34.222 17.606 -2.276 1.00 57.78 387 TYR A CA 1
ATOM 3075 C C . TYR A 1 387 ? 35.239 18.535 -1.595 1.00 57.78 387 TYR A C 1
ATOM 3077 O O . TYR A 1 387 ? 35.359 19.699 -1.954 1.00 57.78 387 TYR A O 1
ATOM 3085 N N . ARG A 1 388 ? 36.042 18.028 -0.647 1.00 60.19 388 ARG A N 1
ATOM 3086 C CA . ARG A 1 388 ? 36.980 18.877 0.117 1.00 60.19 388 ARG A CA 1
ATOM 3087 C C . ARG A 1 388 ? 38.153 19.412 -0.692 1.00 60.19 388 ARG A C 1
ATOM 3089 O O . ARG A 1 388 ? 38.696 20.448 -0.331 1.00 60.19 388 ARG A O 1
ATOM 3096 N N . ARG A 1 389 ? 38.634 18.656 -1.678 1.00 59.94 389 ARG A N 1
ATOM 3097 C CA . ARG A 1 389 ? 39.889 18.980 -2.370 1.00 59.94 389 ARG A CA 1
ATOM 3098 C C . ARG A 1 389 ? 39.682 19.579 -3.754 1.00 59.94 389 ARG A C 1
ATOM 3100 O O . ARG A 1 389 ? 40.570 20.282 -4.217 1.00 59.94 389 ARG A O 1
ATOM 3107 N N . TYR A 1 390 ? 38.537 19.312 -4.372 1.00 59.25 390 TYR A N 1
ATOM 3108 C CA . TYR A 1 390 ? 38.241 19.712 -5.746 1.00 59.25 390 TYR A CA 1
ATOM 3109 C C . TYR A 1 390 ? 36.881 20.410 -5.879 1.00 59.25 390 TYR A C 1
ATOM 3111 O O . TYR A 1 390 ? 36.474 20.719 -6.987 1.00 59.25 390 TYR A O 1
ATOM 3119 N N . ASN A 1 391 ? 36.181 20.657 -4.763 1.00 54.59 391 ASN A N 1
ATOM 3120 C CA . ASN A 1 391 ? 34.888 21.348 -4.708 1.00 54.59 391 ASN A CA 1
ATOM 3121 C C . ASN A 1 391 ? 33.773 20.718 -5.571 1.00 54.59 391 ASN A C 1
ATOM 3123 O O . ASN A 1 391 ? 32.789 21.372 -5.900 1.00 54.59 391 ASN A O 1
ATOM 3127 N N . ILE A 1 392 ? 33.909 19.433 -5.913 1.00 58.34 392 ILE A N 1
ATOM 3128 C CA . ILE A 1 392 ? 32.897 18.670 -6.653 1.00 58.34 392 ILE A CA 1
ATOM 3129 C C . ILE A 1 392 ? 31.708 18.422 -5.732 1.00 58.34 392 ILE A C 1
ATOM 3131 O O . ILE A 1 392 ? 31.897 17.912 -4.624 1.00 58.34 392 ILE A O 1
ATOM 3135 N N . GLU A 1 393 ? 30.485 18.707 -6.187 1.00 54.75 393 GLU A N 1
ATOM 3136 C CA . GLU A 1 393 ? 29.277 18.483 -5.394 1.00 54.75 393 GLU A CA 1
ATOM 3137 C C . GLU A 1 393 ? 29.232 17.059 -4.826 1.00 54.75 393 GLU A C 1
ATOM 3139 O O . GLU A 1 393 ? 29.353 16.056 -5.534 1.00 54.75 393 GLU A O 1
ATOM 3144 N N . TYR A 1 394 ? 29.005 16.956 -3.515 1.00 55.78 394 TYR A N 1
ATOM 3145 C CA . TYR A 1 394 ? 29.093 15.682 -2.802 1.00 55.78 394 TYR A CA 1
ATOM 3146 C C . TYR A 1 394 ? 28.161 14.603 -3.375 1.00 55.78 394 TYR A C 1
ATOM 3148 O O . TYR A 1 394 ? 28.501 13.424 -3.367 1.00 55.78 394 TYR A O 1
ATOM 3156 N N . ILE A 1 395 ? 26.984 15.001 -3.871 1.00 47.12 395 ILE A N 1
ATOM 3157 C CA . ILE A 1 395 ? 26.002 14.089 -4.473 1.00 47.12 395 ILE A CA 1
ATOM 3158 C C . ILE A 1 395 ? 26.559 13.488 -5.764 1.00 47.12 395 ILE A C 1
ATOM 3160 O O . ILE A 1 395 ? 26.491 12.278 -5.947 1.00 47.12 395 ILE A O 1
ATOM 3164 N N . GLN A 1 396 ? 27.177 14.309 -6.610 1.00 54.34 396 GLN A N 1
ATOM 3165 C CA . GLN A 1 396 ? 27.794 13.866 -7.857 1.00 54.34 396 GLN A CA 1
ATOM 3166 C C . GLN A 1 396 ? 28.966 12.918 -7.572 1.00 54.34 396 GLN A C 1
ATOM 3168 O O . GLN A 1 396 ? 29.045 11.822 -8.126 1.00 54.34 396 GLN A O 1
ATOM 3173 N N . ALA A 1 397 ? 29.823 13.279 -6.615 1.00 59.91 397 ALA A N 1
ATOM 3174 C CA . ALA A 1 397 ? 30.951 12.452 -6.201 1.00 59.91 397 ALA A CA 1
ATOM 3175 C C . ALA A 1 397 ? 30.517 11.106 -5.579 1.00 59.91 397 ALA A C 1
ATOM 3177 O O . ALA A 1 397 ? 31.210 10.094 -5.722 1.00 59.91 397 ALA A O 1
ATOM 3178 N N . LEU A 1 398 ? 29.357 11.077 -4.914 1.00 61.59 398 LEU A N 1
ATOM 3179 C CA . LEU A 1 398 ? 28.766 9.862 -4.358 1.00 61.59 398 LEU A CA 1
ATOM 3180 C C . LEU A 1 398 ? 28.206 8.953 -5.456 1.00 61.59 398 LEU A C 1
ATOM 3182 O O . LEU A 1 398 ? 28.493 7.760 -5.431 1.00 61.59 398 LEU A O 1
ATOM 3186 N N . THR A 1 399 ? 27.486 9.508 -6.437 1.00 54.56 399 THR A N 1
ATOM 3187 C CA . THR A 1 399 ? 26.972 8.767 -7.602 1.00 54.56 399 THR A CA 1
ATOM 3188 C C . THR A 1 399 ? 28.101 8.059 -8.341 1.00 54.56 399 THR A C 1
ATOM 3190 O O . THR A 1 399 ? 28.015 6.863 -8.606 1.00 54.56 399 THR A O 1
ATOM 3193 N N . ILE A 1 400 ? 29.206 8.764 -8.593 1.00 60.72 400 ILE A N 1
ATOM 3194 C CA . ILE A 1 400 ? 30.372 8.173 -9.251 1.00 60.72 400 ILE A CA 1
ATOM 3195 C C . ILE A 1 400 ? 30.978 7.057 -8.378 1.00 60.72 400 ILE A C 1
ATOM 3197 O O . ILE A 1 400 ? 31.310 5.983 -8.880 1.00 60.72 400 ILE A O 1
ATOM 3201 N N . GLY A 1 401 ? 31.081 7.268 -7.061 1.00 63.25 401 GLY A N 1
ATOM 3202 C CA . GLY A 1 401 ? 31.536 6.242 -6.121 1.00 63.25 401 GLY A CA 1
ATOM 3203 C C . GLY A 1 401 ? 30.666 4.976 -6.120 1.00 63.25 401 GLY A C 1
ATOM 3204 O O . GLY A 1 401 ? 31.205 3.871 -6.087 1.00 63.25 401 GLY A O 1
ATOM 3205 N N . GLU A 1 402 ? 29.339 5.113 -6.197 1.00 60.84 402 GLU A N 1
ATOM 3206 C CA . GLU A 1 402 ? 28.412 3.975 -6.292 1.00 60.84 402 GLU A CA 1
ATOM 3207 C C . GLU A 1 402 ? 28.502 3.258 -7.648 1.00 60.84 402 GLU A C 1
ATOM 3209 O O . GLU A 1 402 ? 28.515 2.030 -7.665 1.00 60.84 402 GLU A O 1
ATOM 3214 N N . ILE A 1 403 ? 28.673 3.981 -8.764 1.00 58.44 403 ILE A N 1
ATOM 3215 C CA . ILE A 1 403 ? 28.921 3.377 -10.088 1.00 58.44 403 ILE A CA 1
ATOM 3216 C C . ILE A 1 403 ? 30.182 2.509 -10.048 1.00 58.44 403 ILE A C 1
ATOM 3218 O O . ILE A 1 403 ? 30.164 1.359 -10.486 1.00 58.44 403 ILE A O 1
ATOM 3222 N N . PHE A 1 404 ? 31.275 3.019 -9.468 1.00 62.38 404 PHE A N 1
ATOM 3223 C CA . PHE A 1 404 ? 32.492 2.227 -9.306 1.00 62.38 404 PHE A CA 1
ATOM 3224 C C . PHE A 1 404 ? 32.276 1.039 -8.376 1.00 62.38 404 PHE A C 1
ATOM 3226 O O . PHE A 1 404 ? 32.716 -0.061 -8.699 1.00 62.38 404 PHE A O 1
ATOM 3233 N N . ARG A 1 405 ? 31.586 1.219 -7.246 1.00 65.62 405 ARG A N 1
ATOM 3234 C CA . ARG A 1 405 ? 31.271 0.117 -6.329 1.00 65.62 405 ARG A CA 1
ATOM 3235 C C . ARG A 1 405 ? 30.482 -0.993 -7.026 1.00 65.62 405 ARG A C 1
ATOM 3237 O O . ARG A 1 405 ? 30.797 -2.164 -6.819 1.00 65.62 405 ARG A O 1
ATOM 3244 N N . GLU A 1 406 ? 29.505 -0.635 -7.850 1.00 57.81 406 GLU A N 1
ATOM 3245 C CA . GLU A 1 406 ? 28.689 -1.599 -8.577 1.00 57.81 406 GLU A CA 1
ATOM 3246 C C . GLU A 1 406 ? 29.499 -2.285 -9.683 1.00 57.81 406 GLU A C 1
ATOM 3248 O O . GLU A 1 406 ? 29.492 -3.508 -9.769 1.00 57.81 406 GLU A O 1
ATOM 3253 N N . TYR A 1 407 ? 30.349 -1.548 -10.405 1.00 58.47 407 TYR A N 1
ATOM 3254 C CA . TYR A 1 407 ? 31.316 -2.121 -11.349 1.00 58.47 407 TYR A CA 1
ATOM 3255 C C . TYR A 1 407 ? 32.277 -3.122 -10.669 1.00 58.47 407 TYR A C 1
ATOM 3257 O O . TYR A 1 407 ? 32.543 -4.211 -11.185 1.00 58.47 407 TYR A O 1
ATOM 3265 N N . PHE A 1 408 ? 32.753 -2.798 -9.458 1.00 59.97 408 PHE A N 1
ATOM 3266 C CA . PHE A 1 408 ? 33.548 -3.698 -8.616 1.00 59.97 408 PHE A CA 1
ATOM 3267 C C . PHE A 1 408 ? 32.758 -4.930 -8.157 1.00 59.97 408 PHE A C 1
ATOM 3269 O O . PHE A 1 408 ? 33.348 -6.001 -8.026 1.00 59.97 408 PHE A O 1
ATOM 3276 N N . ARG A 1 409 ? 31.445 -4.817 -7.927 1.00 58.31 409 ARG A N 1
ATOM 3277 C CA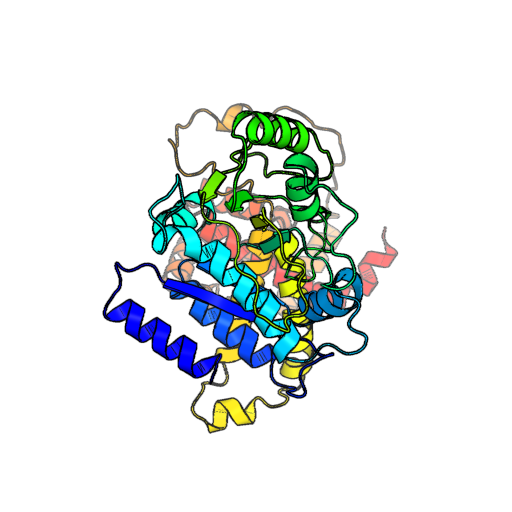 . ARG A 1 409 ? 30.572 -5.963 -7.631 1.00 58.31 409 ARG A CA 1
ATOM 3278 C C . ARG A 1 409 ? 30.400 -6.867 -8.842 1.00 58.31 409 ARG A C 1
ATOM 3280 O O . ARG A 1 409 ? 30.580 -8.073 -8.701 1.00 58.31 409 ARG A O 1
ATOM 3287 N N . THR A 1 410 ? 30.124 -6.303 -10.016 1.00 52.50 410 THR A N 1
ATOM 3288 C CA . THR A 1 410 ? 29.927 -7.060 -11.260 1.00 52.50 410 THR A CA 1
ATOM 3289 C C . THR A 1 410 ? 31.184 -7.846 -11.640 1.00 52.50 410 THR A C 1
ATOM 3291 O O . THR A 1 410 ? 31.102 -9.023 -11.981 1.00 52.50 410 THR A O 1
ATOM 3294 N N . ILE A 1 411 ? 32.370 -7.245 -11.493 1.00 51.22 411 ILE A N 1
ATOM 3295 C CA . ILE A 1 411 ? 33.656 -7.924 -11.738 1.00 51.22 411 ILE A CA 1
ATOM 3296 C C . ILE A 1 411 ? 34.061 -8.822 -10.559 1.00 51.22 411 ILE A C 1
ATOM 3298 O O . ILE A 1 411 ? 34.684 -9.867 -10.747 1.00 51.22 411 ILE A O 1
ATOM 3302 N N . GLY A 1 412 ? 33.664 -8.477 -9.333 1.00 48.94 412 GLY A N 1
ATOM 3303 C CA . GLY A 1 412 ? 33.865 -9.293 -8.135 1.00 48.94 412 GLY A CA 1
ATOM 3304 C C . GLY A 1 412 ? 33.195 -10.670 -8.203 1.00 48.94 412 GLY A C 1
ATOM 3305 O O . GLY A 1 412 ? 33.663 -11.596 -7.543 1.00 48.94 412 GLY A O 1
ATOM 3306 N N . VAL A 1 413 ? 32.177 -10.854 -9.051 1.00 40.78 413 VAL A N 1
ATOM 3307 C CA . VAL A 1 413 ? 31.600 -12.175 -9.362 1.00 40.78 413 VAL A CA 1
ATOM 3308 C C . VAL A 1 413 ? 32.574 -13.050 -10.172 1.00 40.78 413 VAL A C 1
ATOM 3310 O O . VAL A 1 413 ? 32.583 -14.265 -9.996 1.00 40.78 413 VAL A O 1
ATOM 3313 N N . ILE A 1 414 ? 33.475 -12.457 -10.964 1.00 35.88 414 ILE A N 1
ATOM 3314 C CA . ILE A 1 414 ? 34.510 -13.176 -11.732 1.00 35.88 414 ILE A CA 1
ATOM 3315 C C . ILE A 1 414 ? 35.706 -13.569 -10.836 1.00 35.88 414 ILE A C 1
ATOM 3317 O O . ILE A 1 414 ? 36.332 -14.602 -11.059 1.00 35.88 414 ILE A O 1
ATOM 3321 N N . TYR A 1 415 ? 35.991 -12.809 -9.769 1.00 38.50 415 TYR A N 1
ATOM 3322 C CA . TYR A 1 415 ? 37.141 -13.037 -8.868 1.00 38.50 415 TYR A CA 1
ATOM 3323 C C . TYR A 1 415 ? 36.795 -13.481 -7.436 1.00 38.50 415 TYR A C 1
ATOM 3325 O O . TYR A 1 415 ? 37.691 -13.662 -6.602 1.00 38.50 415 TYR A O 1
ATOM 3333 N N . GLY A 1 416 ? 35.517 -13.743 -7.147 1.00 38.03 416 GLY A N 1
ATOM 3334 C CA . GLY A 1 416 ? 35.050 -14.323 -5.881 1.00 38.03 416 GLY A CA 1
ATOM 3335 C C . GLY A 1 416 ? 35.684 -15.681 -5.539 1.00 38.03 416 GLY A C 1
ATOM 3336 O O . GLY A 1 416 ? 35.595 -16.129 -4.395 1.00 38.03 416 GLY A O 1
ATOM 3337 N N . TYR A 1 417 ? 36.383 -16.304 -6.494 1.00 33.88 417 TYR A N 1
ATOM 3338 C CA . TYR A 1 417 ? 37.120 -17.553 -6.306 1.00 33.88 417 TYR A CA 1
ATOM 3339 C C . TYR A 1 417 ? 38.491 -17.387 -5.616 1.00 33.88 417 TYR A C 1
ATOM 3341 O O . TYR A 1 417 ? 38.950 -18.321 -4.963 1.00 33.88 417 TYR A O 1
ATOM 3349 N N . CYS A 1 418 ? 39.140 -16.214 -5.681 1.00 33.75 418 CYS A N 1
ATOM 3350 C CA . CYS A 1 418 ? 40.468 -16.022 -5.068 1.00 33.75 418 CYS A CA 1
ATOM 3351 C C . CYS A 1 418 ? 40.418 -15.448 -3.645 1.00 33.75 418 CYS A C 1
ATOM 3353 O O . CYS A 1 418 ? 41.256 -15.797 -2.819 1.00 33.75 418 CYS A O 1
ATOM 3355 N N . VAL A 1 419 ? 39.429 -14.609 -3.312 1.00 34.97 419 VAL A N 1
ATOM 3356 C CA . VAL A 1 419 ? 39.365 -13.969 -1.980 1.00 34.97 419 VAL A CA 1
ATOM 3357 C C . VAL A 1 419 ? 38.868 -14.934 -0.895 1.00 34.97 419 VAL A C 1
ATOM 3359 O O . VAL A 1 419 ? 39.271 -14.814 0.259 1.00 34.97 419 VAL A O 1
ATOM 3362 N N . ARG A 1 420 ? 38.085 -15.964 -1.251 1.00 33.44 420 ARG A N 1
ATOM 3363 C CA . ARG A 1 420 ? 37.652 -17.002 -0.295 1.00 33.44 420 ARG A CA 1
ATOM 3364 C C . ARG A 1 420 ? 38.771 -17.937 0.185 1.00 33.44 420 ARG A C 1
ATOM 3366 O O . ARG A 1 420 ? 38.529 -18.688 1.118 1.00 33.44 420 ARG A O 1
ATOM 3373 N N . LYS A 1 421 ? 39.971 -17.900 -0.409 1.00 32.44 421 LYS A N 1
ATOM 3374 C CA . LYS A 1 421 ? 41.121 -18.724 0.019 1.00 32.44 421 LYS A CA 1
ATOM 3375 C C . LYS A 1 421 ? 42.157 -17.988 0.884 1.00 32.44 421 LYS A C 1
ATOM 3377 O O . LYS A 1 421 ? 43.179 -18.587 1.206 1.00 32.44 421 LYS A O 1
ATOM 3382 N N . CYS A 1 422 ? 41.936 -16.720 1.244 1.00 32.75 422 CYS A N 1
ATOM 3383 C CA . CYS A 1 422 ? 42.901 -15.948 2.046 1.00 32.75 422 CYS A CA 1
ATOM 3384 C C . CYS A 1 422 ? 42.288 -15.101 3.183 1.00 32.75 422 CYS A C 1
ATOM 3386 O O . CYS A 1 422 ? 42.981 -14.234 3.717 1.00 32.75 422 CYS A O 1
ATOM 3388 N N . ILE A 1 423 ? 41.020 -15.338 3.547 1.00 33.16 423 ILE A N 1
ATOM 3389 C CA . ILE A 1 423 ? 40.585 -15.200 4.953 1.00 33.16 423 ILE A CA 1
ATOM 3390 C C . ILE A 1 423 ? 41.122 -16.432 5.676 1.00 33.16 423 ILE A C 1
ATOM 3392 O O . ILE A 1 423 ? 41.622 -16.265 6.808 1.00 33.16 423 ILE A O 1
#

InterPro domains:
  IPR000217 Tubulin [PR01161] (9-30)
  IPR000217 Tubulin [PR01161] (34-47)
  IPR000217 Tubulin [PR01161] (48-68)
  IPR000217 Tubulin [PR01161] (236-264)
  IPR000217 Tubulin [PTHR11588] (1-278)
  IPR002452 Alpha tubulin [PR01162] (4-16)
  IPR002452 Alpha tubulin [PR01162] (17-28)
  IPR002452 Alpha tubulin [PR01162] (70-82)
  IPR002452 Alpha tubulin [PR01162] (130-145)
  IPR002452 Alpha tubulin [PR01162] (177-198)
  IPR002452 Alpha tubulin [PR01162] (203-216)
  IPR002452 Alpha tubulin [PR01162] (216-235)
  IPR002452 Alpha tubulin [PR01162] (241-257)
  IPR003008 Tubulin/FtsZ, GTPase domain [PF00091] (1-69)
  IPR008280 Tubulin/FtsZ, C-terminal [SSF55307] (106-279)
  IPR018316 Tubulin/FtsZ, 2-layer sandwich domain [PF03953] (119-248)
  IPR018316 Tubulin/FtsZ, 2-layer sandwich domain [SM00865] (106-249)
  IPR023123 Tubulin, C-terminal [G3DSA:1.10.287.600] (241-286)
  IPR036525 Tubulin/FtsZ, GTPase domain superfamily [G3DSA:3.40.50.1440] (1-124)
  IPR036525 Tubulin/FtsZ, GTPase domain superfamily [SSF52490] (1-100)